Protein AF-0000000083407605 (afdb_homodimer)

Structure (mmCIF, N/CA/C/O backbone):
data_AF-0000000083407605-model_v1
#
loop_
_entity.id
_entity.type
_entity.pdbx_description
1 polymer 'Dihydroorotate oxidase'
#
loop_
_atom_site.group_PDB
_atom_site.id
_atom_site.type_symbol
_atom_site.label_atom_id
_atom_site.label_alt_id
_atom_site.label_comp_id
_atom_site.label_asym_id
_atom_site.label_entity_id
_atom_site.label_seq_id
_atom_site.pdbx_PDB_ins_code
_atom_site.Cartn_x
_atom_site.Cartn_y
_atom_site.Cartn_z
_atom_site.occupancy
_atom_site.B_iso_or_equiv
_atom_site.auth_seq_id
_atom_site.auth_comp_id
_atom_site.auth_asym_id
_atom_site.auth_atom_id
_atom_site.pdbx_PDB_model_num
ATOM 1 N N . MET A 1 1 ? -15.758 25.469 5.871 1 93.38 1 MET A N 1
ATOM 2 C CA . MET A 1 1 ? -15.023 25.719 7.109 1 93.38 1 MET A CA 1
ATOM 3 C C . MET A 1 1 ? -15.141 24.531 8.055 1 93.38 1 MET A C 1
ATOM 5 O O . MET A 1 1 ? -16.203 23.922 8.156 1 93.38 1 MET A O 1
ATOM 9 N N . VAL A 1 2 ? -13.984 24.188 8.68 1 95.5 2 VAL A N 1
ATOM 10 C CA . VAL A 1 2 ? -13.984 23.109 9.664 1 95.5 2 VAL A CA 1
ATOM 11 C C . VAL A 1 2 ? -13.203 23.531 10.898 1 95.5 2 VAL A C 1
ATOM 13 O O . VAL A 1 2 ? -12.156 24.188 10.797 1 95.5 2 VAL A O 1
ATOM 16 N N . THR A 1 3 ? -13.773 23.266 12.031 1 97.62 3 THR A N 1
ATOM 17 C CA . THR A 1 3 ? -13.078 23.453 13.297 1 97.62 3 THR A CA 1
ATOM 18 C C . THR A 1 3 ? -12.336 22.172 13.703 1 97.62 3 THR A C 1
ATOM 20 O O . THR A 1 3 ? -12.914 21.094 13.719 1 97.62 3 THR A O 1
ATOM 23 N N . ILE A 1 4 ? -11.07 22.266 14.023 1 97.69 4 ILE A N 1
ATOM 24 C CA . ILE A 1 4 ? -10.211 21.188 14.492 1 97.69 4 ILE A CA 1
ATOM 25 C C . ILE A 1 4 ? -9.531 21.578 15.797 1 97.69 4 ILE A C 1
ATOM 27 O O . ILE A 1 4 ? -8.602 22.391 15.797 1 97.69 4 ILE A O 1
ATOM 31 N N . GLY A 1 5 ? -9.961 20.938 16.844 1 96.69 5 GLY A N 1
ATOM 32 C CA . GLY A 1 5 ? -9.492 21.469 18.125 1 96.69 5 GLY A CA 1
ATOM 33 C C . GLY A 1 5 ? -9.789 22.938 18.297 1 96.69 5 GLY A C 1
ATOM 34 O O . GLY A 1 5 ? -10.938 23.359 18.203 1 96.69 5 GLY A O 1
ATOM 35 N N . SER A 1 6 ? -8.742 23.688 18.422 1 97.88 6 SER A N 1
ATOM 36 C CA . SER A 1 6 ? -8.922 25.109 18.672 1 97.88 6 SER A CA 1
ATOM 37 C C . SER A 1 6 ? -8.648 25.922 17.406 1 97.88 6 SER A C 1
ATOM 39 O O . SER A 1 6 ? -8.75 27.156 17.422 1 97.88 6 SER A O 1
ATOM 41 N N . ILE A 1 7 ? -8.352 25.25 16.312 1 98.56 7 ILE A N 1
ATOM 42 C CA . ILE A 1 7 ? -8.062 26 15.086 1 98.56 7 ILE A CA 1
ATOM 43 C C . ILE A 1 7 ? -9.25 25.906 14.125 1 98.56 7 ILE A C 1
ATOM 45 O O . ILE A 1 7 ? -10.07 24.984 14.234 1 98.56 7 ILE A O 1
ATOM 49 N N . GLU A 1 8 ? -9.32 26.844 13.266 1 98.62 8 GLU A N 1
ATOM 50 C CA . GLU A 1 8 ? -10.328 26.875 12.211 1 98.62 8 GLU A CA 1
ATOM 51 C C . GLU A 1 8 ? -9.68 26.844 10.828 1 98.62 8 GLU A C 1
ATOM 53 O O . GLU A 1 8 ? -8.82 27.672 10.523 1 98.62 8 GLU A O 1
ATOM 58 N N . VAL A 1 9 ? -10.086 25.891 10.023 1 98.19 9 VAL A N 1
ATOM 59 C CA . VAL A 1 9 ? -9.547 25.719 8.672 1 98.19 9 VAL A CA 1
ATOM 60 C C . VAL A 1 9 ? -10.602 26.125 7.648 1 98.19 9 VAL A C 1
ATOM 62 O O . VAL A 1 9 ? -11.594 25.422 7.449 1 98.19 9 VAL A O 1
ATOM 65 N N . SER A 1 10 ? -10.266 27.328 7.008 1 97.12 10 SER A N 1
ATOM 66 C CA . SER A 1 10 ? -11.18 27.844 6 1 97.12 10 SER A CA 1
ATOM 67 C C . SER A 1 10 ? -10.422 28.531 4.867 1 97.12 10 SER A C 1
ATOM 69 O O . SER A 1 10 ? -9.742 29.531 5.082 1 97.12 10 SER A O 1
ATOM 71 N N . PRO A 1 11 ? -10.773 28.094 3.588 1 96.38 11 PRO A N 1
ATOM 72 C CA . PRO A 1 11 ? -11.516 26.891 3.211 1 96.38 11 PRO A CA 1
ATOM 73 C C . PRO A 1 11 ? -10.891 25.609 3.752 1 96.38 11 PRO A C 1
ATOM 75 O O . PRO A 1 11 ? -9.75 25.625 4.223 1 96.38 11 PRO A O 1
ATOM 78 N N . PRO A 1 12 ? -11.555 24.469 3.785 1 95.88 12 PRO A N 1
ATOM 79 C CA . PRO A 1 12 ? -11.016 23.203 4.312 1 95.88 12 PRO A CA 1
ATOM 80 C C . PRO A 1 12 ? -10.031 22.531 3.352 1 95.88 12 PRO A C 1
ATOM 82 O O . PRO A 1 12 ? -10.211 21.375 2.996 1 95.88 12 PRO A O 1
ATOM 85 N N . LEU A 1 13 ? -9.086 23.266 2.949 1 96.56 13 LEU A N 1
ATOM 86 C CA . LEU A 1 13 ? -8.031 22.891 2.016 1 96.56 13 LEU A CA 1
ATOM 87 C C . LEU A 1 13 ? -6.68 23.422 2.48 1 96.56 13 LEU A C 1
ATOM 89 O O . LEU A 1 13 ? -6.566 24.594 2.869 1 96.56 13 LEU A O 1
ATOM 93 N N . LEU A 1 14 ? -5.699 22.594 2.52 1 98 14 LEU A N 1
ATOM 94 C CA . LEU A 1 14 ? -4.375 23 2.984 1 98 14 LEU A CA 1
ATOM 95 C C . LEU A 1 14 ? -3.287 22.156 2.332 1 98 14 LEU A C 1
ATOM 97 O O . LEU A 1 14 ? -3.586 21.219 1.578 1 98 14 LEU A O 1
ATOM 101 N N . ASN A 1 15 ? -2.018 22.547 2.516 1 98.44 15 ASN A N 1
ATOM 102 C CA . ASN A 1 15 ? -0.919 21.672 2.141 1 98.44 15 ASN A CA 1
ATOM 103 C C . ASN A 1 15 ? -0.628 20.641 3.232 1 98.44 15 ASN A C 1
ATOM 105 O O . ASN A 1 15 ? -0.899 20.891 4.41 1 98.44 15 ASN A O 1
ATOM 109 N N . SER A 1 16 ? -0.155 19.469 2.844 1 98 16 SER A N 1
ATOM 110 C CA . SER A 1 16 ? 0.423 18.516 3.789 1 98 16 SER A CA 1
ATOM 111 C C . SER A 1 16 ? 1.914 18.766 3.984 1 98 16 SER A C 1
ATOM 113 O O . SER A 1 16 ? 2.553 19.422 3.156 1 98 16 SER A O 1
ATOM 115 N N . SER A 1 17 ? 2.447 18.312 5.133 1 97.88 17 SER A N 1
ATOM 116 C CA . SER A 1 17 ? 3.896 18.375 5.301 1 97.88 17 SER A CA 1
ATOM 117 C C . SER A 1 17 ? 4.613 17.75 4.109 1 97.88 17 SER A C 1
ATOM 119 O O . SER A 1 17 ? 4.359 16.594 3.758 1 97.88 17 SER A O 1
ATOM 121 N N . CYS A 1 18 ? 5.496 18.516 3.473 1 96.88 18 CYS A N 1
ATOM 122 C CA . CYS A 1 18 ? 6.145 18.031 2.258 1 96.88 18 CYS A CA 1
ATOM 123 C C . CYS A 1 18 ? 7.395 18.844 1.946 1 96.88 18 CYS A C 1
ATOM 125 O O . CYS A 1 18 ? 7.711 19.797 2.652 1 96.88 18 CYS A O 1
ATOM 127 N N . ALA A 1 19 ? 8.078 18.453 0.866 1 94.19 19 ALA A N 1
ATOM 128 C CA . ALA A 1 19 ? 9.367 19.016 0.486 1 94.19 19 ALA A CA 1
ATOM 129 C C . ALA A 1 19 ? 9.211 20.469 0.041 1 94.19 19 ALA A C 1
ATOM 131 O O . ALA A 1 19 ? 10.172 21.25 0.08 1 94.19 19 ALA A O 1
ATOM 132 N N . TRP A 1 20 ? 8.039 20.891 -0.276 1 96.88 20 TRP A N 1
ATOM 133 C CA . TRP A 1 20 ? 7.832 22.203 -0.883 1 96.88 20 TRP A CA 1
ATOM 134 C C . TRP A 1 20 ? 7.27 23.188 0.131 1 96.88 20 TRP A C 1
ATOM 136 O O . TRP A 1 20 ? 6.797 24.266 -0.239 1 96.88 20 TRP A O 1
ATOM 146 N N . SER A 1 21 ? 7.266 22.891 1.341 1 97.56 21 SER A N 1
ATOM 147 C CA . SER A 1 21 ? 6.941 23.781 2.451 1 97.56 21 SER A CA 1
ATOM 148 C C . SER A 1 21 ? 8.102 23.891 3.434 1 97.56 21 SER A C 1
ATOM 150 O O . SER A 1 21 ? 7.91 23.75 4.645 1 97.56 21 SER A O 1
ATOM 152 N N . SER A 1 22 ? 9.258 24.172 2.932 1 95.94 22 SER A N 1
ATOM 153 C CA . SER A 1 22 ? 10.5 23.922 3.662 1 95.94 22 SER A CA 1
ATOM 154 C C . SER A 1 22 ? 11.195 25.219 4.047 1 95.94 22 SER A C 1
ATOM 156 O O . SER A 1 22 ? 12.25 25.188 4.691 1 95.94 22 SER A O 1
ATOM 158 N N . ASP A 1 23 ? 10.711 26.375 3.613 1 97.31 23 ASP A N 1
ATOM 159 C CA . ASP A 1 23 ? 11.359 27.641 3.947 1 97.31 23 ASP A CA 1
ATOM 160 C C . ASP A 1 23 ? 10.352 28.766 4.035 1 97.31 23 ASP A C 1
ATOM 162 O O . ASP A 1 23 ? 9.148 28.562 3.826 1 97.31 23 ASP A O 1
ATOM 166 N N . LEU A 1 24 ? 10.883 29.938 4.398 1 98.38 24 LEU A N 1
ATOM 167 C CA . LEU A 1 24 ? 10.016 31.078 4.625 1 98.38 24 LEU A CA 1
ATOM 168 C C . LEU A 1 24 ? 9.242 31.438 3.359 1 98.38 24 LEU A C 1
ATOM 170 O O . LEU A 1 24 ? 8.055 31.781 3.42 1 98.38 24 LEU A O 1
ATOM 174 N N . GLY A 1 25 ? 9.938 31.422 2.23 1 98 25 GLY A N 1
ATOM 175 C CA . GLY A 1 25 ? 9.273 31.734 0.973 1 98 25 GLY A CA 1
ATOM 176 C C . GLY A 1 25 ? 8.117 30.812 0.661 1 98 25 GLY A C 1
ATOM 177 O O . GLY A 1 25 ? 7.039 31.266 0.268 1 98 25 GLY A O 1
ATOM 178 N N . HIS A 1 26 ? 8.344 29.5 0.804 1 97.62 26 HIS A N 1
ATOM 179 C CA . HIS A 1 26 ? 7.289 28.516 0.627 1 97.62 26 HIS A CA 1
ATOM 180 C C . HIS A 1 26 ? 6.113 28.797 1.561 1 97.62 26 HIS A C 1
ATOM 182 O O . HIS A 1 26 ? 4.961 28.828 1.122 1 97.62 26 HIS A O 1
ATOM 188 N N . LEU A 1 27 ? 6.426 29 2.799 1 98.62 27 LEU A N 1
ATOM 189 C CA . LEU A 1 27 ? 5.402 29.156 3.826 1 98.62 27 LEU A CA 1
ATOM 190 C C . LEU A 1 27 ? 4.617 30.438 3.625 1 98.62 27 LEU A C 1
ATOM 192 O O . LEU A 1 27 ? 3.393 30.453 3.762 1 98.62 27 LEU A O 1
ATOM 196 N N . GLN A 1 28 ? 5.32 31.484 3.316 1 98.56 28 GLN A N 1
ATOM 197 C CA . GLN A 1 28 ? 4.652 32.75 3.07 1 98.56 28 GLN A CA 1
ATOM 198 C C . GLN A 1 28 ? 3.711 32.656 1.874 1 98.56 28 GLN A C 1
ATOM 200 O O . GLN A 1 28 ? 2.598 33.188 1.909 1 98.56 28 GLN A O 1
ATOM 205 N N . GLY A 1 29 ? 4.215 32.062 0.772 1 98.31 29 GLY A N 1
ATOM 206 C CA . GLY A 1 29 ? 3.371 31.875 -0.395 1 98.31 29 GLY A CA 1
ATOM 207 C C . GLY A 1 29 ? 2.102 31.094 -0.09 1 98.31 29 GLY A C 1
ATOM 208 O O . GLY A 1 29 ? 1.016 31.469 -0.535 1 98.31 29 GLY A O 1
ATOM 209 N N . LEU A 1 30 ? 2.227 30.031 0.653 1 98.75 30 LEU A N 1
ATOM 210 C CA . LEU A 1 30 ? 1.079 29.234 1.08 1 98.75 30 LEU A CA 1
ATOM 211 C C . LEU A 1 30 ? 0.135 30.078 1.942 1 98.75 30 LEU A C 1
ATOM 213 O O . LEU A 1 30 ? -1.081 30.047 1.744 1 98.75 30 LEU A O 1
ATOM 217 N N . TYR A 1 31 ? 0.697 30.797 2.879 1 98.75 31 TYR A N 1
ATOM 218 C CA . TYR A 1 31 ? -0.095 31.578 3.83 1 98.75 31 TYR A CA 1
ATOM 219 C C . TYR A 1 31 ? -0.858 32.688 3.127 1 98.75 31 TYR A C 1
ATOM 221 O O . TYR A 1 31 ? -1.994 33 3.494 1 98.75 31 TYR A O 1
ATOM 229 N N . ASP A 1 32 ? -0.241 33.25 2.111 1 98.38 32 ASP A N 1
ATOM 230 C CA . ASP A 1 32 ? -0.843 34.375 1.398 1 98.38 32 ASP A CA 1
ATOM 231 C C . ASP A 1 32 ? -1.971 33.906 0.484 1 98.38 32 ASP A C 1
ATOM 233 O O . ASP A 1 32 ? -2.814 34.719 0.068 1 98.38 32 ASP A O 1
ATOM 237 N N . SER A 1 33 ? -1.976 32.688 0.126 1 98.25 33 SER A N 1
ATOM 238 C CA . SER A 1 33 ? -2.982 32.156 -0.796 1 98.25 33 SER A CA 1
ATOM 239 C C . SER A 1 33 ? -4.367 32.188 -0.159 1 98.25 33 SER A C 1
ATOM 241 O O . SER A 1 33 ? -4.559 31.641 0.934 1 98.25 33 SER A O 1
ATOM 243 N N . PRO A 1 34 ? -5.367 32.719 -0.855 1 97.81 34 PRO A N 1
ATOM 244 C CA . PRO A 1 34 ? -6.727 32.688 -0.309 1 97.81 34 PRO A CA 1
ATOM 245 C C . PRO A 1 34 ? -7.375 31.312 -0.426 1 97.81 34 PRO A C 1
ATOM 247 O O . PRO A 1 34 ? -8.469 31.109 0.098 1 97.81 34 PRO A O 1
ATOM 250 N N . PHE A 1 35 ? -6.691 30.422 -1.078 1 97.31 35 PHE A N 1
ATOM 251 C CA . PHE A 1 35 ? -7.281 29.109 -1.358 1 97.31 35 PHE A CA 1
ATOM 252 C C . PHE A 1 35 ? -6.824 28.078 -0.333 1 97.31 35 PHE A C 1
ATOM 254 O O . PHE A 1 35 ? -7.312 26.953 -0.323 1 97.31 35 PHE A O 1
ATOM 261 N N . THR A 1 36 ? -5.879 28.406 0.484 1 98.12 36 THR A N 1
ATOM 262 C CA . THR A 1 36 ? -5.5 27.547 1.608 1 98.12 36 THR A CA 1
ATOM 263 C C . THR A 1 36 ? -6.156 28.031 2.898 1 98.12 36 THR A C 1
ATOM 265 O O . THR A 1 36 ? -6.207 29.234 3.164 1 98.12 36 THR A O 1
ATOM 268 N N . GLY A 1 37 ? -6.691 27.062 3.646 1 98.31 37 GLY A N 1
ATOM 269 C CA . GLY A 1 37 ? -7.328 27.422 4.906 1 98.31 37 GLY A CA 1
ATOM 270 C C . GLY A 1 37 ? -6.418 27.219 6.105 1 98.31 37 GLY A C 1
ATOM 271 O O . GLY A 1 37 ? -6.707 27.719 7.195 1 98.31 37 GLY A O 1
ATOM 272 N N . ALA A 1 38 ? -5.387 26.531 5.969 1 98.75 38 ALA A N 1
ATOM 273 C CA . ALA A 1 38 ? -4.277 26.297 6.891 1 98.75 38 ALA A CA 1
ATOM 274 C C . ALA A 1 38 ? -3.002 25.953 6.133 1 98.75 38 ALA A C 1
ATOM 276 O O . ALA A 1 38 ? -3.047 25.656 4.934 1 98.75 38 ALA A O 1
ATOM 277 N N . ILE A 1 39 ? -1.909 26.062 6.754 1 98.69 39 ILE A N 1
ATOM 278 C CA . ILE A 1 39 ? -0.677 25.594 6.125 1 98.69 39 ILE A CA 1
ATOM 279 C C . ILE A 1 39 ? 0.073 24.672 7.086 1 98.69 39 ILE A C 1
ATOM 281 O O . ILE A 1 39 ? -0.02 24.828 8.305 1 98.69 39 ILE A O 1
ATOM 285 N N . THR A 1 40 ? 0.758 23.719 6.562 1 98.88 40 THR A N 1
ATOM 286 C CA . THR A 1 40 ? 1.559 22.781 7.332 1 98.88 40 THR A CA 1
ATOM 287 C C . THR A 1 40 ? 3.033 22.875 6.953 1 98.88 40 THR A C 1
ATOM 289 O O . THR A 1 40 ? 3.375 22.875 5.77 1 98.88 40 THR A O 1
ATOM 292 N N . THR A 1 41 ? 3.904 22.984 7.91 1 98.81 41 THR A N 1
ATOM 293 C CA . THR A 1 41 ? 5.34 23.047 7.648 1 98.81 41 THR A CA 1
ATOM 294 C C . THR A 1 41 ? 5.879 21.672 7.273 1 98.81 41 THR A C 1
ATOM 296 O O . THR A 1 41 ? 5.227 20.656 7.516 1 98.81 41 THR A O 1
ATOM 299 N N . ARG A 1 42 ? 7.059 21.688 6.613 1 97.75 42 ARG A N 1
ATOM 300 C CA . ARG A 1 42 ? 7.781 20.422 6.531 1 97.75 42 ARG A CA 1
ATOM 301 C C . ARG A 1 42 ? 8.141 19.906 7.922 1 97.75 42 ARG A C 1
ATOM 303 O O . ARG A 1 42 ? 8.406 20.688 8.836 1 97.75 42 ARG A O 1
ATOM 310 N N . THR A 1 43 ? 8.18 18.578 8.086 1 97.62 43 THR A N 1
ATOM 311 C CA . THR A 1 43 ? 8.43 17.984 9.391 1 97.62 43 THR A CA 1
ATOM 312 C C . THR A 1 43 ? 9.828 18.344 9.891 1 97.62 43 THR A C 1
ATOM 314 O O . THR A 1 43 ? 10.82 18.109 9.195 1 97.62 43 THR A O 1
ATOM 317 N N . ALA A 1 44 ? 9.852 18.906 11.062 1 97.5 44 ALA A N 1
ATOM 318 C CA . ALA A 1 44 ? 11.117 19.344 11.656 1 97.5 44 ALA A CA 1
ATOM 319 C C . ALA A 1 44 ? 11.516 18.453 12.82 1 97.5 44 ALA A C 1
ATOM 321 O O . ALA A 1 44 ? 10.656 17.938 13.539 1 97.5 44 ALA A O 1
ATOM 322 N N . THR A 1 45 ? 12.773 18.312 12.992 1 96.5 45 THR A N 1
ATOM 323 C CA . THR A 1 45 ? 13.367 17.734 14.188 1 96.5 45 THR A CA 1
ATOM 324 C C . THR A 1 45 ? 14.055 18.797 15.031 1 96.5 45 THR A C 1
ATOM 326 O O . THR A 1 45 ? 14.117 19.969 14.633 1 96.5 45 THR A O 1
ATOM 329 N N . LEU A 1 46 ? 14.43 18.375 16.188 1 97.19 46 LEU A N 1
ATOM 330 C CA . LEU A 1 46 ? 15.055 19.312 17.109 1 97.19 46 LEU A CA 1
ATOM 331 C C . LEU A 1 46 ? 16.297 19.938 16.484 1 97.19 46 LEU A C 1
ATOM 333 O O . LEU A 1 46 ? 16.516 21.141 16.578 1 97.19 46 LEU A O 1
ATOM 337 N N . GLU A 1 47 ? 17.109 19.109 15.75 1 96.44 47 GLU A N 1
ATOM 338 C CA . GLU A 1 47 ? 18.422 19.562 15.273 1 96.44 47 GLU A CA 1
ATOM 339 C C . GLU A 1 47 ? 18.453 19.672 13.758 1 96.44 47 GLU A C 1
ATOM 341 O O . GLU A 1 47 ? 19.469 20.047 13.172 1 96.44 47 GLU A O 1
ATOM 346 N N . GLY A 1 48 ? 17.375 19.406 13.133 1 95.12 48 GLY A N 1
ATOM 347 C CA . GLY A 1 48 ? 17.391 19.312 11.68 1 95.12 48 GLY A CA 1
ATOM 348 C C . GLY A 1 48 ? 17.828 17.953 11.172 1 95.12 48 GLY A C 1
ATOM 349 O O . GLY A 1 48 ? 18.422 17.172 11.922 1 95.12 48 GLY A O 1
ATOM 350 N N . PHE A 1 49 ? 17.469 17.656 9.953 1 92.69 49 PHE A N 1
ATOM 351 C CA . PHE A 1 49 ? 17.859 16.438 9.273 1 92.69 49 PHE A CA 1
ATOM 352 C C . PHE A 1 49 ? 19.062 16.672 8.375 1 92.69 49 PHE A C 1
ATOM 354 O O . PHE A 1 49 ? 19.141 17.672 7.676 1 92.69 49 PHE A O 1
ATOM 361 N N . LYS A 1 50 ? 20.062 15.773 8.414 1 90.75 50 LYS A N 1
ATOM 362 C CA . LYS A 1 50 ? 21.234 15.875 7.535 1 90.75 50 LYS A CA 1
ATOM 363 C C . LYS A 1 50 ? 20.875 15.484 6.105 1 90.75 50 LYS A C 1
ATOM 365 O O . LYS A 1 50 ? 20.906 14.305 5.754 1 90.75 50 LYS A O 1
ATOM 370 N N . GLN A 1 51 ? 20.594 16.453 5.367 1 89.38 51 GLN A N 1
ATOM 371 C CA . GLN A 1 51 ? 20.203 16.234 3.979 1 89.38 51 GLN A CA 1
ATOM 372 C C . GLN A 1 51 ? 21.438 16.141 3.072 1 89.38 51 GLN A C 1
ATOM 374 O O . GLN A 1 51 ? 22.406 16.859 3.271 1 89.38 51 GLN A O 1
ATOM 379 N N . ASP A 1 52 ? 21.406 15.172 2.137 1 89 52 ASP A N 1
ATOM 380 C CA . ASP A 1 52 ? 22.453 15.047 1.128 1 89 52 ASP A CA 1
ATOM 381 C C . ASP A 1 52 ? 21.859 14.742 -0.245 1 89 52 ASP A C 1
ATOM 383 O O . ASP A 1 52 ? 20.672 14.953 -0.474 1 89 52 ASP A O 1
ATOM 387 N N . GLU A 1 53 ? 22.688 14.375 -1.15 1 85.56 53 GLU A N 1
ATOM 388 C CA . GLU A 1 53 ? 22.281 14.211 -2.545 1 85.56 53 GLU A CA 1
ATOM 389 C C . GLU A 1 53 ? 21.312 13.047 -2.709 1 85.56 53 GLU A C 1
ATOM 391 O O . GLU A 1 53 ? 20.609 12.961 -3.719 1 85.56 53 GLU A O 1
ATOM 396 N N . SER A 1 54 ? 21.266 12.164 -1.8 1 85 54 SER A N 1
ATOM 397 C CA . SER A 1 54 ? 20.375 11 -1.902 1 85 54 SER A CA 1
ATOM 398 C C . SER A 1 54 ? 18.938 11.375 -1.579 1 85 54 SER A C 1
ATOM 400 O O . SER A 1 54 ? 18.016 10.602 -1.848 1 85 54 SER A O 1
ATOM 402 N N . HIS A 1 55 ? 18.812 12.523 -1.021 1 88.12 55 HIS A N 1
ATOM 403 C CA . HIS A 1 55 ? 17.484 12.992 -0.647 1 88.12 55 HIS A CA 1
ATOM 404 C C . HIS A 1 55 ? 16.875 13.828 -1.766 1 88.12 55 HIS A C 1
ATOM 406 O O . HIS A 1 55 ? 17.25 14.977 -1.975 1 88.12 55 HIS A O 1
ATOM 412 N N . THR A 1 56 ? 15.93 13.211 -2.48 1 91.56 56 THR A N 1
ATOM 413 C CA . THR A 1 56 ? 15.367 13.859 -3.658 1 91.56 56 THR A CA 1
ATOM 414 C C . THR A 1 56 ? 13.914 13.445 -3.863 1 91.56 56 THR A C 1
ATOM 416 O O . THR A 1 56 ? 13.367 12.672 -3.072 1 91.56 56 THR A O 1
ATOM 419 N N . VAL A 1 57 ? 13.266 14.078 -4.816 1 94.69 57 VAL A N 1
ATOM 420 C CA . VAL A 1 57 ? 11.914 13.766 -5.281 1 94.69 57 VAL A CA 1
ATOM 421 C C . VAL A 1 57 ? 11.891 13.742 -6.809 1 94.69 57 VAL A C 1
ATOM 423 O O . VAL A 1 57 ? 12.5 14.594 -7.461 1 94.69 57 VAL A O 1
ATOM 426 N N . VAL A 1 58 ? 11.25 12.75 -7.367 1 95.44 58 VAL A N 1
ATOM 427 C CA . VAL A 1 58 ? 11.07 12.68 -8.812 1 95.44 58 VAL A CA 1
ATOM 428 C C . VAL A 1 58 ? 9.594 12.539 -9.148 1 95.44 58 VAL A C 1
ATOM 430 O O . VAL A 1 58 ? 8.82 11.984 -8.359 1 95.44 58 VAL A O 1
ATOM 433 N N . PHE A 1 59 ? 9.219 13.094 -10.289 1 96.38 59 PHE A N 1
ATOM 434 C CA . PHE A 1 59 ? 7.848 13 -10.781 1 96.38 59 PHE A CA 1
ATOM 435 C C . PHE A 1 59 ? 7.762 12.031 -11.953 1 96.38 59 PHE A C 1
ATOM 437 O O . PHE A 1 59 ? 8.641 12 -12.812 1 96.38 59 PHE A O 1
ATOM 444 N N . SER A 1 60 ? 6.734 11.195 -11.883 1 94.44 60 SER A N 1
ATOM 445 C CA . SER A 1 60 ? 6.477 10.312 -13.023 1 94.44 60 SER A CA 1
ATOM 446 C C . SER A 1 60 ? 6.18 11.109 -14.281 1 94.44 60 SER A C 1
ATOM 448 O O . SER A 1 60 ? 5.582 12.188 -14.219 1 94.44 60 SER A O 1
ATOM 450 N N . ASN A 1 61 ? 6.531 10.484 -15.484 1 92.44 61 ASN A N 1
ATOM 451 C CA . ASN A 1 61 ? 6.25 11.117 -16.766 1 92.44 61 ASN A CA 1
ATOM 452 C C . ASN A 1 61 ? 4.812 10.867 -17.219 1 92.44 61 ASN A C 1
ATOM 454 O O . ASN A 1 61 ? 4.297 11.578 -18.078 1 92.44 61 ASN A O 1
ATOM 458 N N . ALA A 1 62 ? 4.223 9.898 -16.578 1 87.94 62 ALA A N 1
ATOM 459 C CA . ALA A 1 62 ? 2.961 9.398 -17.109 1 87.94 62 ALA A CA 1
ATOM 460 C C . ALA A 1 62 ? 1.775 9.953 -16.328 1 87.94 62 ALA A C 1
ATOM 462 O O . ALA A 1 62 ? 0.632 9.883 -16.781 1 87.94 62 ALA A O 1
ATOM 463 N N . SER A 1 63 ? 1.991 10.453 -15.188 1 90.56 63 SER A N 1
ATOM 464 C CA . SER A 1 63 ? 0.921 10.922 -14.312 1 90.56 63 SER A CA 1
ATOM 465 C C . SER A 1 63 ? 1.452 11.883 -13.258 1 90.56 63 SER A C 1
ATOM 467 O O . SER A 1 63 ? 2.652 12.156 -13.203 1 90.56 63 SER A O 1
ATOM 469 N N . THR A 1 64 ? 0.516 12.438 -12.445 1 94.12 64 THR A N 1
ATOM 470 C CA . THR A 1 64 ? 0.91 13.25 -11.297 1 94.12 64 THR A CA 1
ATOM 471 C C . THR A 1 64 ? 1.238 12.375 -10.094 1 94.12 64 THR A C 1
ATOM 473 O O . THR A 1 64 ? 0.564 12.445 -9.07 1 94.12 64 THR A O 1
ATOM 476 N N . THR A 1 65 ? 2.111 11.469 -10.297 1 96.31 65 THR A N 1
ATOM 477 C CA . THR A 1 65 ? 2.693 10.578 -9.305 1 96.31 65 THR A CA 1
ATOM 478 C C . THR A 1 65 ? 4.141 10.953 -9.016 1 96.31 65 THR A C 1
ATOM 480 O O . THR A 1 65 ? 4.867 11.391 -9.906 1 96.31 65 THR A O 1
ATOM 483 N N . ALA A 1 66 ? 4.531 10.875 -7.785 1 96.81 66 ALA A N 1
ATOM 484 C CA . ALA A 1 66 ? 5.906 11.188 -7.41 1 96.81 66 ALA A CA 1
ATOM 485 C C . ALA A 1 66 ? 6.496 10.102 -6.512 1 96.81 66 ALA A C 1
ATOM 487 O O . ALA A 1 66 ? 5.758 9.328 -5.898 1 96.81 66 ALA A O 1
ATOM 488 N N . LEU A 1 67 ? 7.75 9.945 -6.582 1 96.19 67 LEU A N 1
ATOM 489 C CA . LEU A 1 67 ? 8.547 9.109 -5.688 1 96.19 67 LEU A CA 1
ATOM 490 C C . LEU A 1 67 ? 9.602 9.938 -4.965 1 96.19 67 LEU A C 1
ATOM 492 O O . LEU A 1 67 ? 10.297 10.742 -5.582 1 96.19 67 LEU A O 1
ATOM 496 N N . ASN A 1 68 ? 9.68 9.695 -3.625 1 94.38 68 ASN A N 1
ATOM 497 C CA . ASN A 1 68 ? 10.648 10.5 -2.895 1 94.38 68 ASN A CA 1
ATOM 498 C C . ASN A 1 68 ? 11.523 9.641 -1.982 1 94.38 68 ASN A C 1
ATOM 500 O O . ASN A 1 68 ? 11.094 8.57 -1.542 1 94.38 68 ASN A O 1
ATOM 504 N N . SER A 1 69 ? 12.703 10.078 -1.788 1 92 69 SER A N 1
ATOM 505 C CA . SER A 1 69 ? 13.609 9.5 -0.801 1 92 69 SER A CA 1
ATOM 506 C C . SER A 1 69 ? 14.086 10.547 0.194 1 92 69 SER A C 1
ATOM 508 O O . SER A 1 69 ? 15.109 10.367 0.859 1 92 69 SER A O 1
ATOM 510 N N . TYR A 1 70 ? 13.375 11.664 0.234 1 87.06 70 TYR A N 1
ATOM 511 C CA . TYR A 1 70 ? 13.867 12.719 1.112 1 87.06 70 TYR A CA 1
ATOM 512 C C . TYR A 1 70 ? 13.508 12.43 2.564 1 87.06 70 TYR A C 1
ATOM 514 O O . TYR A 1 70 ? 12.586 11.664 2.842 1 87.06 70 TYR A O 1
ATOM 522 N N . GLY A 1 71 ? 14.258 12.984 3.486 1 87.06 71 GLY A N 1
ATOM 523 C CA . GLY A 1 71 ? 14.039 12.883 4.922 1 87.06 71 GLY A CA 1
ATOM 524 C C . GLY A 1 71 ? 13.281 14.07 5.488 1 87.06 71 GLY A C 1
ATOM 525 O O . GLY A 1 71 ? 12.445 14.672 4.805 1 87.06 71 GLY A O 1
ATOM 526 N N . TYR A 1 72 ? 13.438 14.258 6.688 1 93.31 72 TYR A N 1
ATOM 527 C CA . TYR A 1 72 ? 12.82 15.391 7.363 1 93.31 72 TYR A CA 1
ATOM 528 C C . TYR A 1 72 ? 13.492 16.703 6.957 1 93.31 72 TYR A C 1
ATOM 530 O O . TYR A 1 72 ? 14.359 16.703 6.082 1 93.31 72 TYR A O 1
ATOM 538 N N . SER A 1 73 ? 13.008 17.781 7.438 1 96 73 SER A N 1
ATOM 539 C CA . SER A 1 73 ? 13.539 19.094 7.066 1 96 73 SER A CA 1
ATOM 540 C C . SER A 1 73 ? 14.984 19.25 7.52 1 96 73 SER A C 1
ATOM 542 O O . SER A 1 73 ? 15.336 18.875 8.641 1 96 73 SER A O 1
ATOM 544 N N . PRO A 1 74 ? 15.852 19.781 6.633 1 95.25 74 PRO A N 1
ATOM 545 C CA . PRO A 1 74 ? 17.203 20.094 7.09 1 95.25 74 PRO A CA 1
ATOM 546 C C . PRO A 1 74 ? 17.234 21.234 8.109 1 95.25 74 PRO A C 1
ATOM 548 O O . PRO A 1 74 ? 18.234 21.406 8.82 1 95.25 74 PRO A O 1
ATOM 551 N N . HIS A 1 75 ? 16.203 22.062 8.172 1 97.81 75 HIS A N 1
ATOM 552 C CA . HIS A 1 75 ? 16.125 23.141 9.133 1 97.81 75 HIS A CA 1
ATOM 553 C C . HIS A 1 75 ? 15.602 22.656 10.484 1 97.81 75 HIS A C 1
ATOM 555 O O . HIS A 1 75 ? 14.609 21.922 10.547 1 97.81 75 HIS A O 1
ATOM 561 N N . PRO A 1 76 ? 16.312 23.047 11.555 1 98.38 76 PRO A N 1
ATOM 562 C CA . PRO A 1 76 ? 15.797 22.703 12.883 1 98.38 76 PRO A CA 1
ATOM 563 C C . PRO A 1 76 ? 14.469 23.406 13.195 1 98.38 76 PRO A C 1
ATOM 565 O O . PRO A 1 76 ? 14.141 24.406 12.57 1 98.38 76 PRO A O 1
ATOM 568 N N . LEU A 1 77 ? 13.719 22.906 14.211 1 98.81 77 LEU A N 1
ATOM 569 C CA . LEU A 1 77 ? 12.438 23.484 14.594 1 98.81 77 LEU A CA 1
ATOM 570 C C . LEU A 1 77 ? 12.586 24.953 14.93 1 98.81 77 LEU A C 1
ATOM 572 O O . LEU A 1 77 ? 11.703 25.766 14.617 1 98.81 77 LEU A O 1
ATOM 576 N N . SER A 1 78 ? 13.68 25.328 15.57 1 98.81 78 SER A N 1
ATOM 577 C CA . SER A 1 78 ? 13.883 26.719 15.984 1 98.81 78 SER A CA 1
ATOM 578 C C . SER A 1 78 ? 13.758 27.672 14.797 1 98.81 78 SER A C 1
ATOM 580 O O . SER A 1 78 ? 13.227 28.781 14.938 1 98.81 78 SER A O 1
ATOM 582 N N . GLN A 1 79 ? 14.25 27.25 13.648 1 98.81 79 GLN A N 1
ATOM 583 C CA . GLN A 1 79 ? 14.172 28.078 12.453 1 98.81 79 GLN A CA 1
ATOM 584 C C . GLN A 1 79 ? 12.727 28.219 11.969 1 98.81 79 GLN A C 1
ATOM 586 O O . GLN A 1 79 ? 12.297 29.297 11.555 1 98.81 79 GLN A O 1
ATOM 591 N N . TYR A 1 80 ? 11.977 27.172 11.992 1 98.88 80 TYR A N 1
ATOM 592 C CA . TYR A 1 80 ? 10.57 27.219 11.609 1 98.88 80 TYR A CA 1
ATOM 593 C C . TYR A 1 80 ? 9.781 28.125 12.531 1 98.88 80 TYR A C 1
ATOM 595 O O . TYR A 1 80 ? 8.875 28.844 12.094 1 98.88 80 TYR A O 1
ATOM 603 N N . LEU A 1 81 ? 10.109 28.078 13.812 1 98.88 81 LEU A N 1
ATOM 604 C CA . LEU A 1 81 ? 9.383 28.906 14.766 1 98.88 81 LEU A CA 1
ATOM 605 C C . LEU A 1 81 ? 9.641 30.391 14.5 1 98.88 81 LEU A C 1
ATOM 607 O O . LEU A 1 81 ? 8.75 31.219 14.688 1 98.88 81 LEU A O 1
ATOM 611 N N . VAL A 1 82 ? 10.867 30.703 14.086 1 98.81 82 VAL A N 1
ATOM 612 C CA . VAL A 1 82 ? 11.172 32.062 13.68 1 98.81 82 VAL A CA 1
ATOM 613 C C . VAL A 1 82 ? 10.297 32.469 12.492 1 98.81 82 VAL A C 1
ATOM 615 O O . VAL A 1 82 ? 9.703 33.562 12.492 1 98.81 82 VAL A O 1
ATOM 618 N N . TRP A 1 83 ? 10.203 31.641 11.492 1 98.88 83 TRP A N 1
ATOM 619 C CA . TRP A 1 83 ? 9.422 31.922 10.289 1 98.88 83 TRP A CA 1
ATOM 620 C C . TRP A 1 83 ? 7.938 32.031 10.609 1 98.88 83 TRP A C 1
ATOM 622 O O . TRP A 1 83 ? 7.246 32.906 10.117 1 98.88 83 TRP A O 1
ATOM 632 N N . VAL A 1 84 ? 7.465 31.125 11.438 1 98.88 84 VAL A N 1
ATOM 633 C CA . VAL A 1 84 ? 6.059 31.109 11.828 1 98.88 84 VAL A CA 1
ATOM 634 C C . VAL A 1 84 ? 5.715 32.406 12.562 1 98.88 84 VAL A C 1
ATOM 636 O O . VAL A 1 84 ? 4.695 33.031 12.273 1 98.88 84 VAL A O 1
ATOM 639 N N . LYS A 1 85 ? 6.586 32.781 13.492 1 98.69 85 LYS A N 1
ATOM 640 C CA . LYS A 1 85 ? 6.391 34 14.219 1 98.69 85 LYS A CA 1
ATOM 641 C C . LYS A 1 85 ? 6.32 35.219 13.266 1 98.69 85 LYS A C 1
ATOM 643 O O . LYS A 1 85 ? 5.426 36.031 13.383 1 98.69 85 LYS A O 1
ATOM 648 N N . GLN A 1 86 ? 7.242 35.25 12.359 1 98.56 86 GLN A N 1
ATOM 649 C CA . GLN A 1 86 ? 7.301 36.344 11.391 1 98.56 86 GLN A CA 1
ATOM 650 C C . GLN A 1 86 ? 6.008 36.438 10.586 1 98.56 86 GLN A C 1
ATOM 652 O O . GLN A 1 86 ? 5.477 37.531 10.375 1 98.56 86 GLN A O 1
ATOM 657 N N . ILE A 1 87 ? 5.492 35.344 10.125 1 98.75 87 ILE A N 1
ATOM 658 C CA . ILE A 1 87 ? 4.285 35.281 9.297 1 98.75 87 ILE A CA 1
ATOM 659 C C . ILE A 1 87 ? 3.078 35.719 10.125 1 98.75 87 ILE A C 1
ATOM 661 O O . ILE A 1 87 ? 2.289 36.562 9.695 1 98.75 87 ILE A O 1
ATOM 665 N N . LEU A 1 88 ? 2.957 35.188 11.336 1 98.31 88 LEU A N 1
ATOM 666 C CA . LEU A 1 88 ? 1.759 35.406 12.141 1 98.31 88 LEU A CA 1
ATOM 667 C C . LEU A 1 88 ? 1.729 36.812 12.703 1 98.31 88 LEU A C 1
ATOM 669 O O . LEU A 1 88 ? 0.656 37.406 12.883 1 98.31 88 LEU A O 1
ATOM 673 N N . GLN A 1 89 ? 2.867 37.375 12.977 1 96.19 89 GLN A N 1
ATOM 674 C CA . GLN A 1 89 ? 2.928 38.719 13.523 1 96.19 89 GLN A CA 1
ATOM 675 C C . GLN A 1 89 ? 2.535 39.781 12.477 1 96.19 89 GLN A C 1
ATOM 677 O O . GLN A 1 89 ? 2.053 40.844 12.82 1 96.19 89 GLN A O 1
ATOM 682 N N . LYS A 1 90 ? 2.693 39.375 11.289 1 95.12 90 LYS A N 1
ATOM 683 C CA . LYS A 1 90 ? 2.412 40.312 10.211 1 95.12 90 LYS A CA 1
ATOM 684 C C . LYS A 1 90 ? 0.981 40.156 9.703 1 95.12 90 LYS A C 1
ATOM 686 O O . LYS A 1 90 ? 0.568 40.844 8.766 1 95.12 90 LYS A O 1
ATOM 691 N N . SER A 1 91 ? 0.289 39.344 10.305 1 94.69 91 SER A N 1
ATOM 692 C CA . SER A 1 91 ? -1.033 39.031 9.766 1 94.69 91 SER A CA 1
ATOM 693 C C . SER A 1 91 ? -2.1 39.094 10.859 1 94.69 91 SER A C 1
ATOM 695 O O . SER A 1 91 ? -1.857 38.656 11.992 1 94.69 91 SER A O 1
ATOM 697 N N . ASN A 1 92 ? -3.264 39.562 10.5 1 93.06 92 ASN A N 1
ATOM 698 C CA . ASN A 1 92 ? -4.422 39.5 11.391 1 93.06 92 ASN A CA 1
ATOM 699 C C . ASN A 1 92 ? -5.34 38.312 11.039 1 93.06 92 ASN A C 1
ATOM 701 O O . ASN A 1 92 ? -6.391 38.156 11.656 1 93.06 92 ASN A O 1
ATOM 705 N N . SER A 1 93 ? -4.922 37.531 10.07 1 96.69 93 SER A N 1
ATOM 706 C CA . SER A 1 93 ? -5.699 36.375 9.633 1 96.69 93 SER A CA 1
ATOM 707 C C . SER A 1 93 ? -5.77 35.312 10.719 1 96.69 93 SER A C 1
ATOM 709 O O . SER A 1 93 ? -4.84 35.188 11.516 1 96.69 93 SER A O 1
ATOM 711 N N . ASP A 1 94 ? -6.879 34.625 10.758 1 97.44 94 ASP A N 1
ATOM 712 C CA . ASP A 1 94 ? -7.047 33.5 11.672 1 97.44 94 ASP A CA 1
ATOM 713 C C . ASP A 1 94 ? -6.488 32.219 11.07 1 97.44 94 ASP A C 1
ATOM 715 O O . ASP A 1 94 ? -6.52 31.156 11.703 1 97.44 94 ASP A O 1
ATOM 719 N N . LYS A 1 95 ? -5.953 32.312 9.859 1 98.62 95 LYS A N 1
ATOM 720 C CA . LYS A 1 95 ? -5.414 31.141 9.203 1 98.62 95 LYS A CA 1
ATOM 721 C C . LYS A 1 95 ? -4.336 30.469 10.055 1 98.62 95 LYS A C 1
ATOM 723 O O . LYS A 1 95 ? -3.322 31.094 10.375 1 98.62 95 LYS A O 1
ATOM 728 N N . PRO A 1 96 ? -4.566 29.219 10.406 1 98.81 96 PRO A N 1
ATOM 729 C CA . PRO A 1 96 ? -3.605 28.578 11.305 1 98.81 96 PRO A CA 1
ATOM 730 C C . PRO A 1 96 ? -2.406 27.984 10.57 1 98.81 96 PRO A C 1
ATOM 732 O O . PRO A 1 96 ? -2.484 27.734 9.367 1 98.81 96 PRO A O 1
ATOM 735 N N . ILE A 1 97 ? -1.298 27.812 11.312 1 98.94 97 ILE A N 1
ATOM 736 C CA . ILE A 1 97 ? -0.107 27.094 10.875 1 98.94 97 ILE A CA 1
ATOM 737 C C . ILE A 1 97 ? 0.07 25.828 11.719 1 98.94 97 ILE A C 1
ATOM 739 O O . ILE A 1 97 ? 0.156 25.906 12.945 1 98.94 97 ILE A O 1
ATOM 743 N N . ILE A 1 98 ? 0.02 24.688 11.062 1 98.94 98 ILE A N 1
ATOM 744 C CA . ILE A 1 98 ? 0.297 23.406 11.695 1 98.94 98 ILE A CA 1
ATOM 745 C C . ILE A 1 98 ? 1.793 23.094 11.617 1 98.94 98 ILE A C 1
ATOM 747 O O . ILE A 1 98 ? 2.346 22.922 10.531 1 98.94 98 ILE A O 1
ATOM 751 N N . VAL A 1 99 ? 2.451 23.078 12.766 1 98.94 99 VAL A N 1
ATOM 752 C CA . VAL A 1 99 ? 3.877 22.781 12.836 1 98.94 99 VAL A CA 1
ATOM 753 C C . VAL A 1 99 ? 4.082 21.266 12.922 1 98.94 99 VAL A C 1
ATOM 755 O O . VAL A 1 99 ? 3.764 20.641 13.938 1 98.94 99 VAL A O 1
ATOM 758 N N . SER A 1 100 ? 4.605 20.703 11.836 1 98.75 100 SER A N 1
ATOM 759 C CA . SER A 1 100 ? 4.875 19.266 11.789 1 98.75 100 SER A CA 1
ATOM 760 C C . SER A 1 100 ? 6.227 18.938 12.414 1 98.75 100 SER A C 1
ATOM 762 O O . SER A 1 100 ? 7.246 19.531 12.047 1 98.75 100 SER A O 1
ATOM 764 N N . ILE A 1 101 ? 6.219 18.016 13.383 1 98.38 101 ILE A N 1
ATOM 765 C CA . ILE A 1 101 ? 7.441 17.656 14.094 1 98.38 101 ILE A CA 1
ATOM 766 C C . ILE A 1 101 ? 7.543 16.141 14.211 1 98.38 101 ILE A C 1
ATOM 768 O O . ILE A 1 101 ? 6.562 15.422 13.984 1 98.38 101 ILE A O 1
ATOM 772 N N . THR A 1 102 ? 8.742 15.633 14.508 1 96.25 102 THR A N 1
ATOM 773 C CA . THR A 1 102 ? 8.953 14.227 14.828 1 96.25 102 THR A CA 1
ATOM 774 C C . THR A 1 102 ? 10.156 14.062 15.766 1 96.25 102 THR A C 1
ATOM 776 O O . THR A 1 102 ? 10.992 14.961 15.859 1 96.25 102 THR A O 1
ATOM 779 N N . SER A 1 103 ? 10.086 13.031 16.547 1 93.81 103 SER A N 1
ATOM 780 C CA . SER A 1 103 ? 11.164 12.641 17.438 1 93.81 103 SER A CA 1
ATOM 781 C C . SER A 1 103 ? 11.188 11.133 17.656 1 93.81 103 SER A C 1
ATOM 783 O O . SER A 1 103 ? 10.141 10.484 17.641 1 93.81 103 SER A O 1
ATOM 785 N N . HIS A 1 104 ? 12.406 10.633 17.891 1 88.5 104 HIS A N 1
ATOM 786 C CA . HIS A 1 104 ? 12.523 9.203 18.188 1 88.5 104 HIS A CA 1
ATOM 787 C C . HIS A 1 104 ? 12.539 8.961 19.688 1 88.5 104 HIS A C 1
ATOM 789 O O . HIS A 1 104 ? 12.461 7.809 20.125 1 88.5 104 HIS A O 1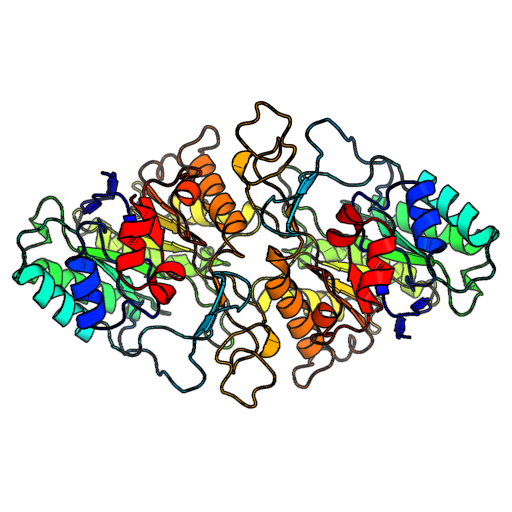
ATOM 795 N N . THR A 1 105 ? 12.594 10.094 20.453 1 92.62 105 THR A N 1
ATOM 796 C CA . THR A 1 105 ? 12.641 9.953 21.906 1 92.62 105 THR A CA 1
ATOM 797 C C . THR A 1 105 ? 11.594 10.844 22.578 1 92.62 105 THR A C 1
ATOM 799 O O . THR A 1 105 ? 11.203 11.867 22.016 1 92.62 105 THR A O 1
ATOM 802 N N . GLU A 1 106 ? 11.234 10.43 23.781 1 96 106 GLU A N 1
ATOM 803 C CA . GLU A 1 106 ? 10.312 11.227 24.578 1 96 106 GLU A CA 1
ATOM 804 C C . GLU A 1 106 ? 10.898 12.594 24.906 1 96 106 GLU A C 1
ATOM 806 O O . GLU A 1 106 ? 10.219 13.617 24.797 1 96 106 GLU A O 1
ATOM 811 N N . GLU A 1 107 ? 12.148 12.539 25.297 1 97.5 107 GLU A N 1
ATOM 812 C CA . GLU A 1 107 ? 12.812 13.781 25.688 1 97.5 107 GLU A CA 1
ATOM 813 C C . GLU A 1 107 ? 12.891 14.75 24.5 1 97.5 107 GLU A C 1
ATOM 815 O O . GLU A 1 107 ? 12.68 15.953 24.672 1 97.5 107 GLU A O 1
ATOM 820 N N . GLY A 1 108 ? 13.227 14.18 23.391 1 97.56 108 GLY A N 1
ATOM 821 C CA . GLY A 1 108 ? 13.258 15.008 22.203 1 97.56 108 GLY A CA 1
ATOM 822 C C . GLY A 1 108 ? 11.914 15.625 21.859 1 97.56 108 GLY A C 1
ATOM 823 O O . GLY A 1 108 ? 11.828 16.797 21.531 1 97.56 108 GLY A O 1
ATOM 824 N N . LEU A 1 109 ? 10.898 14.82 22.031 1 97.88 109 LEU A N 1
ATOM 825 C CA . LEU A 1 109 ? 9.57 15.328 21.719 1 97.88 109 LEU A CA 1
ATOM 826 C C . LEU A 1 109 ? 9.141 16.375 22.734 1 97.88 109 LEU A C 1
ATOM 828 O O . LEU A 1 109 ? 8.516 17.391 22.375 1 97.88 109 LEU A O 1
ATOM 832 N N . LYS A 1 110 ? 9.438 16.188 23.969 1 98.56 110 LYS A N 1
ATOM 833 C CA . LYS A 1 110 ? 9.133 17.172 25 1 98.56 110 LYS A CA 1
ATOM 834 C C . LYS A 1 110 ? 9.758 18.531 24.672 1 98.56 110 LYS A C 1
ATOM 836 O O . LYS A 1 110 ? 9.125 19.578 24.828 1 98.56 110 LYS A O 1
ATOM 841 N N . SER A 1 111 ? 10.977 18.438 24.219 1 98.75 111 SER A N 1
ATOM 842 C CA . SER A 1 111 ? 11.688 19.672 23.859 1 98.75 111 SER A CA 1
ATOM 843 C C . SER A 1 111 ? 11.008 20.375 22.688 1 98.75 111 SER A C 1
ATOM 845 O O . SER A 1 111 ? 10.867 21.609 22.703 1 98.75 111 SER A O 1
ATOM 847 N N . LEU A 1 112 ? 10.609 19.656 21.734 1 98.88 112 LEU A N 1
ATOM 848 C CA . LEU A 1 112 ? 9.945 20.234 20.578 1 98.88 112 LEU A CA 1
ATOM 849 C C . LEU A 1 112 ? 8.617 20.859 20.953 1 98.88 112 LEU A C 1
ATOM 851 O O . LEU A 1 112 ? 8.336 22 20.578 1 98.88 112 LEU A O 1
ATOM 855 N N . VAL A 1 113 ? 7.844 20.141 21.703 1 98.81 113 VAL A N 1
ATOM 856 C CA . VAL A 1 113 ? 6.531 20.609 22.141 1 98.81 113 VAL A CA 1
ATOM 857 C C . VAL A 1 113 ? 6.695 21.859 23 1 98.81 113 VAL A C 1
ATOM 859 O O . VAL A 1 113 ? 5.957 22.844 22.844 1 98.81 113 VAL A O 1
ATOM 862 N N . SER A 1 114 ? 7.676 21.828 23.875 1 98.81 114 SER A N 1
ATOM 863 C CA . SER A 1 114 ? 7.941 22.984 24.75 1 98.81 114 SER A CA 1
ATOM 864 C C . SER A 1 114 ? 8.297 24.219 23.922 1 98.81 114 SER A C 1
ATOM 866 O O . SER A 1 114 ? 7.871 25.328 24.25 1 98.81 114 SER A O 1
ATOM 868 N N . ALA A 1 115 ? 9.086 24.031 22.922 1 98.88 115 ALA A N 1
ATOM 869 C CA . ALA A 1 115 ? 9.477 25.141 22.078 1 98.88 115 ALA A CA 1
ATOM 870 C C . ALA A 1 115 ? 8.273 25.734 21.359 1 98.88 115 ALA A C 1
ATOM 872 O O . ALA A 1 115 ? 8.148 26.969 21.266 1 98.88 115 ALA A O 1
ATOM 873 N N . ILE A 1 116 ? 7.387 24.953 20.859 1 98.94 116 ILE A N 1
ATOM 874 C CA . ILE A 1 116 ? 6.191 25.422 20.172 1 98.94 116 ILE A CA 1
ATOM 875 C C . ILE A 1 116 ? 5.281 26.156 21.156 1 98.94 116 ILE A C 1
ATOM 877 O O . ILE A 1 116 ? 4.73 27.203 20.844 1 98.94 116 ILE A O 1
ATOM 881 N N . GLN A 1 117 ? 5.137 25.594 22.375 1 98.75 117 GLN A N 1
ATOM 882 C CA . GLN A 1 117 ? 4.34 26.234 23.406 1 98.75 117 GLN A CA 1
ATOM 883 C C . GLN A 1 117 ? 4.93 27.594 23.797 1 98.75 117 GLN A C 1
ATOM 885 O O . GLN A 1 117 ? 4.195 28.531 24.094 1 98.75 117 GLN A O 1
ATOM 890 N N . GLY A 1 118 ? 6.281 27.609 23.828 1 98.69 118 GLY A N 1
ATOM 891 C CA . GLY A 1 118 ? 6.938 28.875 24.062 1 98.69 118 GLY A CA 1
ATOM 892 C C . GLY A 1 118 ? 6.566 29.938 23.047 1 98.69 118 GLY A C 1
ATOM 893 O O . GLY A 1 118 ? 6.281 31.078 23.391 1 98.69 118 GLY A O 1
ATOM 894 N N . LEU A 1 119 ? 6.582 29.578 21.781 1 98.81 119 LEU A N 1
ATOM 895 C CA . LEU A 1 119 ? 6.16 30.484 20.734 1 98.81 119 LEU A CA 1
ATOM 896 C C . LEU A 1 119 ? 4.711 30.922 20.938 1 98.81 119 LEU A C 1
ATOM 898 O O . LEU A 1 119 ? 4.391 32.125 20.812 1 98.81 119 LEU A O 1
ATOM 902 N N . ARG A 1 120 ? 3.826 29.984 21.203 1 98.69 120 ARG A N 1
ATOM 903 C CA . ARG A 1 120 ? 2.41 30.281 21.406 1 98.69 120 ARG A CA 1
ATOM 904 C C . ARG A 1 120 ? 2.209 31.297 22.516 1 98.69 120 ARG A C 1
ATOM 906 O O . ARG A 1 120 ? 1.381 32.188 22.406 1 98.69 120 ARG A O 1
ATOM 913 N N . GLN A 1 121 ? 2.93 31.078 23.562 1 98 121 GLN A N 1
ATOM 914 C CA . GLN A 1 121 ? 2.869 32.031 24.672 1 98 121 GLN A CA 1
ATOM 915 C C . GLN A 1 121 ? 3.357 33.406 24.234 1 98 121 GLN A C 1
ATOM 917 O O . GLN A 1 121 ? 2.715 34.406 24.547 1 98 121 GLN A O 1
ATOM 922 N N . GLU A 1 122 ? 4.449 33.406 23.609 1 98 122 GLU A N 1
ATOM 923 C CA . GLU A 1 122 ? 5.094 34.656 23.203 1 98 122 GLU A CA 1
ATOM 924 C C . GLU A 1 122 ? 4.176 35.5 22.312 1 98 122 GLU A C 1
ATOM 926 O O . GLU A 1 122 ? 4.102 36.719 22.469 1 98 122 GLU A O 1
ATOM 931 N N . ILE A 1 123 ? 3.43 34.844 21.438 1 97.56 123 ILE A N 1
ATOM 932 C CA . ILE A 1 123 ? 2.66 35.625 20.469 1 97.56 123 ILE A CA 1
ATOM 933 C C . ILE A 1 123 ? 1.206 35.719 20.922 1 97.56 123 ILE A C 1
ATOM 935 O O . ILE A 1 123 ? 0.342 36.156 20.156 1 97.56 123 ILE A O 1
ATOM 939 N N . GLY A 1 124 ? 0.876 35.188 22.109 1 97.31 124 GLY A N 1
ATOM 940 C CA . GLY A 1 124 ? -0.451 35.312 22.688 1 97.31 124 GLY A CA 1
ATOM 941 C C . GLY A 1 124 ? -1.457 34.344 22.078 1 97.31 124 GLY A C 1
ATOM 942 O O . GLY A 1 124 ? -2.664 34.594 22.141 1 97.31 124 GLY A O 1
ATOM 943 N N . ASP A 1 125 ? -0.94 33.312 21.5 1 97.69 125 ASP A N 1
ATOM 944 C CA . ASP A 1 125 ? -1.805 32.375 20.781 1 97.69 125 ASP A CA 1
ATOM 945 C C . ASP A 1 125 ? -2.643 31.547 21.766 1 97.69 125 ASP A C 1
ATOM 947 O O . ASP A 1 125 ? -3.76 31.141 21.438 1 97.69 125 ASP A O 1
ATOM 951 N N . MET A 1 126 ? -2.16 31.328 22.969 1 96.38 126 MET A N 1
ATOM 952 C CA . MET A 1 126 ? -2.83 30.484 23.969 1 96.38 126 MET A CA 1
ATOM 953 C C . MET A 1 126 ? -4.137 31.125 24.422 1 96.38 126 MET A C 1
ATOM 955 O O . MET A 1 126 ? -5.055 30.438 24.859 1 96.38 126 MET A O 1
ATOM 959 N N . ALA A 1 127 ? -4.254 32.438 24.25 1 95.69 127 ALA A N 1
ATOM 960 C CA . ALA A 1 127 ? -5.434 33.156 24.688 1 95.69 127 ALA A CA 1
ATOM 961 C C . ALA A 1 127 ? -6.324 33.531 23.516 1 95.69 127 ALA A C 1
ATOM 963 O O . ALA A 1 127 ? -7.359 34.188 23.688 1 95.69 127 ALA A O 1
ATOM 964 N N . ARG A 1 128 ? -5.891 33.156 22.406 1 94.94 128 ARG A N 1
ATOM 965 C CA . ARG A 1 128 ? -6.609 33.5 21.172 1 94.94 128 ARG A CA 1
ATOM 966 C C . ARG A 1 128 ? -7.605 32.406 20.797 1 94.94 128 ARG A C 1
ATOM 968 O O . ARG A 1 128 ? -7.305 31.219 20.906 1 94.94 128 ARG A O 1
ATOM 975 N N . THR A 1 129 ? -8.797 32.875 20.344 1 96.12 129 THR A N 1
ATOM 976 C CA . THR A 1 129 ? -9.789 31.953 19.781 1 96.12 129 THR A CA 1
ATOM 977 C C . THR A 1 129 ? -10.289 32.469 18.422 1 96.12 129 THR A C 1
ATOM 979 O O . THR A 1 129 ? -10.891 33.531 18.344 1 96.12 129 THR A O 1
ATOM 982 N N . PRO A 1 130 ? -10.062 31.688 17.344 1 97.94 130 PRO A N 1
ATOM 983 C CA . PRO A 1 130 ? -9.32 30.422 17.266 1 97.94 130 PRO A CA 1
ATOM 984 C C . PRO A 1 130 ? -7.809 30.609 17.406 1 97.94 130 PRO A C 1
ATOM 986 O O . PRO A 1 130 ? -7.285 31.688 17.078 1 97.94 130 PRO A O 1
ATOM 989 N N . SER A 1 131 ? -7.18 29.547 17.938 1 98.19 131 SER A N 1
ATOM 990 C CA . SER A 1 131 ? -5.723 29.531 17.922 1 98.19 131 SER A CA 1
ATOM 991 C C . SER A 1 131 ? -5.18 29.469 16.5 1 98.19 131 SER A C 1
ATOM 993 O O . SER A 1 131 ? -5.914 29.172 15.562 1 98.19 131 SER A O 1
ATOM 995 N N . ARG A 1 132 ? -3.881 29.828 16.391 1 98.62 132 ARG A N 1
ATOM 996 C CA . ARG A 1 132 ? -3.297 29.906 15.047 1 98.62 132 ARG A CA 1
ATOM 997 C C . ARG A 1 132 ? -2.113 28.953 14.914 1 98.62 132 ARG A C 1
ATOM 999 O O . ARG A 1 132 ? -1.507 28.859 13.844 1 98.62 132 ARG A O 1
ATOM 1006 N N . VAL A 1 133 ? -1.738 28.25 15.969 1 98.88 133 VAL A N 1
ATOM 1007 C CA . VAL A 1 133 ? -0.606 27.328 15.922 1 98.88 133 VAL A CA 1
ATOM 1008 C C . VAL A 1 133 ? -1.037 25.953 16.422 1 98.88 133 VAL A C 1
ATOM 1010 O O . VAL A 1 133 ? -1.63 25.828 17.5 1 98.88 133 VAL A O 1
ATOM 1013 N N . ALA A 1 134 ? -0.856 24.938 15.688 1 98.88 134 ALA A N 1
ATOM 1014 C CA . ALA A 1 134 ? -1.142 23.547 16.031 1 98.88 134 ALA A CA 1
ATOM 1015 C C . ALA A 1 134 ? 0.081 22.672 15.805 1 98.88 134 ALA A C 1
ATOM 1017 O O . ALA A 1 134 ? 1.051 23.094 15.172 1 98.88 134 ALA A O 1
ATOM 1018 N N . ILE A 1 135 ? 0.066 21.469 16.391 1 98.88 135 ILE A N 1
ATOM 1019 C CA . ILE A 1 135 ? 1.151 20.5 16.266 1 98.88 135 ILE A CA 1
ATOM 1020 C C . ILE A 1 135 ? 0.662 19.266 15.492 1 98.88 135 ILE A C 1
ATOM 1022 O O . ILE A 1 135 ? -0.444 18.781 15.734 1 98.88 135 ILE A O 1
ATOM 1026 N N . GLU A 1 136 ? 1.374 18.844 14.555 1 98.69 136 GLU A N 1
ATOM 1027 C CA . GLU A 1 136 ? 1.22 17.531 13.93 1 98.69 136 GLU A CA 1
ATOM 1028 C C . GLU A 1 136 ? 2.443 16.656 14.18 1 98.69 136 GLU A C 1
ATOM 1030 O O . GLU A 1 136 ? 3.561 17.016 13.805 1 98.69 136 GLU A O 1
ATOM 1035 N N . LEU A 1 137 ? 2.268 15.547 14.867 1 97.75 137 LEU A N 1
ATOM 1036 C CA . LEU A 1 137 ? 3.352 14.578 14.984 1 97.75 137 LEU A CA 1
ATOM 1037 C C . LEU A 1 137 ? 3.383 13.641 13.789 1 97.75 137 LEU A C 1
ATOM 1039 O O . LEU A 1 137 ? 2.428 12.891 13.547 1 97.75 137 LEU A O 1
ATOM 1043 N N . ASN A 1 138 ? 4.402 13.742 12.977 1 96.69 138 ASN A N 1
ATOM 1044 C CA . ASN A 1 138 ? 4.648 12.805 11.891 1 96.69 138 ASN A CA 1
ATOM 1045 C C . ASN A 1 138 ? 5.145 11.461 12.406 1 96.69 138 ASN A C 1
ATOM 1047 O O . ASN A 1 138 ? 6.219 11.383 13.008 1 96.69 138 ASN A O 1
ATOM 1051 N N . THR A 1 139 ? 4.387 10.422 12.164 1 94 139 THR A N 1
ATOM 1052 C CA . THR A 1 139 ? 4.707 9.125 12.742 1 94 139 THR A CA 1
ATOM 1053 C C . THR A 1 139 ? 5.363 8.219 11.711 1 94 139 THR A C 1
ATOM 1055 O O . THR A 1 139 ? 5.445 7 11.906 1 94 139 THR A O 1
ATOM 1058 N N . SER A 1 140 ? 5.77 8.781 10.539 1 78.81 140 SER A N 1
ATOM 1059 C CA . SER A 1 140 ? 6.281 7.988 9.43 1 78.81 140 SER A CA 1
ATOM 1060 C C . SER A 1 140 ? 7.773 7.707 9.594 1 78.81 140 SER A C 1
ATOM 1062 O O . SER A 1 140 ? 8.492 8.484 10.219 1 78.81 140 SER A O 1
ATOM 1064 N N . CYS A 1 141 ? 8.32 6.703 10.211 1 61.44 141 CYS A N 1
ATOM 1065 C CA . CYS A 1 141 ? 9.766 6.531 10.148 1 61.44 141 CYS A CA 1
ATOM 1066 C C . CYS A 1 141 ? 10.18 5.844 8.852 1 61.44 141 CYS A C 1
ATOM 1068 O O . CYS A 1 141 ? 10.969 4.895 8.867 1 61.44 141 CYS A O 1
ATOM 1070 N N . PRO A 1 142 ? 9.578 6.117 7.734 1 48.75 142 PRO A N 1
ATOM 1071 C CA . PRO A 1 142 ? 9.945 5.145 6.699 1 48.75 142 PRO A CA 1
ATOM 1072 C C . PRO A 1 142 ? 11.445 5.133 6.41 1 48.75 142 PRO A C 1
ATOM 1074 O O . PRO A 1 142 ? 12 4.094 6.055 1 48.75 142 PRO A O 1
ATOM 1077 N N . ASN A 1 143 ? 12.164 6.355 6.312 1 50.81 143 ASN A N 1
ATOM 1078 C CA . ASN A 1 143 ? 13.453 6.473 5.641 1 50.81 143 ASN A CA 1
ATOM 1079 C C . ASN A 1 143 ? 14.609 6.418 6.633 1 50.81 143 ASN A C 1
ATOM 1081 O O . ASN A 1 143 ? 15.75 6.734 6.281 1 50.81 143 ASN A O 1
ATOM 1085 N N . ILE A 1 144 ? 14.172 6.145 7.91 1 49.09 144 ILE A N 1
ATOM 1086 C CA . ILE A 1 144 ? 15.336 5.988 8.773 1 49.09 144 ILE A CA 1
ATOM 1087 C C . ILE A 1 144 ? 15.836 4.547 8.719 1 49.09 144 ILE A C 1
ATOM 1089 O O . ILE A 1 144 ? 15.078 3.609 8.977 1 49.09 144 ILE A O 1
ATOM 1093 N N . LYS A 1 145 ? 17 4.559 8.195 1 51.28 145 LYS A N 1
ATOM 1094 C CA . LYS A 1 145 ? 17.688 3.283 8.008 1 51.28 145 LYS A CA 1
ATOM 1095 C C . LYS A 1 145 ? 17.578 2.41 9.25 1 51.28 145 LYS A C 1
ATOM 1097 O O . LYS A 1 145 ? 17.859 2.865 10.359 1 51.28 145 LYS A O 1
ATOM 1102 N N . ASN A 1 146 ? 16.938 1.177 9.117 1 48.78 146 ASN A N 1
ATOM 1103 C CA . ASN A 1 146 ? 16.891 0.112 10.109 1 48.78 146 ASN A CA 1
ATOM 1104 C C . ASN A 1 146 ? 15.812 0.379 11.156 1 48.78 146 ASN A C 1
ATOM 1106 O O . ASN A 1 146 ? 15.906 -0.089 12.289 1 48.78 146 ASN A O 1
ATOM 1110 N N . ALA A 1 147 ? 15.039 1.388 10.867 1 53.72 147 ALA A N 1
ATOM 1111 C CA . ALA A 1 147 ? 13.961 1.53 11.844 1 53.72 147 ALA A CA 1
ATOM 1112 C C . ALA A 1 147 ? 12.594 1.356 11.188 1 53.72 147 ALA A C 1
ATOM 1114 O O . ALA A 1 147 ? 12.367 1.856 10.078 1 53.72 147 ALA A O 1
ATOM 1115 N N . SER A 1 148 ? 11.789 0.417 11.758 1 57.62 148 SER A N 1
ATOM 1116 C CA . SER A 1 148 ? 10.398 0.326 11.328 1 57.62 148 SER A CA 1
ATOM 1117 C C . SER A 1 148 ? 9.672 1.655 11.516 1 57.62 148 SER A C 1
ATOM 1119 O O . SER A 1 148 ? 9.836 2.318 12.539 1 57.62 148 SER A O 1
ATOM 1121 N N . PRO A 1 149 ? 8.93 2 10.375 1 66.38 149 PRO A N 1
ATOM 1122 C CA . PRO A 1 149 ? 8.102 3.168 10.688 1 66.38 149 PRO A CA 1
ATOM 1123 C C . PRO A 1 149 ? 7.141 2.916 11.852 1 66.38 149 PRO A C 1
ATOM 1125 O O . PRO A 1 149 ? 6.387 1.938 11.836 1 66.38 149 PRO A O 1
ATOM 1128 N N . SER A 1 150 ? 7.293 3.688 12.844 1 72.56 150 SER A N 1
ATOM 1129 C CA . SER A 1 150 ? 6.566 3.512 14.094 1 72.56 150 SER A CA 1
ATOM 1130 C C . SER A 1 150 ? 5.059 3.557 13.867 1 72.56 150 SER A C 1
ATOM 1132 O O . SER A 1 150 ? 4.293 2.943 14.617 1 72.56 150 SER A O 1
ATOM 1134 N N . GLY A 1 151 ? 4.711 4.164 12.719 1 84.5 151 GLY A N 1
ATOM 1135 C CA . GLY A 1 151 ? 3.289 4.285 12.445 1 84.5 151 GLY A CA 1
ATOM 1136 C C . GLY A 1 151 ? 2.627 2.957 12.133 1 84.5 151 GLY A C 1
ATOM 1137 O O . GLY A 1 151 ? 1.401 2.84 12.18 1 84.5 151 GLY A O 1
ATOM 1138 N N . TYR A 1 152 ? 3.377 1.939 11.859 1 89.06 152 TYR A N 1
ATOM 1139 C CA . TYR A 1 152 ? 2.824 0.623 11.562 1 89.06 152 TYR A CA 1
ATOM 1140 C C . TYR A 1 152 ? 2.838 -0.265 12.805 1 89.06 152 TYR A C 1
ATOM 1142 O O . TYR A 1 152 ? 2.125 -1.271 12.859 1 89.06 152 TYR A O 1
ATOM 1150 N N . ALA A 1 153 ? 3.656 -0.009 13.688 1 88.94 153 ALA A N 1
ATOM 1151 C CA . ALA A 1 153 ? 3.639 -0.581 15.031 1 88.94 153 ALA A CA 1
ATOM 1152 C C . ALA A 1 153 ? 3.197 0.454 16.062 1 88.94 153 ALA A C 1
ATOM 1154 O O . ALA A 1 153 ? 3.994 0.884 16.906 1 88.94 153 ALA A O 1
ATOM 1155 N N . PHE A 1 154 ? 1.914 0.754 16.078 1 92.88 154 PHE A N 1
ATOM 1156 C CA . PHE A 1 154 ? 1.385 1.953 16.719 1 92.88 154 PHE A CA 1
ATOM 1157 C C . PHE A 1 154 ? 1.584 1.896 18.234 1 92.88 154 PHE A C 1
ATOM 1159 O O . PHE A 1 154 ? 1.764 2.93 18.875 1 92.88 154 PHE A O 1
ATOM 1166 N N . HIS A 1 155 ? 1.634 0.702 18.812 1 92.38 155 HIS A N 1
ATOM 1167 C CA . HIS A 1 155 ? 1.831 0.55 20.25 1 92.38 155 HIS A CA 1
ATOM 1168 C C . HIS A 1 155 ? 3.184 1.104 20.688 1 92.38 155 HIS A C 1
ATOM 1170 O O . HIS A 1 155 ? 3.346 1.541 21.828 1 92.38 155 HIS A O 1
ATOM 1176 N N . LEU A 1 156 ? 4.086 1.131 19.781 1 90.88 156 LEU A N 1
ATOM 1177 C CA . LEU A 1 156 ? 5.426 1.615 20.094 1 90.88 156 LEU A CA 1
ATOM 1178 C C . LEU A 1 156 ? 5.438 3.137 20.219 1 90.88 156 LEU A C 1
ATOM 1180 O O . LEU A 1 156 ? 6.402 3.715 20.719 1 90.88 156 LEU A O 1
ATOM 1184 N N . LEU A 1 157 ? 4.379 3.787 19.797 1 93.25 157 LEU A N 1
ATOM 1185 C CA . LEU A 1 157 ? 4.297 5.242 19.828 1 93.25 157 LEU A CA 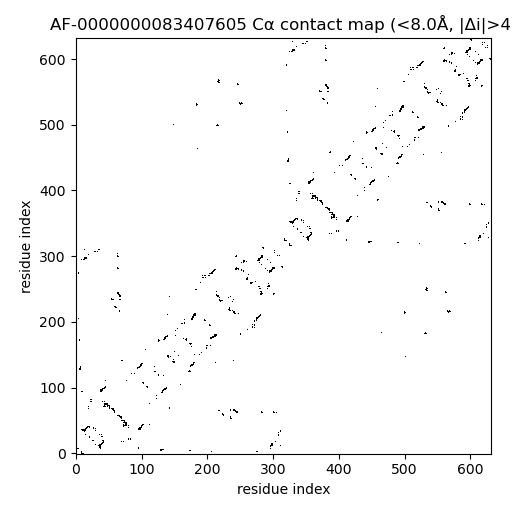1
ATOM 1186 C C . LEU A 1 157 ? 3.812 5.734 21.188 1 93.25 157 LEU A C 1
ATOM 1188 O O . LEU A 1 157 ? 3.799 6.938 21.453 1 93.25 157 LEU A O 1
ATOM 1192 N N . LYS A 1 158 ? 3.391 4.875 22.125 1 93.69 158 LYS A N 1
ATOM 1193 C CA . LYS A 1 158 ? 2.746 5.238 23.375 1 93.69 158 LYS A CA 1
ATOM 1194 C C . LYS A 1 158 ? 3.586 6.246 24.156 1 93.69 158 LYS A C 1
ATOM 1196 O O . LYS A 1 158 ? 3.062 7.25 24.641 1 93.69 158 LYS A O 1
ATOM 1201 N N . PRO A 1 159 ? 4.93 6.035 24.25 1 94 159 PRO A N 1
ATOM 1202 C CA . PRO A 1 159 ? 5.719 7.02 25 1 94 159 PRO A CA 1
ATOM 1203 C C . PRO A 1 159 ? 5.629 8.422 24.391 1 94 159 PRO A C 1
ATOM 1205 O O . PRO A 1 159 ? 5.547 9.406 25.125 1 94 159 PRO A O 1
ATOM 1208 N N . LEU A 1 160 ? 5.676 8.508 23.109 1 95.25 160 LEU A N 1
ATOM 1209 C CA . LEU A 1 160 ? 5.559 9.797 22.438 1 95.25 160 LEU A CA 1
ATOM 1210 C C . LEU A 1 160 ? 4.156 10.375 22.594 1 95.25 160 LEU A C 1
ATOM 1212 O O . LEU A 1 160 ? 3.998 11.578 22.812 1 95.25 160 LEU A O 1
ATOM 1216 N N . LEU A 1 161 ? 3.172 9.508 22.516 1 95.31 161 LEU A N 1
ATOM 1217 C CA . LEU A 1 161 ? 1.786 9.938 22.656 1 95.31 161 LEU A CA 1
ATOM 1218 C C . LEU A 1 161 ? 1.516 10.469 24.062 1 95.31 161 LEU A C 1
ATOM 1220 O O . LEU A 1 161 ? 0.717 11.391 24.234 1 95.31 161 LEU A O 1
ATOM 1224 N N . HIS A 1 162 ? 2.162 9.953 25.016 1 94.81 162 HIS A N 1
ATOM 1225 C CA . HIS A 1 162 ? 2.027 10.445 26.391 1 94.81 162 HIS A CA 1
ATOM 1226 C C . HIS A 1 162 ? 2.516 11.883 26.5 1 94.81 162 HIS A C 1
ATOM 1228 O O . HIS A 1 162 ? 1.922 12.688 27.219 1 94.81 162 HIS A O 1
ATOM 1234 N N . VAL A 1 163 ? 3.58 12.172 25.812 1 96.31 163 VAL A N 1
ATOM 1235 C CA . VAL A 1 163 ? 4.109 13.539 25.812 1 96.31 163 VAL A CA 1
ATOM 1236 C C . VAL A 1 163 ? 3.059 14.5 25.266 1 96.31 163 VAL A C 1
ATOM 1238 O O . VAL A 1 163 ? 2.807 15.555 25.844 1 96.31 163 VAL A O 1
ATOM 1241 N N . LEU A 1 164 ? 2.455 14.125 24.188 1 96.69 164 LEU A N 1
ATOM 1242 C CA . LEU A 1 164 ? 1.437 14.969 23.578 1 96.69 164 LEU A CA 1
ATOM 1243 C C . LEU A 1 164 ? 0.218 15.102 24.484 1 96.69 164 LEU A C 1
ATOM 1245 O O . LEU A 1 164 ? -0.356 16.188 24.594 1 96.69 164 LEU A O 1
ATOM 1249 N N . ALA A 1 165 ? -0.168 14 25.047 1 94.94 165 ALA A N 1
ATOM 1250 C CA . ALA A 1 165 ? -1.319 14.008 25.953 1 94.94 165 ALA A CA 1
ATOM 1251 C C . ALA A 1 165 ? -1.091 14.953 27.125 1 94.94 165 ALA A C 1
ATOM 1253 O O . ALA A 1 165 ? -1.988 15.703 27.516 1 94.94 165 ALA A O 1
ATOM 1254 N N . GLU A 1 166 ? 0.051 14.867 27.688 1 94.56 166 GLU A N 1
ATOM 1255 C CA . GLU A 1 166 ? 0.39 15.734 28.797 1 94.56 166 GLU A CA 1
ATOM 1256 C C . GLU A 1 166 ? 0.342 17.203 28.391 1 94.56 166 GLU A C 1
ATOM 1258 O O . GLU A 1 166 ? -0.196 18.047 29.125 1 94.56 166 GLU A O 1
ATOM 1263 N N . ALA A 1 167 ? 0.897 17.5 27.281 1 95.88 167 ALA A N 1
ATOM 1264 C CA . ALA A 1 167 ? 0.913 18.875 26.797 1 95.88 167 ALA A CA 1
ATOM 1265 C C . ALA A 1 167 ? -0.504 19.391 26.547 1 95.88 167 ALA A C 1
ATOM 1267 O O . ALA A 1 167 ? -0.836 20.516 26.906 1 95.88 167 ALA A O 1
ATOM 1268 N N . ALA A 1 168 ? -1.304 18.562 25.938 1 94.19 168 ALA A N 1
ATOM 1269 C CA . ALA A 1 168 ? -2.678 18.953 25.609 1 94.19 168 ALA A CA 1
ATOM 1270 C C . ALA A 1 168 ? -3.506 19.125 26.891 1 94.19 168 ALA A C 1
ATOM 1272 O O . ALA A 1 168 ? -4.398 19.969 26.938 1 94.19 168 ALA A O 1
ATOM 1273 N N . THR A 1 169 ? -3.223 18.312 27.844 1 92.5 169 THR A N 1
ATOM 1274 C CA . THR A 1 169 ? -3.916 18.422 29.125 1 92.5 169 THR A CA 1
ATOM 1275 C C . THR A 1 169 ? -3.531 19.703 29.844 1 92.5 169 THR A C 1
ATOM 1277 O O . THR A 1 169 ? -4.383 20.375 30.438 1 92.5 169 THR A O 1
ATOM 1280 N N . ALA A 1 170 ? -2.297 20.047 29.75 1 94.38 170 ALA A N 1
ATOM 1281 C CA . ALA A 1 170 ? -1.787 21.234 30.422 1 94.38 170 ALA A CA 1
ATOM 1282 C C . ALA A 1 170 ? -2.287 22.516 29.734 1 94.38 170 ALA A C 1
ATOM 1284 O O . ALA A 1 170 ? -2.422 23.562 30.375 1 94.38 170 ALA A O 1
ATOM 1285 N N . ASP A 1 171 ? -2.521 22.484 28.484 1 96.19 171 ASP A N 1
ATOM 1286 C CA . ASP A 1 171 ? -3.012 23.609 27.688 1 96.19 171 ASP A CA 1
ATOM 1287 C C . ASP A 1 171 ? -4.16 23.188 26.781 1 96.19 171 ASP A C 1
ATOM 1289 O O . ASP A 1 171 ? -3.936 22.703 25.656 1 96.19 171 ASP A O 1
ATOM 1293 N N . SER A 1 172 ? -5.348 23.453 27.125 1 92.94 172 SER A N 1
ATOM 1294 C CA . SER A 1 172 ? -6.535 22.984 26.406 1 92.94 172 SER A CA 1
ATOM 1295 C C . SER A 1 172 ? -6.672 23.688 25.062 1 92.94 172 SER A C 1
ATOM 1297 O O . SER A 1 172 ? -7.449 23.266 24.219 1 92.94 172 SER A O 1
ATOM 1299 N N . SER A 1 173 ? -5.938 24.75 24.938 1 96.5 173 SER A N 1
ATOM 1300 C CA . SER A 1 173 ? -6.008 25.469 23.656 1 96.5 173 SER A CA 1
ATOM 1301 C C . SER A 1 173 ? -5.062 24.859 22.641 1 96.5 173 SER A C 1
ATOM 1303 O O . SER A 1 173 ? -5.125 25.188 21.453 1 96.5 173 SER A O 1
ATOM 1305 N N . LEU A 1 174 ? -4.207 23.953 23.047 1 97.44 174 LEU A N 1
ATOM 1306 C CA . LEU A 1 174 ? -3.248 23.328 22.141 1 97.44 174 LEU A CA 1
ATOM 1307 C C . LEU A 1 174 ? -3.924 22.281 21.266 1 97.44 174 LEU A C 1
ATOM 1309 O O . LEU A 1 174 ? -4.527 21.328 21.781 1 97.44 174 LEU A O 1
ATOM 1313 N N . THR A 1 175 ? -3.891 22.469 19.984 1 98.12 175 THR A N 1
ATOM 1314 C CA . THR A 1 175 ? -4.375 21.5 19.031 1 98.12 175 THR A CA 1
ATOM 1315 C C . THR A 1 175 ? -3.242 20.578 18.578 1 98.12 175 THR A C 1
ATOM 1317 O O . THR A 1 175 ? -2.209 21.047 18.094 1 98.12 175 THR A O 1
ATOM 1320 N N . VAL A 1 176 ? -3.447 19.25 18.734 1 97.94 176 VAL A N 1
ATOM 1321 C CA . VAL A 1 176 ? -2.438 18.281 18.344 1 97.94 176 VAL A CA 1
ATOM 1322 C C . VAL A 1 176 ? -3.057 17.234 17.422 1 97.94 176 VAL A C 1
ATOM 1324 O O . VAL A 1 176 ? -4.215 16.844 17.594 1 97.94 176 VAL A O 1
ATOM 1327 N N . GLY A 1 177 ? -2.363 16.812 16.438 1 97.75 177 GLY A N 1
ATOM 1328 C CA . GLY A 1 177 ? -2.764 15.75 15.539 1 97.75 177 GLY A CA 1
ATOM 1329 C C . GLY A 1 177 ? -1.617 14.836 15.148 1 97.75 177 GLY A C 1
ATOM 1330 O O . GLY A 1 177 ? -0.486 15.023 15.602 1 97.75 177 GLY A O 1
ATOM 1331 N N . LEU A 1 178 ? -1.926 13.797 14.461 1 97.44 178 LEU A N 1
ATOM 1332 C CA . LEU A 1 178 ? -0.961 12.82 13.969 1 97.44 178 LEU A CA 1
ATOM 1333 C C . LEU A 1 178 ? -1.034 12.703 12.453 1 97.44 178 LEU A C 1
ATOM 1335 O O . LEU A 1 178 ? -2.123 12.727 11.875 1 97.44 178 LEU A O 1
ATOM 1339 N N . LYS A 1 179 ? 0.1 12.617 11.836 1 97.88 179 LYS A N 1
ATOM 1340 C CA . LYS A 1 179 ? 0.173 12.164 10.453 1 97.88 179 LYS A CA 1
ATOM 1341 C C . LYS A 1 179 ? 0.548 10.68 10.383 1 97.88 179 LYS A C 1
ATOM 1343 O O . LYS A 1 179 ? 1.599 10.281 10.883 1 97.88 179 LYS A O 1
ATOM 1348 N N . LEU A 1 180 ? -0.31 9.906 9.773 1 97.12 180 LEU A N 1
ATOM 1349 C CA . LEU A 1 180 ? -0.202 8.453 9.828 1 97.12 180 LEU A CA 1
ATOM 1350 C C . LEU A 1 180 ? 0.289 7.898 8.492 1 97.12 180 LEU A C 1
ATOM 1352 O O . LEU A 1 180 ? 0.032 8.484 7.441 1 97.12 180 LEU A O 1
ATOM 1356 N N . PRO A 1 181 ? 1.089 6.781 8.531 1 95.56 181 PRO A N 1
ATOM 1357 C CA . PRO A 1 181 ? 1.36 6.09 7.27 1 95.56 181 PRO A CA 1
ATOM 1358 C C . PRO A 1 181 ? 0.106 5.477 6.652 1 95.56 181 PRO A C 1
ATOM 1360 O O . PRO A 1 181 ? -0.937 5.402 7.309 1 95.56 181 PRO A O 1
ATOM 1363 N N . PRO A 1 182 ? 0.146 5.145 5.379 1 96.38 182 PRO A N 1
ATOM 1364 C CA . PRO A 1 182 ? -1.011 4.453 4.809 1 96.38 182 PRO A CA 1
ATOM 1365 C C . PRO A 1 182 ? -1.194 3.047 5.375 1 96.38 182 PRO A C 1
ATOM 1367 O O . PRO A 1 182 ? -0.252 2.248 5.371 1 96.38 182 PRO A O 1
ATOM 1370 N N . TYR A 1 183 ? -2.373 2.814 5.895 1 95.56 183 TYR A N 1
ATOM 1371 C CA . TYR A 1 183 ? -2.729 1.485 6.375 1 95.56 183 TYR A CA 1
ATOM 1372 C C . TYR A 1 183 ? -3.338 0.646 5.262 1 95.56 183 TYR A C 1
ATOM 1374 O O . TYR A 1 183 ? -4.066 1.165 4.41 1 95.56 183 TYR A O 1
ATOM 1382 N N . VAL A 1 184 ? -3.047 -0.688 5.324 1 95 184 VAL A N 1
ATOM 1383 C CA . VAL A 1 184 ? -3.402 -1.479 4.148 1 95 184 VAL A CA 1
ATOM 1384 C C . VAL A 1 184 ? -4.332 -2.619 4.559 1 95 184 VAL A C 1
ATOM 1386 O O . VAL A 1 184 ? -4.828 -3.357 3.705 1 95 184 VAL A O 1
ATOM 1389 N N . TYR A 1 185 ? -4.594 -2.803 5.816 1 92 185 TYR A N 1
ATOM 1390 C CA . TYR A 1 185 ? -5.582 -3.77 6.281 1 92 185 TYR A CA 1
ATOM 1391 C C . TYR A 1 185 ? -6.242 -3.299 7.574 1 92 185 TYR A C 1
ATOM 1393 O O . TYR A 1 185 ? -5.691 -2.457 8.289 1 92 185 TYR A O 1
ATOM 1401 N N . ARG A 1 186 ? -7.316 -3.809 7.961 1 91.25 186 ARG A N 1
ATOM 1402 C CA . ARG A 1 186 ? -8.258 -3.293 8.953 1 91.25 186 ARG A CA 1
ATOM 1403 C C . ARG A 1 186 ? -7.602 -3.201 10.328 1 91.25 186 ARG A C 1
ATOM 1405 O O . ARG A 1 186 ? -7.801 -2.223 11.055 1 91.25 186 ARG A O 1
ATOM 1412 N N . GLU A 1 187 ? -6.816 -4.203 10.758 1 91.38 187 GLU A N 1
ATOM 1413 C CA . GLU A 1 187 ? -6.273 -4.277 12.109 1 91.38 187 GLU A CA 1
ATOM 1414 C C . GLU A 1 187 ? -5.348 -3.098 12.398 1 91.38 187 GLU A C 1
ATOM 1416 O O . GLU A 1 187 ? -5.234 -2.658 13.547 1 91.38 187 GLU A O 1
ATOM 1421 N N . GLN A 1 188 ? -4.73 -2.607 11.398 1 93.75 188 GLN A N 1
ATOM 1422 C CA . GLN A 1 188 ? -3.859 -1.454 11.602 1 93.75 188 GLN A CA 1
ATOM 1423 C C . GLN A 1 188 ? -4.648 -0.247 12.102 1 93.75 188 GLN A C 1
ATOM 1425 O O . GLN A 1 188 ? -4.18 0.493 12.969 1 93.75 188 GLN A O 1
ATOM 1430 N N . PHE A 1 189 ? -5.883 -0.029 11.531 1 95.31 189 PHE A N 1
ATOM 1431 C CA . PHE A 1 189 ? -6.754 1.061 11.953 1 95.31 189 PHE A CA 1
ATOM 1432 C C . PHE A 1 189 ? -7.23 0.849 13.391 1 95.31 189 PHE A C 1
ATOM 1434 O O . PHE A 1 189 ? -7.176 1.768 14.211 1 95.31 189 PHE A O 1
ATOM 1441 N N . VAL A 1 190 ? -7.656 -0.333 13.648 1 93.56 190 VAL A N 1
ATOM 1442 C CA . VAL A 1 190 ? -8.211 -0.677 14.953 1 93.56 190 VAL A CA 1
ATOM 1443 C C . VAL A 1 190 ? -7.137 -0.539 16.031 1 93.56 190 VAL A C 1
ATOM 1445 O O . VAL A 1 190 ? -7.387 0.03 17.094 1 93.56 190 VAL A O 1
ATOM 1448 N N . ASP A 1 191 ? -5.918 -1.019 15.711 1 92.88 191 ASP A N 1
ATOM 1449 C CA . ASP A 1 191 ? -4.809 -0.942 16.656 1 92.88 191 ASP A CA 1
ATOM 1450 C C . ASP A 1 191 ? -4.492 0.508 17.016 1 92.88 191 ASP A C 1
ATOM 1452 O O . ASP A 1 191 ? -4.281 0.833 18.188 1 92.88 191 ASP A O 1
ATOM 1456 N N . ALA A 1 192 ? -4.434 1.345 16.016 1 94.62 192 ALA A N 1
ATOM 1457 C CA . ALA A 1 192 ? -4.141 2.756 16.25 1 94.62 192 ALA A CA 1
ATOM 1458 C C . ALA A 1 192 ? -5.207 3.398 17.141 1 94.62 192 ALA A C 1
ATOM 1460 O O . ALA A 1 192 ? -4.883 4.09 18.109 1 94.62 192 ALA A O 1
ATOM 1461 N N . LEU A 1 193 ? -6.477 3.137 16.844 1 95.12 193 LEU A N 1
ATOM 1462 C CA . LEU A 1 193 ? -7.578 3.746 17.578 1 95.12 193 LEU A CA 1
ATOM 1463 C C . LEU A 1 193 ? -7.66 3.186 18.984 1 95.12 193 LEU A C 1
ATOM 1465 O O . LEU A 1 193 ? -8.023 3.9 19.922 1 95.12 193 LEU A O 1
ATOM 1469 N N . GLU A 1 194 ? -7.332 1.905 19.141 1 93.38 194 GLU A N 1
ATOM 1470 C CA . GLU A 1 194 ? -7.285 1.314 20.469 1 93.38 194 GLU A CA 1
ATOM 1471 C C . GLU A 1 194 ? -6.238 2 21.344 1 93.38 194 GLU A C 1
ATOM 1473 O O . GLU A 1 194 ? -6.516 2.348 22.5 1 93.38 194 GLU A O 1
ATOM 1478 N N . VAL A 1 195 ? -5.062 2.174 20.797 1 93.94 195 VAL A N 1
ATOM 1479 C CA . VAL A 1 195 ? -3.99 2.828 21.531 1 93.94 195 VAL A CA 1
ATOM 1480 C C . VAL A 1 195 ? -4.41 4.25 21.906 1 93.94 195 VAL A C 1
ATOM 1482 O O . VAL A 1 195 ? -4.227 4.684 23.047 1 93.94 195 VAL A O 1
ATOM 1485 N N . LEU A 1 196 ? -5.004 4.98 20.984 1 94.62 196 LEU A N 1
ATOM 1486 C CA . LEU A 1 196 ? -5.414 6.359 21.219 1 94.62 196 LEU A CA 1
ATOM 1487 C C . LEU A 1 196 ? -6.516 6.426 22.266 1 94.62 196 LEU A C 1
ATOM 1489 O O . LEU A 1 196 ? -6.551 7.355 23.078 1 94.62 196 LEU A O 1
ATOM 1493 N N . SER A 1 197 ? -7.387 5.445 22.266 1 92.06 197 SER A N 1
ATOM 1494 C CA . SER A 1 197 ? -8.508 5.43 23.203 1 92.06 197 SER A CA 1
ATOM 1495 C C . SER A 1 197 ? -8.039 5.141 24.625 1 92.06 197 SER A C 1
ATOM 1497 O O . SER A 1 197 ? -8.719 5.496 25.594 1 92.06 197 SER A O 1
ATOM 1499 N N . GLU A 1 198 ? -6.91 4.535 24.766 1 89.19 198 GLU A N 1
ATOM 1500 C CA . GLU A 1 198 ? -6.391 4.145 26.078 1 89.19 198 GLU A CA 1
ATOM 1501 C C . GLU A 1 198 ? -5.703 5.32 26.766 1 89.19 198 GLU A C 1
ATOM 1503 O O . GLU A 1 198 ? -5.488 5.289 27.984 1 89.19 198 GLU A O 1
ATOM 1508 N N . LEU A 1 199 ? -5.105 6.266 26.094 1 82.38 199 LEU A N 1
ATOM 1509 C CA . LEU A 1 199 ? -4.254 7.316 26.656 1 82.38 199 LEU A CA 1
ATOM 1510 C C . LEU A 1 199 ? -5.09 8.422 27.281 1 82.38 199 LEU A C 1
ATOM 1512 O O . LEU A 1 199 ? -4.543 9.383 27.828 1 82.38 199 LEU A O 1
ATOM 1516 N N . GLY A 1 200 ? -6.32 8.289 27.734 1 60.84 200 GLY A N 1
ATOM 1517 C CA . GLY A 1 200 ? -7.043 9.227 28.594 1 60.84 200 GLY A CA 1
ATOM 1518 C C . GLY A 1 200 ? -8.492 9.406 28.172 1 60.84 200 GLY A C 1
ATOM 1519 O O . GLY A 1 200 ? -8.93 8.852 27.172 1 60.84 200 GLY A O 1
ATOM 1520 N N . PRO A 1 201 ? -9.25 9.969 29.172 1 56.31 201 PRO A N 1
ATOM 1521 C CA . PRO A 1 201 ? -10.695 10.109 29.031 1 56.31 201 PRO A CA 1
ATOM 1522 C C . PRO A 1 201 ? -11.102 10.914 27.812 1 56.31 201 PRO A C 1
ATOM 1524 O O . PRO A 1 201 ? -12.172 10.695 27.234 1 56.31 201 PRO A O 1
ATOM 1527 N N . ALA A 1 202 ? -10.266 11.984 27.547 1 60.5 202 ALA A N 1
ATOM 1528 C CA . ALA A 1 202 ? -10.562 12.875 26.438 1 60.5 202 ALA A CA 1
ATOM 1529 C C . ALA A 1 202 ? -9.531 12.727 25.328 1 60.5 202 ALA A C 1
ATOM 1531 O O . ALA A 1 202 ? -8.352 12.477 25.594 1 60.5 202 ALA A O 1
ATOM 1532 N N . SER A 1 203 ? -9.984 12.531 24.109 1 75.25 203 SER A N 1
ATOM 1533 C CA . SER A 1 203 ? -9.055 12.406 23 1 75.25 203 SER A CA 1
ATOM 1534 C C . SER A 1 203 ? -8.172 13.648 22.875 1 75.25 203 SER A C 1
ATOM 1536 O O . SER A 1 203 ? -8.672 14.742 22.625 1 75.25 203 SER A O 1
ATOM 1538 N N . PHE A 1 204 ? -6.961 13.57 23.312 1 90.75 204 PHE A N 1
ATOM 1539 C CA . PHE A 1 204 ? -5.996 14.664 23.203 1 90.75 204 PHE A CA 1
ATOM 1540 C C . PHE A 1 204 ? -5.594 14.883 21.75 1 90.75 204 PHE A C 1
ATOM 1542 O O . PHE A 1 204 ? -5.023 15.922 21.406 1 90.75 204 PHE A O 1
ATOM 1549 N N . ILE A 1 205 ? -6.008 13.953 20.922 1 95.62 205 ILE A N 1
ATOM 1550 C CA . ILE A 1 205 ? -5.738 14.086 19.5 1 95.62 205 ILE A CA 1
ATOM 1551 C C . ILE A 1 205 ? -6.922 14.758 18.812 1 95.62 205 ILE A C 1
ATOM 1553 O O . ILE A 1 205 ? -8.055 14.289 18.906 1 95.62 205 ILE A O 1
ATOM 1557 N N . ALA A 1 206 ? -6.602 15.82 18.125 1 96.94 206 ALA A N 1
ATOM 1558 C CA . ALA A 1 206 ? -7.664 16.594 17.484 1 96.94 206 ALA A CA 1
ATOM 1559 C C . ALA A 1 206 ? -7.883 16.125 16.047 1 96.94 206 ALA A C 1
ATOM 1561 O O . ALA A 1 206 ? -8.984 16.25 15.508 1 96.94 206 ALA A O 1
ATOM 1562 N N . PHE A 1 207 ? -6.816 15.633 15.422 1 97.62 207 PHE A N 1
ATOM 1563 C CA . PHE A 1 207 ? -6.992 15.25 14.023 1 97.62 207 PHE A CA 1
ATOM 1564 C C . PHE A 1 207 ? -6 14.164 13.633 1 97.62 207 PHE A C 1
ATOM 1566 O O . PHE A 1 207 ? -4.949 14.016 14.258 1 97.62 207 PHE A O 1
ATOM 1573 N N . LEU A 1 208 ? -6.398 13.383 12.703 1 97.19 208 LEU A N 1
ATOM 1574 C CA . LEU A 1 208 ? -5.543 12.445 11.984 1 97.19 208 LEU A CA 1
ATOM 1575 C C . LEU A 1 208 ? -5.375 12.867 10.523 1 97.19 208 LEU A C 1
ATOM 1577 O O . LEU A 1 208 ? -6.363 13.094 9.82 1 97.19 208 LEU A O 1
ATOM 1581 N N . THR A 1 209 ? -4.121 13.109 10.141 1 97.94 209 THR A N 1
ATOM 1582 C CA . THR A 1 209 ? -3.791 13.305 8.734 1 97.94 209 THR A CA 1
ATOM 1583 C C . THR A 1 209 ? -3.443 11.977 8.07 1 97.94 209 THR A C 1
ATOM 1585 O O . THR A 1 209 ? -2.449 11.336 8.422 1 97.94 209 THR A O 1
ATOM 1588 N N . CYS A 1 210 ? -4.234 11.602 7.145 1 95.56 210 CYS A N 1
ATOM 1589 C CA . CYS A 1 210 ? -4.016 10.336 6.445 1 95.56 210 CYS A CA 1
ATOM 1590 C C . CYS A 1 210 ? -4.074 10.531 4.938 1 95.56 210 CYS A C 1
ATOM 1592 O O . CYS A 1 210 ? -5.098 10.945 4.398 1 95.56 210 CYS A O 1
ATOM 1594 N N . CYS A 1 211 ? -2.871 10.305 4.336 1 94.31 211 CYS A N 1
ATOM 1595 C CA . CYS A 1 211 ? -1.754 9.539 4.879 1 94.31 211 CYS A CA 1
ATOM 1596 C C . CYS A 1 211 ? -0.424 10.07 4.355 1 94.31 211 CYS A C 1
ATOM 1598 O O . CYS A 1 211 ? -0.397 10.922 3.471 1 94.31 211 CYS A O 1
ATOM 1600 N N . ASN A 1 212 ? 0.66 9.68 5.043 1 94.5 212 ASN A N 1
ATOM 1601 C CA . ASN A 1 212 ? 2.006 9.867 4.508 1 94.5 212 ASN A CA 1
ATOM 1602 C C . ASN A 1 212 ? 2.221 9.055 3.232 1 94.5 212 ASN A C 1
ATOM 1604 O O . ASN A 1 212 ? 1.301 8.391 2.75 1 94.5 212 ASN A O 1
ATOM 1608 N N . THR A 1 213 ? 3.387 9.195 2.65 1 95.94 213 THR A N 1
ATOM 1609 C CA . THR A 1 213 ? 3.709 8.5 1.409 1 95.94 213 THR A CA 1
ATOM 1610 C C . THR A 1 213 ? 3.76 6.992 1.633 1 95.94 213 THR A C 1
ATOM 1612 O O . THR A 1 213 ? 3.922 6.531 2.766 1 95.94 213 THR A O 1
ATOM 1615 N N . LEU A 1 214 ? 3.479 6.277 0.576 1 96.31 214 LEU A N 1
ATOM 1616 C CA . LEU A 1 214 ? 3.531 4.82 0.612 1 96.31 214 LEU A CA 1
ATOM 1617 C C . LEU A 1 214 ? 4.953 4.324 0.376 1 96.31 214 LEU A C 1
ATOM 1619 O O . LEU A 1 214 ? 5.496 4.477 -0.721 1 96.31 214 LEU A O 1
ATOM 1623 N N . GLY A 1 215 ? 5.516 3.695 1.369 1 94.19 215 GLY A N 1
ATOM 1624 C CA . GLY A 1 215 ? 6.898 3.242 1.302 1 94.19 215 GLY A CA 1
ATOM 1625 C C . GLY A 1 215 ? 7.078 2.008 0.439 1 94.19 215 GLY A C 1
ATOM 1626 O O . GLY A 1 215 ? 6.117 1.501 -0.14 1 94.19 215 GLY A O 1
ATOM 1627 N N . ASN A 1 216 ? 8.406 1.689 0.329 1 94.88 216 ASN A N 1
ATOM 1628 C CA . ASN A 1 216 ? 8.867 0.48 -0.343 1 94.88 216 ASN A CA 1
ATOM 1629 C C . ASN A 1 216 ? 8.438 0.452 -1.807 1 94.88 216 ASN A C 1
ATOM 1631 O O . ASN A 1 216 ? 8.016 -0.589 -2.314 1 94.88 216 ASN A O 1
ATOM 1635 N N . SER A 1 217 ? 8.484 1.558 -2.455 1 96.75 217 SER A N 1
ATOM 1636 C CA . SER A 1 217 ? 8.109 1.653 -3.863 1 96.75 217 SER A CA 1
ATOM 1637 C C . SER A 1 217 ? 9.32 1.977 -4.734 1 96.75 217 SER A C 1
ATOM 1639 O O . SER A 1 217 ? 10.328 2.49 -4.238 1 96.75 217 SER A O 1
ATOM 1641 N N . LEU A 1 218 ? 9.258 1.632 -5.992 1 95.56 218 LEU A N 1
ATOM 1642 C CA . LEU A 1 218 ? 10.391 1.761 -6.895 1 95.56 218 LEU A CA 1
ATOM 1643 C C . LEU A 1 218 ? 9.945 2.26 -8.266 1 95.56 218 LEU A C 1
ATOM 1645 O O . LEU A 1 218 ? 8.914 1.824 -8.781 1 95.56 218 LEU A O 1
ATOM 1649 N N . LEU A 1 219 ? 10.609 3.207 -8.766 1 94.38 219 LEU A N 1
ATOM 1650 C CA . LEU A 1 219 ? 10.5 3.633 -10.156 1 94.38 219 LEU A CA 1
ATOM 1651 C C . LEU A 1 219 ? 11.852 3.576 -10.859 1 94.38 219 LEU A C 1
ATOM 1653 O O . LEU A 1 219 ? 12.891 3.74 -10.219 1 94.38 219 LEU A O 1
ATOM 1657 N N . PHE A 1 220 ? 11.805 3.371 -12.133 1 92.75 220 PHE A N 1
ATOM 1658 C CA . PHE A 1 220 ? 13.016 3.402 -12.945 1 92.75 220 PHE A CA 1
ATOM 1659 C C . PHE A 1 220 ? 13.18 4.754 -13.625 1 92.75 220 PHE A C 1
ATOM 1661 O O . PHE A 1 220 ? 12.203 5.488 -13.797 1 92.75 220 PHE A O 1
ATOM 1668 N N . PRO A 1 221 ? 14.422 5.062 -14 1 91.69 221 PRO A N 1
ATOM 1669 C CA . PRO A 1 221 ? 14.688 6.375 -14.594 1 91.69 221 PRO A CA 1
ATOM 1670 C C . PRO A 1 221 ? 13.828 6.645 -15.828 1 91.69 221 PRO A C 1
ATOM 1672 O O . PRO A 1 221 ? 13.422 7.785 -16.062 1 91.69 221 PRO A O 1
ATOM 1675 N N . GLU A 1 222 ? 13.492 5.684 -16.594 1 88.19 222 GLU A N 1
ATOM 1676 C CA . GLU A 1 222 ? 12.711 5.852 -17.812 1 88.19 222 GLU A CA 1
ATOM 1677 C C . GLU A 1 222 ? 11.273 6.258 -17.484 1 88.19 222 GLU A C 1
ATOM 1679 O O . GLU A 1 222 ? 10.555 6.754 -18.359 1 88.19 222 GLU A O 1
ATOM 1684 N N . GLN A 1 223 ? 10.891 6.035 -16.281 1 90.56 223 GLN A N 1
ATOM 1685 C CA . GLN A 1 223 ? 9.516 6.312 -15.883 1 90.56 223 GLN A CA 1
ATOM 1686 C C . GLN A 1 223 ? 9.375 7.727 -15.328 1 90.56 223 GLN A C 1
ATOM 1688 O O . GLN A 1 223 ? 8.281 8.156 -14.977 1 90.56 223 GLN A O 1
ATOM 1693 N N . VAL A 1 224 ? 10.547 8.328 -15.266 1 91.5 224 VAL A N 1
ATOM 1694 C CA . VAL A 1 224 ? 10.5 9.648 -14.641 1 91.5 224 VAL A CA 1
ATOM 1695 C C . VAL A 1 224 ? 11.125 10.68 -15.57 1 91.5 224 VAL A C 1
ATOM 1697 O O . VAL A 1 224 ? 11.891 10.328 -16.469 1 91.5 224 VAL A O 1
ATOM 1700 N N . GLY A 1 225 ? 10.539 11.867 -15.586 1 75.25 225 GLY A N 1
ATOM 1701 C CA . GLY A 1 225 ? 11.039 12.945 -16.438 1 75.25 225 GLY A CA 1
ATOM 1702 C C . GLY A 1 225 ? 12.523 13.195 -16.266 1 75.25 225 GLY A C 1
ATOM 1703 O O . GLY A 1 225 ? 13.32 12.25 -16.266 1 75.25 225 GLY A O 1
ATOM 1704 N N . ALA A 1 226 ? 12.953 14.359 -15.781 1 60.72 226 ALA A N 1
ATOM 1705 C CA . ALA A 1 226 ? 14.305 14.914 -15.766 1 60.72 226 ALA A CA 1
ATOM 1706 C C . ALA A 1 226 ? 15.273 13.992 -15.039 1 60.72 226 ALA A C 1
ATOM 1708 O O . ALA A 1 226 ? 15.781 14.328 -13.969 1 60.72 226 ALA A O 1
ATOM 1709 N N . ALA A 1 227 ? 15.078 12.656 -15.273 1 54.38 227 ALA A N 1
ATOM 1710 C CA . ALA A 1 227 ? 16.031 11.938 -14.438 1 54.38 227 ALA A CA 1
ATOM 1711 C C . ALA A 1 227 ? 17.469 12.273 -14.836 1 54.38 227 ALA A C 1
ATOM 1713 O O . ALA A 1 227 ? 17.844 12.156 -16 1 54.38 227 ALA A O 1
ATOM 1714 N N . SER A 1 228 ? 18 13.25 -14.297 1 49.94 228 SER A N 1
ATOM 1715 C CA . SER A 1 228 ? 19.406 13.578 -14.523 1 49.94 228 SER A CA 1
ATOM 1716 C C . SER A 1 228 ? 20.25 12.32 -14.625 1 49.94 22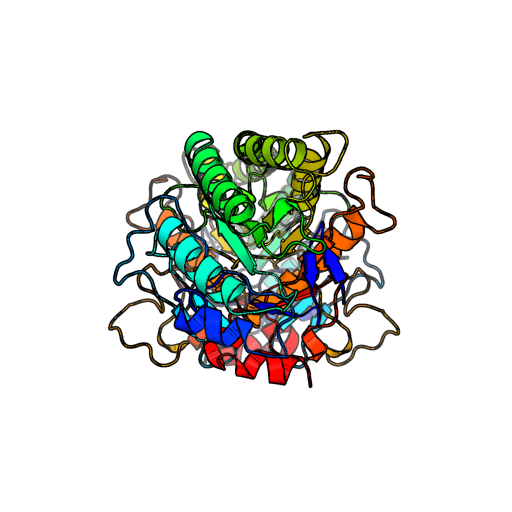8 SER A C 1
ATOM 1718 O O . SER A 1 228 ? 21.344 12.344 -15.195 1 49.94 228 SER A O 1
ATOM 1720 N N . THR A 1 229 ? 20.234 11.461 -13.492 1 54.09 229 THR A N 1
ATOM 1721 C CA . THR A 1 229 ? 21.469 10.82 -13.039 1 54.09 229 THR A CA 1
ATOM 1722 C C . THR A 1 229 ? 21.609 9.43 -13.656 1 54.09 229 THR A C 1
ATOM 1724 O O . THR A 1 229 ? 20.625 8.812 -14.047 1 54.09 229 THR A O 1
ATOM 1727 N N . ASP A 1 230 ? 22.719 9.133 -14.117 1 62.16 230 ASP A N 1
ATOM 1728 C CA . ASP A 1 230 ? 23.344 7.848 -14.414 1 62.16 230 ASP A CA 1
ATOM 1729 C C . ASP A 1 230 ? 22.969 6.797 -13.367 1 62.16 230 ASP A C 1
ATOM 1731 O O . ASP A 1 230 ? 23.656 5.785 -13.227 1 62.16 230 ASP A O 1
ATOM 1735 N N . SER A 1 231 ? 21.75 7.062 -12.742 1 76.62 231 SER A N 1
ATOM 1736 C CA . SER A 1 231 ? 21.438 6.133 -11.656 1 76.62 231 SER A CA 1
ATOM 1737 C C . SER A 1 231 ? 20.609 4.961 -12.156 1 76.62 231 SER A C 1
ATOM 1739 O O . SER A 1 231 ? 19.875 5.082 -13.148 1 76.62 231 SER A O 1
ATOM 1741 N N . GLN A 1 232 ? 20.812 3.807 -11.656 1 86.94 232 GLN A N 1
ATOM 1742 C CA . GLN A 1 232 ? 20.094 2.566 -11.953 1 86.94 232 GLN A CA 1
ATOM 1743 C C . GLN A 1 232 ? 18.625 2.682 -11.594 1 86.94 232 GLN A C 1
ATOM 1745 O O . GLN A 1 232 ? 17.781 2.016 -12.203 1 86.94 232 GLN A O 1
ATOM 1750 N N . PHE A 1 233 ? 18.312 3.549 -10.68 1 92.38 233 PHE A N 1
ATOM 1751 C CA . PHE A 1 233 ? 16.938 3.732 -10.211 1 92.38 233 PHE A CA 1
ATOM 1752 C C . PHE A 1 233 ? 16.547 5.207 -10.25 1 92.38 233 PHE A C 1
ATOM 1754 O O . PHE A 1 233 ? 17.406 6.074 -10.438 1 92.38 233 PHE A O 1
ATOM 1761 N N . ALA A 1 234 ? 15.258 5.484 -10.18 1 93.56 234 ALA A N 1
ATOM 1762 C CA . ALA A 1 234 ? 14.742 6.844 -10.32 1 93.56 234 ALA A CA 1
ATOM 1763 C C . ALA A 1 234 ? 15.203 7.727 -9.164 1 93.56 234 ALA A C 1
ATOM 1765 O O . ALA A 1 234 ? 15.344 8.945 -9.32 1 93.56 234 ALA A O 1
ATOM 1766 N N . VAL A 1 235 ? 15.32 7.172 -7.969 1 93.38 235 VAL A N 1
ATOM 1767 C CA . VAL A 1 235 ? 15.906 7.859 -6.824 1 93.38 235 VAL A CA 1
ATOM 1768 C C . VAL A 1 235 ? 17.156 7.121 -6.359 1 93.38 235 VAL A C 1
ATOM 1770 O O . VAL A 1 235 ? 17.281 5.906 -6.535 1 93.38 235 VAL A O 1
ATOM 1773 N N . PRO A 1 236 ? 18.109 7.824 -5.754 1 91.12 236 PRO A N 1
ATOM 1774 C CA . PRO A 1 236 ? 19.406 7.223 -5.414 1 91.12 236 PRO A CA 1
ATOM 1775 C C . PRO A 1 236 ? 19.266 6.051 -4.441 1 91.12 236 PRO A C 1
ATOM 1777 O O . PRO A 1 236 ? 20.094 5.133 -4.457 1 91.12 236 PRO A O 1
ATOM 1780 N N . THR A 1 237 ? 18.25 5.988 -3.607 1 91.19 237 THR A N 1
ATOM 1781 C CA . THR A 1 237 ? 18.078 4.953 -2.596 1 91.19 237 THR A CA 1
ATOM 1782 C C . THR A 1 237 ? 17.359 3.74 -3.182 1 91.19 237 THR A C 1
ATOM 1784 O O . THR A 1 237 ? 17.078 2.773 -2.469 1 91.19 237 THR A O 1
ATOM 1787 N N . ALA A 1 238 ? 17.062 3.762 -4.477 1 92.06 238 ALA A N 1
ATOM 1788 C CA . ALA A 1 238 ? 16.266 2.754 -5.18 1 92.06 238 ALA A CA 1
ATOM 1789 C C . ALA A 1 238 ? 14.82 2.771 -4.715 1 92.06 238 ALA A C 1
ATOM 1791 O O . ALA A 1 238 ? 13.914 3.057 -5.504 1 92.06 238 ALA A O 1
ATOM 1792 N N . LEU A 1 239 ? 14.688 2.531 -3.402 1 94 239 LEU A N 1
ATOM 1793 C CA . LEU A 1 239 ? 13.352 2.543 -2.814 1 94 239 LEU A CA 1
ATOM 1794 C C . LEU A 1 239 ? 13.008 3.926 -2.268 1 94 239 LEU A C 1
ATOM 1796 O O . LEU A 1 239 ? 13.898 4.66 -1.825 1 94 239 LEU A O 1
ATOM 1800 N N . GLY A 1 240 ? 11.727 4.242 -2.338 1 94.75 240 GLY A N 1
ATOM 1801 C CA . GLY A 1 240 ? 11.25 5.52 -1.824 1 94.75 240 GLY A CA 1
ATOM 1802 C C . GLY A 1 240 ? 9.781 5.5 -1.443 1 94.75 240 GLY A C 1
ATOM 1803 O O . GLY A 1 240 ? 9.156 4.438 -1.402 1 94.75 240 GLY A O 1
ATOM 1804 N N . GLY A 1 241 ? 9.312 6.707 -1.074 1 95.81 241 GLY A N 1
ATOM 1805 C CA . GLY A 1 241 ? 7.902 6.902 -0.775 1 95.81 241 GLY A CA 1
ATOM 1806 C C . GLY A 1 241 ? 7.094 7.348 -1.979 1 95.81 241 GLY A C 1
ATOM 1807 O O . GLY A 1 241 ? 7.41 8.359 -2.605 1 95.81 241 GLY A O 1
ATOM 1808 N N . LEU A 1 242 ? 6.074 6.562 -2.277 1 97.38 242 LEU A N 1
ATOM 1809 C CA . LEU A 1 242 ? 5.184 6.832 -3.4 1 97.38 242 LEU A CA 1
ATOM 1810 C C . LEU A 1 242 ? 4.07 7.793 -2.996 1 97.38 242 LEU A C 1
ATOM 1812 O O . LEU A 1 242 ? 3.496 7.664 -1.912 1 97.38 242 LEU A O 1
ATOM 1816 N N . SER A 1 243 ? 3.768 8.797 -3.809 1 97.19 243 SER A N 1
ATOM 1817 C CA . SER A 1 243 ? 2.699 9.758 -3.57 1 97.19 243 SER A CA 1
ATOM 1818 C C . SER A 1 243 ? 2.027 10.172 -4.875 1 97.19 243 SER A C 1
ATOM 1820 O O . SER A 1 243 ? 2.406 9.703 -5.953 1 97.19 243 SER A O 1
ATOM 1822 N N . GLY A 1 244 ? 0.987 10.977 -4.793 1 96.38 244 GLY A N 1
ATOM 1823 C CA . GLY A 1 244 ? 0.281 11.445 -5.973 1 96.38 244 GLY A CA 1
ATOM 1824 C C . GLY A 1 244 ? -0.812 10.492 -6.43 1 96.38 244 GLY A C 1
ATOM 1825 O O . GLY A 1 244 ? -1.414 9.797 -5.613 1 96.38 244 GLY A O 1
ATOM 1826 N N . GLU A 1 245 ? -1.092 10.547 -7.668 1 94.5 245 GLU A N 1
ATOM 1827 C CA . GLU A 1 245 ? -2.258 9.891 -8.25 1 94.5 245 GLU A CA 1
ATOM 1828 C C . GLU A 1 245 ? -2.254 8.391 -7.941 1 94.5 245 GLU A C 1
ATOM 1830 O O . GLU A 1 245 ? -3.309 7.797 -7.715 1 94.5 245 GLU A O 1
ATOM 1835 N N . SER A 1 246 ? -1.139 7.793 -7.906 1 95.69 246 SER A N 1
ATOM 1836 C CA . SER A 1 246 ? -1.024 6.344 -7.773 1 95.69 246 SER A CA 1
ATOM 1837 C C . SER A 1 246 ? -1.513 5.879 -6.406 1 95.69 246 SER A C 1
ATOM 1839 O O . SER A 1 246 ? -1.913 4.723 -6.242 1 95.69 246 SER A O 1
ATOM 1841 N N . VAL A 1 247 ? -1.467 6.75 -5.383 1 96.88 247 VAL A N 1
ATOM 1842 C CA . VAL A 1 247 ? -1.825 6.297 -4.043 1 96.88 247 VAL A CA 1
ATOM 1843 C C . VAL A 1 247 ? -3.207 6.828 -3.668 1 96.88 247 VAL A C 1
ATOM 1845 O O . VAL A 1 247 ? -3.656 6.668 -2.531 1 96.88 247 VAL A O 1
ATOM 1848 N N . HIS A 1 248 ? -3.926 7.465 -4.594 1 96.12 248 HIS A N 1
ATOM 1849 C CA . HIS A 1 248 ? -5.176 8.141 -4.273 1 96.12 248 HIS A CA 1
ATOM 1850 C C . HIS A 1 248 ? -6.227 7.156 -3.768 1 96.12 248 HIS A C 1
ATOM 1852 O O . HIS A 1 248 ? -6.895 7.418 -2.766 1 96.12 248 HIS A O 1
ATOM 1858 N N . ALA A 1 249 ? -6.398 6.031 -4.438 1 96.38 249 ALA A N 1
ATOM 1859 C CA . ALA A 1 249 ? -7.398 5.051 -4.027 1 96.38 249 ALA A CA 1
ATOM 1860 C C . ALA A 1 249 ? -7.117 4.531 -2.621 1 96.38 249 ALA A C 1
ATOM 1862 O O . ALA A 1 249 ? -8.047 4.324 -1.833 1 96.38 249 ALA A O 1
ATOM 1863 N N . LEU A 1 250 ? -5.844 4.281 -2.357 1 97.44 250 LEU A N 1
ATOM 1864 C CA . LEU A 1 250 ? -5.449 3.842 -1.022 1 97.44 250 LEU A CA 1
ATOM 1865 C C . LEU A 1 250 ? -5.746 4.918 0.015 1 97.44 250 LEU A C 1
ATOM 1867 O O . LEU A 1 250 ? -6.254 4.617 1.1 1 97.44 250 LEU A O 1
ATOM 1871 N N . ALA A 1 251 ? -5.418 6.164 -0.326 1 97.12 251 ALA A N 1
ATOM 1872 C CA . ALA A 1 251 ? -5.676 7.285 0.573 1 97.12 251 ALA A CA 1
ATOM 1873 C C . ALA A 1 251 ? -7.168 7.414 0.874 1 97.12 251 ALA A C 1
ATOM 1875 O O . ALA A 1 251 ? -7.559 7.605 2.027 1 97.12 251 ALA A O 1
ATOM 1876 N N . LEU A 1 252 ? -7.973 7.305 -0.155 1 96.5 252 LEU A N 1
ATOM 1877 C CA . LEU A 1 252 ? -9.422 7.344 0.03 1 96.5 252 LEU A CA 1
ATOM 1878 C C . LEU A 1 252 ? -9.883 6.227 0.958 1 96.5 252 LEU A C 1
ATOM 1880 O O . LEU A 1 252 ? -10.734 6.441 1.817 1 96.5 252 LEU A O 1
ATOM 1884 N N . GLY A 1 253 ? -9.32 5.039 0.758 1 96.75 253 GLY A N 1
ATOM 1885 C CA . GLY A 1 253 ? -9.648 3.932 1.644 1 96.75 253 GLY A CA 1
ATOM 1886 C C . GLY A 1 253 ? -9.297 4.203 3.094 1 96.75 253 GLY A C 1
ATOM 1887 O O . GLY A 1 253 ? -10.031 3.814 4 1 96.75 253 GLY A O 1
ATOM 1888 N N . ASN A 1 254 ? -8.18 4.816 3.338 1 97.25 254 ASN A N 1
ATOM 1889 C CA . ASN A 1 254 ? -7.77 5.164 4.695 1 97.25 254 ASN A CA 1
ATOM 1890 C C . ASN A 1 254 ? -8.727 6.172 5.328 1 97.25 254 ASN A C 1
ATOM 1892 O O . ASN A 1 254 ? -9.172 5.984 6.465 1 97.25 254 ASN A O 1
ATOM 1896 N N . VAL A 1 255 ? -9.031 7.246 4.594 1 96.81 255 VAL A N 1
ATOM 1897 C CA . VAL A 1 255 ? -9.961 8.258 5.078 1 96.81 255 VAL A CA 1
ATOM 1898 C C . VAL A 1 255 ? -11.305 7.605 5.414 1 96.81 255 VAL A C 1
ATOM 1900 O O . VAL A 1 255 ? -11.836 7.801 6.508 1 96.81 255 VAL A O 1
ATOM 1903 N N . PHE A 1 256 ? -11.789 6.805 4.531 1 95.94 256 PHE A N 1
ATOM 1904 C CA . PHE A 1 256 ? -13.07 6.133 4.695 1 95.94 256 PHE A CA 1
ATOM 1905 C C . PHE A 1 256 ? -13.07 5.242 5.93 1 95.94 256 PHE A C 1
ATOM 1907 O O . PHE A 1 256 ? -14.008 5.266 6.723 1 95.94 256 PHE A O 1
ATOM 1914 N N . SER A 1 257 ? -12.047 4.43 6.074 1 95.69 257 SER A N 1
ATOM 1915 C CA . SER A 1 257 ? -11.953 3.488 7.188 1 95.69 257 SER A CA 1
ATOM 1916 C C . SER A 1 257 ? -11.922 4.215 8.523 1 95.69 257 SER A C 1
ATOM 1918 O O . SER A 1 257 ? -12.656 3.857 9.445 1 95.69 257 SER A O 1
ATOM 1920 N N . PHE A 1 258 ? -11.094 5.254 8.656 1 95.81 258 PHE A N 1
ATOM 1921 C CA . PHE A 1 258 ? -11.055 6.016 9.898 1 95.81 258 PHE A CA 1
ATOM 1922 C C . PHE A 1 258 ? -12.391 6.699 10.164 1 95.81 258 PHE A C 1
ATOM 1924 O O . PHE A 1 258 ? -12.883 6.703 11.289 1 95.81 258 PHE A O 1
ATOM 1931 N N . ALA A 1 259 ? -12.938 7.316 9.094 1 94.75 259 ALA A N 1
ATOM 1932 C CA . ALA A 1 259 ? -14.227 7.992 9.25 1 94.75 259 ALA A CA 1
ATOM 1933 C C . ALA A 1 259 ? -15.289 7.031 9.773 1 94.75 259 ALA A C 1
ATOM 1935 O O . ALA A 1 259 ? -16.062 7.375 10.672 1 94.75 259 ALA A O 1
ATOM 1936 N N . LYS A 1 260 ? -15.336 5.863 9.219 1 93.56 260 LYS A N 1
ATOM 1937 C CA . LYS A 1 260 ? -16.328 4.867 9.625 1 93.56 260 LYS A CA 1
ATOM 1938 C C . LYS A 1 260 ? -16.094 4.418 11.062 1 93.56 260 LYS A C 1
ATOM 1940 O O . LYS A 1 260 ? -17.031 4.289 11.844 1 93.56 260 LYS A O 1
ATOM 1945 N N . LEU A 1 261 ? -14.859 4.172 11.422 1 94.44 261 LEU A N 1
ATOM 1946 C CA . LEU A 1 261 ? -14.523 3.615 12.727 1 94.44 261 LEU A CA 1
ATOM 1947 C C . LEU A 1 261 ? -14.672 4.668 13.82 1 94.44 261 LEU A C 1
ATOM 1949 O O . LEU A 1 261 ? -14.969 4.336 14.977 1 94.44 261 LEU A O 1
ATOM 1953 N N . ILE A 1 262 ? -14.484 5.949 13.438 1 93.62 262 ILE A N 1
ATOM 1954 C CA . ILE A 1 262 ? -14.508 7.016 14.43 1 93.62 262 ILE A CA 1
ATOM 1955 C C . ILE A 1 262 ? -15.906 7.621 14.508 1 93.62 262 ILE A C 1
ATOM 1957 O O . ILE A 1 262 ? -16.406 7.91 15.594 1 93.62 262 ILE A O 1
ATOM 1961 N N . HIS A 1 263 ? -16.609 7.809 13.352 1 91.62 263 HIS A N 1
ATOM 1962 C CA . HIS A 1 263 ? -17.828 8.594 13.289 1 91.62 263 HIS A CA 1
ATOM 1963 C C . HIS A 1 263 ? -19.016 7.75 12.836 1 91.62 263 HIS A C 1
ATOM 1965 O O . HIS A 1 263 ? -20.172 8.148 12.992 1 91.62 263 HIS A O 1
ATOM 1971 N N . GLY A 1 264 ? -18.781 6.625 12.227 1 88 264 GLY A N 1
ATOM 1972 C CA . GLY A 1 264 ? -19.828 5.844 11.602 1 88 264 GLY A CA 1
ATOM 1973 C C . GLY A 1 264 ? -20.484 4.848 12.539 1 88 264 GLY A C 1
ATOM 1974 O O . GLY A 1 264 ? -20.266 4.906 13.758 1 88 264 GLY A O 1
ATOM 1975 N N . PRO A 1 265 ? -21.312 4.043 12.008 1 83.06 265 PRO A N 1
ATOM 1976 C CA . PRO A 1 265 ? -22.062 3.062 12.812 1 83.06 265 PRO A CA 1
ATOM 1977 C C . PRO A 1 265 ? -21.141 2.045 13.492 1 83.06 265 PRO A C 1
ATOM 1979 O O . PRO A 1 265 ? -21.516 1.438 14.492 1 83.06 265 PRO A O 1
ATOM 1982 N N . GLU A 1 266 ? -19.953 1.934 12.938 1 80.88 266 GLU A N 1
ATOM 1983 C CA . GLU A 1 266 ? -18.984 0.989 13.5 1 80.88 266 GLU A CA 1
ATOM 1984 C C . GLU A 1 266 ? -18.125 1.646 14.578 1 80.88 266 GLU A C 1
ATOM 1986 O O . GLU A 1 266 ? -17.156 1.057 15.047 1 80.88 266 GLU A O 1
ATOM 1991 N N . ALA A 1 267 ? -18.516 2.869 14.805 1 82.69 267 ALA A N 1
ATOM 1992 C CA . ALA A 1 267 ? -17.734 3.604 15.797 1 82.69 267 ALA A CA 1
ATOM 1993 C C . ALA A 1 267 ? -17.859 2.959 17.172 1 82.69 267 ALA A C 1
ATOM 1995 O O . ALA A 1 267 ? -18.969 2.816 17.703 1 82.69 267 ALA A O 1
ATOM 1996 N N . CYS A 1 268 ? -16.688 2.391 17.641 1 79.62 268 CYS A N 1
ATOM 1997 C CA . CYS A 1 268 ? -16.688 1.756 18.953 1 79.62 268 CYS A CA 1
ATOM 1998 C C . CYS A 1 268 ? -15.781 2.504 19.922 1 79.62 268 CYS A C 1
ATOM 2000 O O . CYS A 1 268 ? -15.609 2.084 21.062 1 79.62 268 CYS A O 1
ATOM 2002 N N . PHE A 1 269 ? -15.234 3.586 19.422 1 86.88 269 PHE A N 1
ATOM 2003 C CA . PHE A 1 269 ? -14.359 4.398 20.266 1 86.88 269 PHE A CA 1
ATOM 2004 C C . PHE A 1 269 ? -14.992 5.754 20.547 1 86.88 269 PHE A C 1
ATOM 2006 O O . PHE A 1 269 ? -14.578 6.77 19.984 1 86.88 269 PHE A O 1
ATOM 2013 N N . THR A 1 270 ? -15.836 5.848 21.484 1 83.81 270 THR A N 1
ATOM 2014 C CA . THR A 1 270 ? -16.625 7.047 21.734 1 83.81 270 THR A CA 1
ATOM 2015 C C . THR A 1 270 ? -15.742 8.203 22.188 1 83.81 270 THR A C 1
ATOM 2017 O O . THR A 1 270 ? -16.031 9.359 21.891 1 83.81 270 THR A O 1
ATOM 2020 N N . THR A 1 271 ? -14.727 7.863 22.844 1 88.31 271 THR A N 1
ATOM 2021 C CA . THR A 1 271 ? -13.836 8.883 23.375 1 88.31 271 THR A CA 1
ATOM 2022 C C . THR A 1 271 ? -13.078 9.586 22.25 1 88.31 271 THR A C 1
ATOM 2024 O O . THR A 1 271 ? -12.469 10.633 22.469 1 88.31 271 THR A O 1
ATOM 2027 N N . LEU A 1 272 ? -13.141 8.984 21.047 1 93.19 272 LEU A N 1
ATOM 2028 C CA . LEU A 1 272 ? -12.375 9.523 19.938 1 93.19 272 LEU A CA 1
ATOM 2029 C C . LEU A 1 272 ? -13.281 10.25 18.953 1 93.19 272 LEU A C 1
ATOM 2031 O O . LEU A 1 272 ? -12.844 10.648 17.859 1 93.19 272 LEU A O 1
ATOM 2035 N N . SER A 1 273 ? -14.492 10.523 19.297 1 91.94 273 SER A N 1
ATOM 2036 C CA . SER A 1 273 ? -15.523 10.992 18.375 1 91.94 273 SER A CA 1
ATOM 2037 C C . SER A 1 273 ? -15.219 12.398 17.875 1 91.94 273 SER A C 1
ATOM 2039 O O . SER A 1 273 ? -15.75 12.836 16.859 1 91.94 273 SER A O 1
ATOM 2041 N N . LYS A 1 274 ? -14.398 13.102 18.562 1 93.12 274 LYS A N 1
ATOM 2042 C CA . LYS A 1 274 ? -14.133 14.492 18.188 1 93.12 274 LYS A CA 1
ATOM 2043 C C . LYS A 1 274 ? -12.969 14.586 17.203 1 93.12 274 LYS A C 1
ATOM 2045 O O . LYS A 1 274 ? -12.703 15.656 16.656 1 93.12 274 LYS A O 1
ATOM 2050 N N . ILE A 1 275 ? -12.336 13.516 16.984 1 96.25 275 ILE A N 1
ATOM 2051 C CA . ILE A 1 275 ? -11.188 13.523 16.078 1 96.25 275 ILE A CA 1
ATOM 2052 C C . ILE A 1 275 ? -11.656 13.859 14.656 1 96.25 275 ILE A C 1
ATOM 2054 O O . ILE A 1 275 ? -12.625 13.281 14.164 1 96.25 275 ILE A O 1
ATOM 2058 N N . ARG A 1 276 ? -11.023 14.852 14.094 1 96.44 276 ARG A N 1
ATOM 2059 C CA . ARG A 1 276 ? -11.266 15.195 12.695 1 96.44 276 ARG A CA 1
ATOM 2060 C C . ARG A 1 276 ? -10.242 14.523 11.781 1 96.44 276 ARG A C 1
ATOM 2062 O O . ARG A 1 276 ? -9.148 14.164 12.219 1 96.44 276 ARG A O 1
ATOM 2069 N N . ILE A 1 277 ? -10.656 14.336 10.531 1 97 277 ILE A N 1
ATOM 2070 C CA . ILE A 1 277 ? -9.797 13.664 9.562 1 97 277 ILE A CA 1
ATOM 2071 C C . ILE A 1 277 ? -9.391 14.641 8.469 1 97 277 ILE A C 1
ATOM 2073 O O . ILE A 1 277 ? -10.25 15.297 7.859 1 97 277 ILE A O 1
ATOM 2077 N N . ILE A 1 278 ? -8.078 14.789 8.281 1 97.69 278 ILE A N 1
ATOM 2078 C CA . ILE A 1 278 ? -7.531 15.492 7.125 1 97.69 278 ILE A CA 1
ATOM 2079 C C . ILE A 1 278 ? -7.074 14.484 6.074 1 97.69 278 ILE A C 1
ATOM 2081 O O . ILE A 1 278 ? -6.105 13.75 6.285 1 97.69 278 ILE A O 1
ATOM 2085 N N . GLY A 1 279 ? -7.781 14.414 4.969 1 97 279 GLY A N 1
ATOM 2086 C CA . GLY A 1 279 ? -7.434 13.492 3.896 1 97 279 GLY A CA 1
ATOM 2087 C C . GLY A 1 279 ? -6.301 14 3.023 1 97 279 GLY A C 1
ATOM 2088 O O . GLY A 1 279 ? -6.352 15.125 2.523 1 97 279 GLY A O 1
ATOM 2089 N N . VAL A 1 280 ? -5.285 13.172 2.875 1 96.25 280 VAL A N 1
ATOM 2090 C CA . VAL A 1 280 ? -4.133 13.516 2.045 1 96.25 280 VAL A CA 1
ATOM 2091 C C . VAL A 1 280 ? -3.738 12.305 1.193 1 96.25 280 VAL A C 1
ATOM 2093 O O . VAL A 1 280 ? -3.732 11.172 1.678 1 96.25 280 VAL A O 1
ATOM 2096 N N . GLY A 1 281 ? -3.352 12.555 -0.106 1 95.19 281 GLY A N 1
ATOM 2097 C CA . GLY A 1 281 ? -2.891 11.523 -1.021 1 95.19 281 GLY A CA 1
ATOM 2098 C C . GLY A 1 281 ? -3.572 11.578 -2.375 1 95.19 281 GLY A C 1
ATOM 2099 O O . GLY A 1 281 ? -4.734 11.188 -2.508 1 95.19 281 GLY A O 1
ATOM 2100 N N . GLY A 1 282 ? -2.863 12.023 -3.342 1 94.12 282 GLY A N 1
ATOM 2101 C CA . GLY A 1 282 ? -3.348 12 -4.715 1 94.12 282 GLY A CA 1
ATOM 2102 C C . GLY A 1 282 ? -4.43 13.031 -4.977 1 94.12 282 GLY A C 1
ATOM 2103 O O . GLY A 1 282 ? -5.324 12.805 -5.797 1 94.12 282 GLY A O 1
ATOM 2104 N N . VAL A 1 283 ? -4.445 14.055 -4.234 1 94.31 283 VAL A N 1
ATOM 2105 C CA . VAL A 1 283 ? -5.41 15.133 -4.445 1 94.31 283 VAL A CA 1
ATOM 2106 C C . VAL A 1 283 ? -4.957 16.016 -5.609 1 94.31 283 VAL A C 1
ATOM 2108 O O . VAL A 1 283 ? -4.297 17.031 -5.402 1 94.31 283 VAL A O 1
ATOM 2111 N N . THR A 1 284 ? -5.395 15.57 -6.785 1 90.56 284 THR A N 1
ATOM 2112 C CA . THR A 1 284 ? -4.832 16.203 -7.973 1 90.56 284 THR A CA 1
ATOM 2113 C C . THR A 1 284 ? -5.922 16.875 -8.797 1 90.56 284 THR A C 1
ATOM 2115 O O . THR A 1 284 ? -5.676 17.328 -9.914 1 90.56 284 THR A O 1
ATOM 2118 N N . SER A 1 285 ? -7.121 16.828 -8.258 1 82.12 285 SER A N 1
ATOM 2119 C CA . SER A 1 285 ? -8.242 17.484 -8.906 1 82.12 285 SER A CA 1
ATOM 2120 C C . SER A 1 285 ? -9.328 17.859 -7.902 1 82.12 285 SER A C 1
ATOM 2122 O O . SER A 1 285 ? -9.312 17.391 -6.766 1 82.12 285 SER A O 1
ATOM 2124 N N . LYS A 1 286 ? -10.266 18.688 -8.359 1 76.12 286 LYS A N 1
ATOM 2125 C CA . LYS A 1 286 ? -11.383 19.109 -7.52 1 76.12 286 LYS A CA 1
ATOM 2126 C C . LYS A 1 286 ? -12.234 17.922 -7.094 1 76.12 286 LYS A C 1
ATOM 2128 O O . LYS A 1 286 ? -12.656 17.828 -5.938 1 76.12 286 LYS A O 1
ATOM 2133 N N . ASP A 1 287 ? -12.453 17.031 -8 1 65.25 287 ASP A N 1
ATOM 2134 C CA . ASP A 1 287 ? -13.289 15.867 -7.742 1 65.25 287 ASP A CA 1
ATOM 2135 C C . ASP A 1 287 ? -12.656 14.953 -6.695 1 65.25 287 ASP A C 1
ATOM 2137 O O . ASP A 1 287 ? -13.359 14.234 -5.988 1 65.25 287 ASP A O 1
ATOM 2141 N N . ALA A 1 288 ? -11.461 15 -6.668 1 56.66 288 ALA A N 1
ATOM 2142 C CA . ALA A 1 288 ? -10.711 14.141 -5.75 1 56.66 288 ALA A CA 1
ATOM 2143 C C . ALA A 1 288 ? -10.836 14.641 -4.312 1 56.66 288 ALA A C 1
ATOM 2145 O O . ALA A 1 288 ? -10.398 13.969 -3.377 1 56.66 288 ALA A O 1
ATOM 2146 N N . ALA A 1 289 ? -11.5 15.75 -4.25 1 53.72 289 ALA A N 1
ATOM 2147 C CA . ALA A 1 289 ? -11.75 16.328 -2.934 1 53.72 289 ALA A CA 1
ATOM 2148 C C . ALA A 1 289 ? -12.992 15.711 -2.295 1 53.72 289 ALA A C 1
ATOM 2150 O O . ALA A 1 289 ? -13.391 16.094 -1.195 1 53.72 289 ALA A O 1
ATOM 2151 N N . GLU A 1 290 ? -13.57 14.664 -2.994 1 59.97 290 GLU A N 1
ATOM 2152 C CA . GLU A 1 290 ? -14.68 13.883 -2.455 1 59.97 290 GLU A CA 1
ATOM 2153 C C . GLU A 1 290 ? -14.258 13.117 -1.206 1 59.97 290 GLU A C 1
ATOM 2155 O O . GLU A 1 290 ? -13.297 12.344 -1.239 1 59.97 290 GLU A O 1
ATOM 2160 N N . ARG A 1 291 ? -14.711 13.578 -0.021 1 65.31 291 ARG A N 1
ATOM 2161 C CA . ARG A 1 291 ? -14.195 13.602 1.343 1 65.31 291 ARG A CA 1
ATOM 2162 C C . ARG A 1 291 ? -14.258 12.219 1.979 1 65.31 291 ARG A C 1
ATOM 2164 O O . ARG A 1 291 ? -13.773 12.023 3.096 1 65.31 291 ARG A O 1
ATOM 2171 N N . ALA A 1 292 ? -14.508 11.125 1 1 85.75 292 ALA A N 1
ATOM 2172 C CA . ALA A 1 292 ? -14.562 9.789 1.594 1 85.75 292 ALA A CA 1
ATOM 2173 C C . ALA A 1 292 ? -14.766 9.867 3.104 1 85.75 292 ALA A C 1
ATOM 2175 O O . ALA A 1 292 ? -14.461 8.914 3.828 1 85.75 292 ALA A O 1
ATOM 2176 N N . GLY A 1 293 ? -15.133 10.977 3.658 1 90.75 293 GLY A N 1
ATOM 2177 C CA . GLY A 1 293 ? -15.375 11.18 5.078 1 90.75 293 GLY A CA 1
ATOM 2178 C C . GLY A 1 293 ? -14.398 12.141 5.719 1 90.75 293 GLY A C 1
ATOM 2179 O O . GLY A 1 293 ? -14.484 12.406 6.922 1 90.75 293 GLY A O 1
ATOM 2180 N N . ALA A 1 294 ? -13.492 12.734 4.953 1 95.25 294 ALA A N 1
ATOM 2181 C CA . ALA A 1 294 ? -12.531 13.688 5.492 1 95.25 294 ALA A CA 1
ATOM 2182 C C . ALA A 1 294 ? -13.195 15.016 5.828 1 95.25 294 ALA A C 1
ATOM 2184 O O . ALA A 1 294 ? -14.164 15.414 5.176 1 95.25 294 ALA A O 1
ATOM 2185 N N . ASP A 1 295 ? -12.703 15.719 6.836 1 95.62 295 ASP A N 1
ATOM 2186 C CA . ASP A 1 295 ? -13.188 17.047 7.234 1 95.62 295 ASP A CA 1
ATOM 2187 C C . ASP A 1 295 ? -12.461 18.141 6.469 1 95.62 295 ASP A C 1
ATOM 2189 O O . ASP A 1 295 ? -13.016 19.219 6.254 1 95.62 295 ASP A O 1
ATOM 2193 N N . ALA A 1 296 ? -11.297 17.953 6.145 1 96.38 296 ALA A N 1
ATOM 2194 C CA . ALA A 1 296 ? -10.445 18.812 5.309 1 96.38 296 ALA A CA 1
ATOM 2195 C C . ALA A 1 296 ? -9.57 17.969 4.383 1 96.38 296 ALA A C 1
ATOM 2197 O O . ALA A 1 296 ? -9.43 16.766 4.578 1 96.38 296 ALA A O 1
ATOM 2198 N N . VAL A 1 297 ? -9.102 18.594 3.375 1 96.56 297 VAL A N 1
ATOM 2199 C CA . VAL A 1 297 ? -8.273 17.906 2.393 1 96.56 297 VAL A CA 1
ATOM 2200 C C . VAL A 1 297 ? -6.941 18.625 2.238 1 96.56 297 VAL A C 1
ATOM 2202 O O . VAL A 1 297 ? -6.895 19.859 2.225 1 96.56 297 VAL A O 1
ATOM 2205 N N . ALA A 1 298 ? -5.887 17.844 2.148 1 97.06 298 ALA A N 1
ATOM 2206 C CA . ALA A 1 298 ? -4.555 18.406 1.972 1 97.06 298 ALA A CA 1
ATOM 2207 C C . ALA A 1 298 ? -3.889 17.875 0.708 1 97.06 298 ALA A C 1
ATOM 2209 O O . ALA A 1 298 ? -4.266 16.812 0.205 1 97.06 298 ALA A O 1
ATOM 2210 N N . CYS A 1 299 ? -2.975 18.625 0.252 1 95.81 299 CYS A N 1
ATOM 2211 C CA . CYS A 1 299 ? -2.293 18.344 -1.006 1 95.81 299 CYS A CA 1
ATOM 2212 C C . CYS A 1 299 ? -0.785 18.516 -0.859 1 95.81 299 CYS A C 1
ATOM 2214 O O . CYS A 1 299 ? -0.321 19.422 -0.167 1 95.81 299 CYS A O 1
ATOM 2216 N N . ALA A 1 300 ? 0.013 17.609 -1.521 1 97.31 300 ALA A N 1
ATOM 2217 C CA . ALA A 1 300 ? 1.468 17.734 -1.51 1 97.31 300 ALA A CA 1
ATOM 2218 C C . ALA A 1 300 ? 2.041 17.609 -2.918 1 97.31 300 ALA A C 1
ATOM 2220 O O . ALA A 1 300 ? 2.564 18.578 -3.471 1 97.31 300 ALA A O 1
ATOM 2221 N N . THR A 1 301 ? 1.815 16.469 -3.594 1 97.19 301 THR A N 1
ATOM 2222 C CA . THR A 1 301 ? 2.439 16.188 -4.887 1 97.19 301 THR A CA 1
ATOM 2223 C C . THR A 1 301 ? 1.978 17.203 -5.93 1 97.19 301 THR A C 1
ATOM 2225 O O . THR A 1 301 ? 2.793 17.75 -6.676 1 97.19 301 THR A O 1
ATOM 2228 N N . PHE A 1 302 ? 0.71 17.438 -6 1 96.81 302 PHE A N 1
ATOM 2229 C CA . PHE A 1 302 ? 0.189 18.391 -6.969 1 96.81 302 PHE A CA 1
ATOM 2230 C C . PHE A 1 302 ? 0.702 19.797 -6.668 1 96.81 302 PHE A C 1
ATOM 2232 O O . PHE A 1 302 ? 0.995 20.562 -7.586 1 96.81 302 PHE A O 1
ATOM 2239 N N . PHE A 1 303 ? 0.786 20.172 -5.41 1 97.81 303 PHE A N 1
ATOM 2240 C CA . PHE A 1 303 ? 1.395 21.422 -4.973 1 97.81 303 PHE A CA 1
ATOM 2241 C C . PHE A 1 303 ? 2.848 21.5 -5.422 1 97.81 303 PHE A C 1
ATOM 2243 O O . PHE A 1 303 ? 3.291 22.531 -5.926 1 97.81 303 PHE A O 1
ATOM 2250 N N . GLY A 1 304 ? 3.572 20.422 -5.273 1 97.25 304 GLY A N 1
ATOM 2251 C CA . GLY A 1 304 ? 4.941 20.375 -5.754 1 97.25 304 GLY A CA 1
ATOM 2252 C C . GLY A 1 304 ? 5.059 20.609 -7.246 1 97.25 304 GLY A C 1
ATOM 2253 O O . GLY A 1 304 ? 5.996 21.266 -7.707 1 97.25 304 GLY A O 1
ATOM 2254 N N . LYS A 1 305 ? 4.156 20.094 -7.934 1 96 305 LYS A N 1
ATOM 2255 C CA . LYS A 1 305 ? 4.188 20.172 -9.391 1 96 305 LYS A CA 1
ATOM 2256 C C . LYS A 1 305 ? 3.734 21.547 -9.883 1 96 305 LYS A C 1
ATOM 2258 O O . LYS A 1 305 ? 4.34 22.109 -10.789 1 96 305 LYS A O 1
ATOM 2263 N N . GLU A 1 306 ? 2.699 22.156 -9.281 1 96.88 306 GLU A N 1
ATOM 2264 C CA . GLU A 1 306 ? 2.031 23.344 -9.82 1 96.88 306 GLU A CA 1
ATOM 2265 C C . GLU A 1 306 ? 2.381 24.578 -9.016 1 96.88 306 GLU A C 1
ATOM 2267 O O . GLU A 1 306 ? 2.082 25.703 -9.438 1 96.88 306 GLU A O 1
ATOM 2272 N N . GLY A 1 307 ? 3.02 24.391 -7.934 1 97.69 307 GLY A N 1
ATOM 2273 C CA . GLY A 1 307 ? 3.16 25.516 -7.016 1 97.69 307 GLY A CA 1
ATOM 2274 C C . GLY A 1 307 ? 1.866 25.875 -6.309 1 97.69 307 GLY A C 1
ATOM 2275 O O . GLY A 1 307 ? 0.925 25.078 -6.289 1 97.69 307 GLY A O 1
ATOM 2276 N N . VAL A 1 308 ? 1.831 27 -5.723 1 97.75 308 VAL A N 1
ATOM 2277 C CA . VAL A 1 308 ? 0.711 27.438 -4.898 1 97.75 308 VAL A CA 1
ATOM 2278 C C . VAL A 1 308 ? -0.563 27.484 -5.738 1 97.75 308 VAL A C 1
ATOM 2280 O O . VAL A 1 308 ? -1.668 27.344 -5.211 1 97.75 308 VAL A O 1
ATOM 2283 N N . ARG A 1 309 ? -0.459 27.641 -7.043 1 96.81 309 ARG A N 1
ATOM 2284 C CA . ARG A 1 309 ? -1.617 27.688 -7.93 1 96.81 309 ARG A CA 1
ATOM 2285 C C . ARG A 1 309 ? -2.43 26.406 -7.848 1 96.81 309 ARG A C 1
ATOM 2287 O O . ARG A 1 309 ? -3.604 26.375 -8.227 1 96.81 309 ARG A O 1
ATOM 2294 N N . ALA A 1 310 ? -1.783 25.281 -7.391 1 96.81 310 ALA A N 1
ATOM 2295 C CA . ALA A 1 310 ? -2.48 24.016 -7.195 1 96.81 310 ALA A CA 1
ATOM 2296 C C . ALA A 1 310 ? -3.758 24.203 -6.383 1 96.81 310 ALA A C 1
ATOM 2298 O O . ALA A 1 310 ? -4.801 23.625 -6.703 1 96.81 310 ALA A O 1
ATOM 2299 N N . PHE A 1 311 ? -3.691 25.031 -5.391 1 97.12 311 PHE A N 1
ATOM 2300 C CA . PHE A 1 311 ? -4.816 25.188 -4.477 1 97.12 311 PHE A CA 1
ATOM 2301 C C . PHE A 1 311 ? -5.938 25.984 -5.133 1 97.12 311 PHE A C 1
ATOM 2303 O O . PHE A 1 311 ? -7.113 25.766 -4.844 1 97.12 311 PHE A O 1
ATOM 2310 N N . GLU A 1 312 ? -5.586 26.906 -5.996 1 96.62 312 GLU A N 1
ATOM 2311 C CA . GLU A 1 312 ? -6.598 27.562 -6.812 1 96.62 312 GLU A CA 1
ATOM 2312 C C . GLU A 1 312 ? -7.309 26.578 -7.727 1 96.62 312 GLU A C 1
ATOM 2314 O O . GLU A 1 312 ? -8.539 26.578 -7.828 1 96.62 312 GLU A O 1
ATOM 2319 N N . ILE A 1 313 ? -6.555 25.734 -8.336 1 95.12 313 ILE A N 1
ATOM 2320 C CA . ILE A 1 313 ? -7.098 24.734 -9.242 1 95.12 313 ILE A CA 1
ATOM 2321 C C . ILE A 1 313 ? -8.023 23.781 -8.484 1 95.12 313 ILE A C 1
ATOM 2323 O O . ILE A 1 313 ? -9.109 23.438 -8.961 1 95.12 313 ILE A O 1
ATOM 2327 N N . LEU A 1 314 ? -7.641 23.359 -7.297 1 94.25 314 LEU A N 1
ATOM 2328 C CA . LEU A 1 314 ? -8.398 22.406 -6.492 1 94.25 314 LEU A CA 1
ATOM 2329 C C . LEU A 1 314 ? -9.68 23.031 -5.969 1 94.25 314 LEU A C 1
ATOM 2331 O O . LEU A 1 314 ? -10.633 22.328 -5.617 1 94.25 314 LEU A O 1
ATOM 2335 N N . SER A 1 315 ? -9.727 24.359 -5.844 1 91.31 315 SER A N 1
ATOM 2336 C CA . SER A 1 315 ? -10.867 25.078 -5.289 1 91.31 315 SER A CA 1
ATOM 2337 C C . SER A 1 315 ? -11.891 25.406 -6.375 1 91.31 315 SER A C 1
ATOM 2339 O O . SER A 1 315 ? -13.047 25.719 -6.07 1 91.31 315 SER A O 1
ATOM 2341 N N . SER A 1 316 ? -11.523 25.5 -7.652 1 80.94 316 SER A N 1
ATOM 2342 C CA . SER A 1 316 ? -12.391 25.922 -8.75 1 80.94 316 SER A CA 1
ATOM 2343 C C . SER A 1 316 ? -13.281 24.766 -9.219 1 80.94 316 SER A C 1
ATOM 2345 O O . SER A 1 316 ? -14.422 24.984 -9.625 1 80.94 316 SER A O 1
ATOM 2347 N N . MET B 1 1 ? 13.75 -18.375 -20.297 1 93.31 1 MET B N 1
ATOM 2348 C CA . MET B 1 1 ? 13.367 -19.578 -19.562 1 93.31 1 MET B CA 1
ATOM 2349 C C . MET B 1 1 ? 13.891 -19.531 -18.141 1 93.31 1 MET B C 1
ATOM 2351 O O . MET B 1 1 ? 15.008 -19.062 -17.891 1 93.31 1 MET B O 1
ATOM 2355 N N . VAL B 1 2 ? 13.008 -19.953 -17.188 1 95.56 2 VAL B N 1
ATOM 2356 C CA . VAL B 1 2 ? 13.43 -20.016 -15.797 1 95.56 2 VAL B CA 1
ATOM 2357 C C . VAL B 1 2 ? 12.969 -21.328 -15.18 1 95.56 2 VAL B C 1
ATOM 2359 O O . VAL B 1 2 ? 11.859 -21.797 -15.445 1 95.56 2 VAL B O 1
ATOM 2362 N N . THR B 1 3 ? 13.859 -21.938 -14.469 1 97.62 3 THR B N 1
ATOM 2363 C CA . THR B 1 3 ? 13.523 -23.125 -13.68 1 97.62 3 THR B CA 1
ATOM 2364 C C . THR B 1 3 ? 13.094 -22.719 -12.266 1 97.62 3 THR B C 1
ATOM 2366 O O . THR B 1 3 ? 13.797 -21.969 -11.586 1 97.62 3 THR B O 1
ATOM 2369 N N . ILE B 1 4 ? 11.969 -23.188 -11.797 1 97.62 4 ILE B N 1
ATOM 2370 C CA . ILE B 1 4 ? 11.422 -22.969 -10.461 1 97.62 4 ILE B CA 1
ATOM 2371 C C . ILE B 1 4 ? 11.086 -24.312 -9.812 1 97.62 4 ILE B C 1
ATOM 2373 O O . ILE B 1 4 ? 10.086 -24.953 -10.172 1 97.62 4 ILE B O 1
ATOM 2377 N N . GLY B 1 5 ? 11.875 -24.641 -8.828 1 96.69 5 GLY B N 1
ATOM 2378 C CA . GLY B 1 5 ? 11.711 -26 -8.352 1 96.69 5 GLY B CA 1
ATOM 2379 C C . GLY B 1 5 ? 11.844 -27.047 -9.453 1 96.69 5 GLY B C 1
ATOM 2380 O O . GLY B 1 5 ? 12.859 -27.094 -10.148 1 96.69 5 GLY B O 1
ATOM 2381 N N . SER B 1 6 ? 10.781 -27.734 -9.664 1 97.88 6 SER B N 1
ATOM 2382 C CA . SER B 1 6 ? 10.828 -28.797 -10.656 1 97.88 6 SER B CA 1
ATOM 2383 C C . SER B 1 6 ? 10.102 -28.406 -11.938 1 97.88 6 SER B C 1
ATOM 2385 O O . SER B 1 6 ? 10.023 -29.188 -12.891 1 97.88 6 SER B O 1
ATOM 2387 N N . ILE B 1 7 ? 9.617 -27.172 -11.992 1 98.56 7 ILE B N 1
ATOM 2388 C CA . ILE B 1 7 ? 8.906 -26.766 -13.195 1 98.56 7 ILE B CA 1
ATOM 2389 C C . ILE B 1 7 ? 9.781 -25.812 -14.016 1 98.56 7 ILE B C 1
ATOM 2391 O O . ILE B 1 7 ? 10.711 -25.203 -13.484 1 98.56 7 ILE B O 1
ATOM 2395 N N . GLU B 1 8 ? 9.492 -25.75 -15.25 1 98.56 8 GLU B N 1
ATOM 2396 C CA . GLU B 1 8 ? 10.156 -24.828 -16.172 1 98.56 8 GLU B CA 1
ATOM 2397 C C . GLU B 1 8 ? 9.156 -23.844 -16.781 1 98.56 8 GLU B C 1
ATOM 2399 O O . GLU B 1 8 ? 8.148 -24.25 -17.359 1 98.56 8 GLU B O 1
ATOM 2404 N N . VAL B 1 9 ? 9.438 -22.562 -16.641 1 98.19 9 VAL B N 1
ATOM 2405 C CA . VAL B 1 9 ? 8.578 -21.5 -17.156 1 98.19 9 VAL B CA 1
ATOM 2406 C C . VAL B 1 9 ? 9.242 -20.844 -18.359 1 98.19 9 VAL B C 1
ATOM 2408 O O . VAL B 1 9 ? 10.227 -20.109 -18.203 1 98.19 9 VAL B O 1
ATOM 2411 N N . SER B 1 10 ? 8.594 -21.141 -19.547 1 97.12 10 SER B N 1
ATOM 2412 C CA . SER B 1 10 ? 9.117 -20.578 -20.781 1 97.12 10 SER B CA 1
ATOM 2413 C C . SER B 1 10 ? 7.992 -20.25 -21.75 1 97.12 10 SER B C 1
ATOM 2415 O O . SER B 1 10 ? 7.273 -21.141 -22.203 1 97.12 10 SER B O 1
ATOM 2417 N N . PRO B 1 11 ? 8.023 -18.953 -22.281 1 96.38 11 PRO B N 1
ATOM 2418 C CA . PRO B 1 11 ? 8.789 -17.812 -21.781 1 96.38 11 PRO B CA 1
ATOM 2419 C C . PRO B 1 11 ? 8.508 -17.5 -20.312 1 96.38 11 PRO B C 1
ATOM 2421 O O . PRO B 1 11 ? 7.551 -18.016 -19.75 1 96.38 11 PRO B O 1
ATOM 2424 N N . PRO B 1 12 ? 9.297 -16.703 -19.594 1 95.94 12 PRO B N 1
ATOM 2425 C CA . PRO B 1 12 ? 9.094 -16.391 -18.188 1 95.94 12 PRO B CA 1
ATOM 2426 C C . PRO B 1 12 ? 7.984 -15.359 -17.969 1 95.94 12 PRO B C 1
ATOM 2428 O O . PRO B 1 12 ? 8.211 -14.32 -17.344 1 95.94 12 PRO B O 1
ATOM 2431 N N . LEU B 1 13 ? 6.871 -15.641 -18.5 1 96.62 13 LEU B N 1
ATOM 2432 C CA . LEU B 1 13 ? 5.656 -14.836 -18.469 1 96.62 13 LEU B CA 1
ATOM 2433 C C . LEU B 1 13 ? 4.43 -15.703 -18.234 1 96.62 13 LEU B C 1
ATOM 2435 O O . LEU B 1 13 ? 4.273 -16.75 -18.859 1 96.62 13 LEU B O 1
ATOM 2439 N N . LEU B 1 14 ? 3.619 -15.344 -17.297 1 98.06 14 LEU B N 1
ATOM 2440 C CA . LEU B 1 14 ? 2.438 -16.125 -16.969 1 98.06 14 LEU B CA 1
ATOM 2441 C C . LEU B 1 14 ? 1.331 -15.25 -16.406 1 98.06 14 LEU B C 1
ATOM 2443 O O . LEU B 1 14 ? 1.53 -14.047 -16.219 1 98.06 14 LEU B O 1
ATOM 2447 N N . ASN B 1 15 ? 0.12 -15.812 -16.266 1 98.44 15 ASN B N 1
ATOM 2448 C CA . ASN B 1 15 ? -0.915 -15.117 -15.508 1 98.44 15 ASN B CA 1
ATOM 2449 C C . ASN B 1 15 ? -0.757 -15.336 -14.008 1 98.44 15 ASN B C 1
ATOM 2451 O O . ASN B 1 15 ? -0.211 -16.359 -13.578 1 98.44 15 ASN B O 1
ATOM 2455 N N . SER B 1 16 ? -1.155 -14.359 -13.203 1 97.94 16 SER B N 1
ATOM 2456 C CA . SER B 1 16 ? -1.319 -14.555 -11.773 1 97.94 16 SER B CA 1
ATOM 2457 C C . SER B 1 16 ? -2.719 -15.062 -11.438 1 97.94 16 SER B C 1
ATOM 2459 O O . SER B 1 16 ? -3.643 -14.922 -12.242 1 97.94 16 SER B O 1
ATOM 2461 N N . SER B 1 17 ? -2.854 -15.719 -10.273 1 97.75 17 SER B N 1
ATOM 2462 C CA . SER B 1 17 ? -4.195 -16.078 -9.82 1 97.75 17 SER B CA 1
ATOM 2463 C C . SER B 1 17 ? -5.129 -14.875 -9.852 1 97.75 17 SER B C 1
ATOM 2465 O O . SER B 1 17 ? -4.832 -13.844 -9.242 1 97.75 17 SER B O 1
ATOM 2467 N N . CYS B 1 18 ? -6.234 -14.984 -10.57 1 96.69 18 CYS B N 1
ATOM 2468 C CA . CYS B 1 18 ? -7.125 -13.844 -10.734 1 96.69 18 CYS B CA 1
ATOM 2469 C C . CYS B 1 18 ? -8.508 -14.289 -11.188 1 96.69 18 CYS B C 1
ATOM 2471 O O . CYS B 1 18 ? -8.734 -15.484 -11.422 1 96.69 18 CYS B O 1
ATOM 2473 N N . ALA B 1 19 ? -9.406 -13.32 -11.328 1 93.94 19 ALA B N 1
ATOM 2474 C CA . ALA B 1 19 ? -10.812 -13.57 -11.633 1 93.94 19 ALA B CA 1
ATOM 2475 C C . ALA B 1 19 ? -10.984 -14.125 -13.047 1 93.94 19 ALA B C 1
ATOM 2477 O O . ALA B 1 19 ? -11.984 -14.781 -13.344 1 93.94 19 ALA B O 1
ATOM 2478 N N . TRP B 1 20 ? -10 -13.984 -13.875 1 96.69 20 TRP B N 1
ATOM 2479 C CA . TRP B 1 20 ? -10.148 -14.328 -15.281 1 96.69 20 TRP B CA 1
ATOM 2480 C C . TRP B 1 20 ? -9.453 -15.648 -15.602 1 96.69 20 TRP B C 1
ATOM 2482 O O . TRP B 1 20 ? -9.242 -15.977 -16.766 1 96.69 20 TRP B O 1
ATOM 2492 N N . SER B 1 21 ? -9.078 -16.391 -14.664 1 97.5 21 SER B N 1
ATOM 2493 C CA . SER B 1 21 ? -8.578 -17.75 -14.781 1 97.5 21 SER B CA 1
ATOM 2494 C C . SER B 1 21 ? -9.422 -18.719 -13.961 1 97.5 21 SER B C 1
ATOM 2496 O O . SER B 1 21 ? -8.891 -19.531 -13.211 1 97.5 21 SER B O 1
ATOM 2498 N N . SER B 1 22 ? -10.703 -18.688 -14.156 1 95.81 22 SER B N 1
ATOM 2499 C CA . SER B 1 22 ? -11.641 -19.234 -13.188 1 95.81 22 SER B CA 1
ATOM 2500 C C . SER B 1 22 ? -12.375 -20.453 -13.758 1 95.81 22 SER B C 1
ATOM 2502 O O . SER B 1 22 ? -13.195 -21.062 -13.07 1 95.81 22 SER B O 1
ATOM 2504 N N . ASP B 1 23 ? -12.188 -20.781 -15.016 1 97.25 23 ASP B N 1
ATOM 2505 C CA . ASP B 1 23 ? -12.891 -21.922 -15.602 1 97.25 23 ASP B CA 1
ATOM 2506 C C . ASP B 1 23 ? -12.055 -22.562 -16.703 1 97.25 23 ASP B C 1
ATOM 2508 O O . ASP B 1 23 ? -10.945 -22.109 -17 1 97.25 23 ASP B O 1
ATOM 2512 N N . LEU B 1 24 ? -12.609 -23.656 -17.219 1 98.38 24 LEU B N 1
ATOM 2513 C CA . LEU B 1 24 ? -11.875 -24.453 -18.203 1 98.38 24 LEU B CA 1
ATOM 2514 C C . LEU B 1 24 ? -11.539 -23.609 -19.438 1 98.38 24 LEU B C 1
ATOM 2516 O O . LEU B 1 24 ? -10.438 -23.703 -19.984 1 98.38 24 LEU B O 1
ATOM 2520 N N . GLY B 1 25 ? -12.508 -22.828 -19.906 1 98 25 GLY B N 1
ATOM 2521 C CA . GLY B 1 25 ? -12.266 -21.984 -21.062 1 98 25 GLY B CA 1
ATOM 2522 C C . GLY B 1 25 ? -11.125 -21 -20.859 1 98 25 GLY B C 1
ATOM 2523 O O . GLY B 1 25 ? -10.273 -20.844 -21.734 1 98 25 GLY B O 1
ATOM 2524 N N . HIS B 1 26 ? -11.133 -20.297 -19.719 1 97.56 26 HIS B N 1
ATOM 2525 C CA . HIS B 1 26 ? -10.047 -19.406 -19.359 1 97.56 26 HIS B CA 1
ATOM 2526 C C . HIS B 1 26 ? -8.703 -20.125 -19.344 1 97.56 26 HIS B C 1
ATOM 2528 O O . HIS B 1 26 ? -7.734 -19.656 -19.953 1 97.56 26 HIS B O 1
ATOM 2534 N N . LEU B 1 27 ? -8.688 -21.234 -18.688 1 98.62 27 LEU B N 1
ATOM 2535 C CA . LEU B 1 27 ? -7.445 -21.984 -18.484 1 98.62 27 LEU B CA 1
ATOM 2536 C C . LEU B 1 27 ? -6.922 -22.547 -19.797 1 98.62 27 LEU B C 1
ATOM 2538 O O . LEU B 1 27 ? -5.719 -22.5 -20.078 1 98.62 27 LEU B O 1
ATOM 2542 N N . GLN B 1 28 ? -7.812 -23.062 -20.594 1 98.56 28 GLN B N 1
ATOM 2543 C CA . GLN B 1 28 ? -7.41 -23.594 -21.891 1 98.56 28 GLN B CA 1
ATOM 2544 C C . GLN B 1 28 ? -6.832 -22.484 -22.781 1 98.56 28 GLN B C 1
ATOM 2546 O O . GLN B 1 28 ? -5.832 -22.703 -23.469 1 98.56 28 GLN B O 1
ATOM 2551 N N . GLY B 1 29 ? -7.547 -21.344 -22.828 1 98.25 29 GLY B N 1
ATOM 2552 C CA . GLY B 1 29 ? -7.043 -20.219 -23.594 1 98.25 29 GLY B CA 1
ATOM 2553 C C . GLY B 1 29 ? -5.648 -19.797 -23.188 1 98.25 29 GLY B C 1
ATOM 2554 O O . GLY B 1 29 ? -4.789 -19.547 -24.031 1 98.25 29 GLY B O 1
ATOM 2555 N N . LEU B 1 30 ? -5.414 -19.703 -21.891 1 98.75 30 LEU B N 1
ATOM 2556 C CA . LEU B 1 30 ? -4.102 -19.375 -21.344 1 98.75 30 LEU B CA 1
ATOM 2557 C C . LEU B 1 30 ? -3.072 -20.422 -21.734 1 98.75 30 LEU B C 1
ATOM 2559 O O . LEU B 1 30 ? -1.963 -20.094 -22.156 1 98.75 30 LEU B O 1
ATOM 2563 N N . TYR B 1 31 ? -3.445 -21.672 -21.594 1 98.75 31 TYR B N 1
ATOM 2564 C CA . TYR B 1 31 ? -2.531 -22.781 -21.844 1 98.75 31 TYR B CA 1
ATOM 2565 C C . TYR B 1 31 ? -2.145 -22.844 -23.312 1 98.75 31 TYR B C 1
ATOM 2567 O O . TYR B 1 31 ? -1.004 -23.172 -23.656 1 98.75 31 TYR B O 1
ATOM 2575 N N . ASP B 1 32 ? -3.086 -22.516 -24.172 1 98.38 32 ASP B N 1
ATOM 2576 C CA . ASP B 1 32 ? -2.859 -22.594 -25.609 1 98.38 32 ASP B CA 1
ATOM 2577 C C . ASP B 1 32 ? -1.974 -21.453 -26.109 1 98.38 32 ASP B C 1
ATOM 2579 O O . ASP B 1 32 ? -1.39 -21.531 -27.188 1 98.38 32 ASP B O 1
ATOM 2583 N N . SER B 1 33 ? -1.913 -20.406 -25.391 1 98.25 33 SER B N 1
ATOM 2584 C CA . SER B 1 33 ? -1.14 -19.234 -25.812 1 98.25 33 SER B CA 1
ATOM 2585 C C . SER B 1 33 ? 0.354 -19.547 -25.828 1 98.25 33 SER B C 1
ATOM 2587 O O . SER B 1 33 ? 0.906 -20.016 -24.828 1 98.25 33 SER B O 1
ATOM 2589 N N . PRO B 1 34 ? 1.041 -19.234 -26.922 1 97.75 34 PRO B N 1
ATOM 2590 C CA . PRO B 1 34 ? 2.488 -19.453 -26.953 1 97.75 34 PRO B CA 1
ATOM 2591 C C . PRO B 1 34 ? 3.258 -18.406 -26.141 1 97.75 34 PRO B C 1
ATOM 2593 O O . PRO B 1 34 ? 4.473 -18.531 -25.969 1 97.75 34 PRO B O 1
ATOM 2596 N N . PHE B 1 35 ? 2.541 -17.422 -25.656 1 97.31 35 PHE B N 1
ATOM 2597 C CA . PHE B 1 35 ? 3.197 -16.312 -24.984 1 97.31 35 PHE B CA 1
ATOM 2598 C C . PHE B 1 35 ? 3.182 -16.5 -23.469 1 97.31 35 PHE B C 1
ATOM 2600 O O . PHE B 1 35 ? 3.799 -15.719 -22.75 1 97.31 35 PHE B O 1
ATOM 2607 N N . THR B 1 36 ? 2.467 -17.438 -22.969 1 98.12 36 THR B N 1
ATOM 2608 C CA . THR B 1 36 ? 2.527 -17.812 -21.562 1 98.12 36 THR B CA 1
ATOM 2609 C C . THR B 1 36 ? 3.447 -19.016 -21.359 1 98.12 36 THR B C 1
ATOM 2611 O O . THR B 1 36 ? 3.404 -19.969 -22.125 1 98.12 36 THR B O 1
ATOM 2614 N N . GLY B 1 37 ? 4.297 -18.891 -20.328 1 98.31 37 GLY B N 1
ATOM 2615 C CA . GLY B 1 37 ? 5.203 -20 -20.031 1 98.31 37 GLY B CA 1
ATOM 2616 C C . GLY B 1 37 ? 4.695 -20.906 -18.938 1 98.31 37 GLY B C 1
ATOM 2617 O O . GLY B 1 37 ? 5.207 -22.016 -18.75 1 98.31 37 GLY B O 1
ATOM 2618 N N . ALA B 1 38 ? 3.756 -20.5 -18.203 1 98.75 38 ALA B N 1
ATOM 2619 C CA . ALA B 1 38 ? 2.986 -21.203 -17.188 1 98.75 38 ALA B CA 1
ATOM 2620 C C . ALA B 1 38 ? 1.607 -20.578 -17 1 98.75 38 ALA B C 1
ATOM 2622 O O . ALA B 1 38 ? 1.354 -19.469 -17.484 1 98.75 38 ALA B O 1
ATOM 2623 N N . ILE B 1 39 ? 0.728 -21.281 -16.422 1 98.69 39 ILE B N 1
ATOM 2624 C CA . ILE B 1 39 ? -0.561 -20.672 -16.094 1 98.69 39 ILE B CA 1
ATOM 2625 C C . ILE B 1 39 ? -0.889 -20.922 -14.625 1 98.69 39 ILE B C 1
ATOM 2627 O O . ILE B 1 39 ? -0.485 -21.938 -14.055 1 98.69 39 ILE B O 1
ATOM 2631 N N . THR B 1 40 ? -1.56 -20.016 -14.016 1 98.88 40 THR B N 1
ATOM 2632 C CA . THR B 1 40 ? -1.982 -20.109 -12.625 1 98.88 40 THR B CA 1
ATOM 2633 C C . THR B 1 40 ? -3.504 -20.078 -12.523 1 98.88 40 THR B C 1
ATOM 2635 O O . THR B 1 40 ? -4.16 -19.234 -13.125 1 98.88 40 THR B O 1
ATOM 2638 N N . THR B 1 41 ? -4.086 -20.984 -11.797 1 98.81 41 THR B N 1
ATOM 2639 C CA . THR B 1 41 ? -5.531 -21.016 -11.602 1 98.81 41 THR B CA 1
ATOM 2640 C C . THR B 1 41 ? -5.969 -19.938 -10.625 1 98.81 41 THR B C 1
ATOM 2642 O O . THR B 1 41 ? -5.145 -19.391 -9.891 1 98.81 41 THR B O 1
ATOM 2645 N N . ARG B 1 42 ? -7.277 -19.609 -10.688 1 97.69 42 ARG B N 1
ATOM 2646 C CA . ARG B 1 42 ? -7.816 -18.828 -9.578 1 97.69 42 ARG B CA 1
ATOM 2647 C C . ARG B 1 42 ? -7.707 -19.609 -8.266 1 97.69 42 ARG B C 1
ATOM 2649 O O . ARG B 1 42 ? -7.809 -20.844 -8.258 1 97.69 42 ARG B O 1
ATOM 2656 N N . THR B 1 43 ? -7.523 -18.906 -7.156 1 97.56 43 THR B N 1
ATOM 2657 C CA . THR B 1 43 ? -7.316 -19.562 -5.867 1 97.56 43 THR B CA 1
ATOM 2658 C C . THR B 1 43 ? -8.555 -20.359 -5.461 1 97.56 43 THR B C 1
ATOM 2660 O O . THR B 1 43 ? -9.656 -19.812 -5.41 1 97.56 43 THR B O 1
ATOM 2663 N N . ALA B 1 44 ? -8.328 -21.609 -5.215 1 97.56 44 ALA B N 1
ATOM 2664 C CA . ALA B 1 44 ? -9.422 -22.5 -4.852 1 97.56 44 ALA B CA 1
ATOM 2665 C C . ALA B 1 44 ? -9.367 -22.875 -3.371 1 97.56 44 ALA B C 1
ATOM 2667 O O . ALA B 1 44 ? -8.281 -22.969 -2.789 1 97.56 44 ALA B O 1
ATOM 2668 N N . THR B 1 45 ? -10.5 -23.078 -2.826 1 96.44 45 THR B N 1
ATOM 2669 C CA . THR B 1 45 ? -10.656 -23.688 -1.512 1 96.44 45 THR B CA 1
ATOM 2670 C C . THR B 1 45 ? -11.219 -25.109 -1.64 1 96.44 45 THR B C 1
ATOM 2672 O O . THR B 1 45 ? -11.547 -25.547 -2.74 1 96.44 45 THR B O 1
ATOM 2675 N N . LEU B 1 46 ? -11.195 -25.766 -0.525 1 97.12 46 LEU B N 1
ATOM 2676 C CA . LEU B 1 46 ? -11.672 -27.141 -0.537 1 97.12 46 LEU B CA 1
ATOM 2677 C C . LEU B 1 46 ? -13.109 -27.219 -1.029 1 97.12 46 LEU B C 1
ATOM 2679 O O . LEU B 1 46 ? -13.453 -28.094 -1.833 1 97.12 46 LEU B O 1
ATOM 2683 N N . GLU B 1 47 ? -13.977 -26.266 -0.608 1 96.38 47 GLU B N 1
ATOM 2684 C CA . GLU B 1 47 ? -15.406 -26.359 -0.868 1 96.38 47 GLU B CA 1
ATOM 2685 C C . GLU B 1 47 ? -15.867 -25.266 -1.833 1 96.38 47 GLU B C 1
ATOM 2687 O O . GLU B 1 47 ? -17.047 -25.188 -2.182 1 96.38 47 GLU B O 1
ATOM 2692 N N . GLY B 1 48 ? -14.984 -24.484 -2.289 1 95 48 GLY B N 1
ATOM 2693 C CA . GLY B 1 48 ? -15.375 -23.312 -3.064 1 95 48 GLY B CA 1
ATOM 2694 C C . GLY B 1 48 ? -15.766 -22.125 -2.201 1 95 48 GLY B C 1
ATOM 2695 O O . GLY B 1 48 ? -15.992 -22.281 -0.999 1 95 48 GLY B O 1
ATOM 2696 N N . PHE B 1 49 ? -15.727 -20.969 -2.789 1 92.5 49 PHE B N 1
ATOM 2697 C CA . PHE B 1 49 ? -16.109 -19.734 -2.145 1 92.5 49 PHE B CA 1
ATOM 2698 C C . PHE B 1 49 ? -17.547 -19.344 -2.521 1 92.5 49 PHE B C 1
ATOM 2700 O O . PHE B 1 49 ? -17.938 -19.469 -3.684 1 92.5 49 PHE B O 1
ATOM 2707 N N . LYS B 1 50 ? -18.359 -18.953 -1.55 1 90.44 50 LYS B N 1
ATOM 2708 C CA . LYS B 1 50 ? -19.719 -18.5 -1.828 1 90.44 50 LYS B CA 1
ATOM 2709 C C . LYS B 1 50 ? -19.719 -17.109 -2.457 1 90.44 50 LYS B C 1
ATOM 2711 O O . LYS B 1 50 ? -19.719 -16.094 -1.747 1 90.44 50 LYS B O 1
ATOM 2716 N N . GLN B 1 51 ? -19.781 -17.125 -3.711 1 88.81 51 GLN B N 1
ATOM 2717 C CA . GLN B 1 51 ? -19.766 -15.867 -4.457 1 88.81 51 GLN B CA 1
ATOM 2718 C C . GLN B 1 51 ? -21.172 -15.289 -4.594 1 88.81 51 GLN B C 1
ATOM 2720 O O . GLN B 1 51 ? -22.125 -16.031 -4.77 1 88.81 51 GLN B O 1
ATOM 2725 N N . ASP B 1 52 ? -21.281 -13.961 -4.406 1 88.31 52 ASP B N 1
ATOM 2726 C CA . ASP B 1 52 ? -22.531 -13.258 -4.625 1 88.31 52 ASP B CA 1
ATOM 2727 C C . ASP B 1 52 ? -22.312 -11.938 -5.359 1 88.31 52 ASP B C 1
ATOM 2729 O O . ASP B 1 52 ? -21.25 -11.734 -5.973 1 88.31 52 ASP B O 1
ATOM 2733 N N . GLU B 1 53 ? -23.297 -11.133 -5.398 1 84.56 53 GLU B N 1
ATOM 2734 C CA . GLU B 1 53 ? -23.266 -9.914 -6.207 1 84.56 53 GLU B CA 1
ATOM 2735 C C . GLU B 1 53 ? -22.234 -8.922 -5.684 1 84.56 53 GLU B C 1
ATOM 2737 O O . GLU B 1 53 ? -21.828 -8.008 -6.398 1 84.56 53 GLU B O 1
ATOM 2742 N N . SER B 1 54 ? -21.828 -9.047 -4.484 1 84 54 SER B N 1
ATOM 2743 C CA . SER B 1 54 ? -20.875 -8.117 -3.9 1 84 54 SER B CA 1
ATOM 2744 C C . SER B 1 54 ? -19.453 -8.406 -4.383 1 84 54 SER B C 1
ATOM 2746 O O . SER B 1 54 ? -18.547 -7.59 -4.207 1 84 54 SER B O 1
ATOM 2748 N N . HIS B 1 55 ? -19.344 -9.547 -4.953 1 87.44 55 HIS B N 1
ATOM 2749 C CA . HIS B 1 55 ? -18.031 -9.953 -5.461 1 87.44 55 HIS B CA 1
ATOM 2750 C C . HIS B 1 55 ? -17.859 -9.555 -6.922 1 87.44 55 HIS B C 1
ATOM 2752 O O . HIS B 1 55 ? -18.438 -10.195 -7.812 1 87.44 55 HIS B O 1
ATOM 2758 N N . THR B 1 56 ? -17.094 -8.477 -7.125 1 91.12 56 THR B N 1
ATOM 2759 C CA . THR B 1 56 ? -16.969 -7.93 -8.469 1 91.12 56 THR B CA 1
ATOM 2760 C C . THR B 1 56 ? -15.594 -7.297 -8.672 1 91.12 56 THR B C 1
ATOM 2762 O O . THR B 1 56 ? -14.766 -7.312 -7.762 1 91.12 56 THR B O 1
ATOM 2765 N N . VAL B 1 57 ? -15.328 -6.895 -9.898 1 94.5 57 VAL B N 1
ATOM 2766 C CA . VAL B 1 57 ? -14.133 -6.16 -10.297 1 94.5 57 VAL B CA 1
ATOM 2767 C C . VAL B 1 57 ? -14.523 -4.984 -11.188 1 94.5 57 VAL B C 1
ATOM 2769 O O . VAL B 1 57 ? -15.398 -5.113 -12.055 1 94.5 57 VAL B O 1
ATOM 2772 N N . VAL B 1 58 ? -13.938 -3.84 -10.945 1 95.31 58 VAL B N 1
ATOM 2773 C CA . VAL B 1 58 ? -14.164 -2.672 -11.789 1 95.31 58 VAL B CA 1
ATOM 2774 C C . VAL B 1 58 ? -12.828 -2.129 -12.289 1 95.31 58 VAL B C 1
ATOM 2776 O O . VAL B 1 58 ? -11.805 -2.277 -11.617 1 95.31 58 VAL B O 1
ATOM 2779 N N . PHE B 1 59 ? -12.852 -1.562 -13.484 1 96.31 59 PHE B N 1
ATOM 2780 C CA . PHE B 1 59 ? -11.672 -0.944 -14.078 1 96.31 59 PHE B CA 1
ATOM 2781 C C . PHE B 1 59 ? -11.781 0.576 -14.055 1 96.31 59 PHE B C 1
ATOM 2783 O O . PHE B 1 59 ? -12.859 1.129 -14.297 1 96.31 59 PHE B O 1
ATOM 2790 N N . SER B 1 60 ? -10.68 1.195 -13.664 1 94.19 60 SER B N 1
ATOM 2791 C CA . SER B 1 60 ? -10.633 2.652 -13.727 1 94.19 60 SER B CA 1
ATOM 2792 C C . SER B 1 60 ? -10.812 3.148 -15.156 1 94.19 60 SER B C 1
ATOM 2794 O O . SER B 1 60 ? -10.367 2.496 -16.109 1 94.19 60 SER B O 1
ATOM 2796 N N . ASN B 1 61 ? -11.398 4.418 -15.273 1 92.44 61 ASN B N 1
ATOM 2797 C CA . ASN B 1 61 ? -11.578 5.027 -16.578 1 92.44 61 ASN B CA 1
ATOM 2798 C C . ASN B 1 61 ? -10.297 5.723 -17.062 1 92.44 61 ASN B C 1
ATOM 2800 O O . ASN B 1 61 ? -10.141 6 -18.25 1 92.44 61 ASN B O 1
ATOM 2804 N N . ALA B 1 62 ? -9.438 5.941 -16.109 1 87.75 62 ALA B N 1
ATOM 2805 C CA . ALA B 1 62 ? -8.32 6.832 -16.391 1 87.75 62 ALA B CA 1
ATOM 2806 C C . ALA B 1 62 ? -7.043 6.039 -16.672 1 87.75 62 ALA B C 1
ATOM 2808 O O . ALA B 1 62 ? -6.066 6.59 -17.188 1 87.75 62 ALA B O 1
ATOM 2809 N N . SER B 1 63 ? -7.004 4.812 -16.344 1 90.31 63 SER B N 1
ATOM 2810 C CA . SER B 1 63 ? -5.801 3.996 -16.469 1 90.31 63 SER B CA 1
ATOM 2811 C C . SER B 1 63 ? -6.137 2.51 -16.438 1 90.31 63 SER B C 1
ATOM 2813 O O . SER B 1 63 ? -7.309 2.135 -16.328 1 90.31 63 SER B O 1
ATOM 2815 N N . THR B 1 64 ? -5.09 1.667 -16.625 1 94.12 64 THR B N 1
ATOM 2816 C CA . THR B 1 64 ? -5.254 0.226 -16.469 1 94.12 64 THR B CA 1
ATOM 2817 C C . THR B 1 64 ? -5.121 -0.178 -15 1 94.12 64 THR B C 1
ATOM 2819 O O . THR B 1 64 ? -4.211 -0.927 -14.641 1 94.12 64 THR B O 1
ATOM 2822 N N . THR B 1 65 ? -5.875 0.435 -14.188 1 96.25 65 THR B N 1
ATOM 2823 C CA . THR B 1 65 ? -6.039 0.162 -12.766 1 96.25 65 THR B CA 1
ATOM 2824 C C . THR B 1 65 ? -7.387 -0.499 -12.492 1 96.25 65 THR B C 1
ATOM 2826 O O . THR B 1 65 ? -8.383 -0.191 -13.156 1 96.25 65 THR B O 1
ATOM 2829 N N . ALA B 1 66 ? -7.406 -1.44 -11.602 1 96.75 66 ALA B N 1
ATOM 2830 C CA . ALA B 1 66 ? -8.656 -2.113 -11.242 1 96.75 66 ALA B CA 1
ATOM 2831 C C . ALA B 1 66 ? -8.828 -2.188 -9.727 1 96.75 66 ALA B C 1
ATOM 2833 O O . ALA B 1 66 ? -7.852 -2.072 -8.984 1 96.75 66 ALA B O 1
ATOM 2834 N N . LEU B 1 67 ? -10.031 -2.209 -9.305 1 96.12 67 LEU B N 1
ATOM 2835 C CA . LEU B 1 67 ? -10.43 -2.467 -7.926 1 96.12 67 LEU B CA 1
ATOM 2836 C C . LEU B 1 67 ? -11.344 -3.686 -7.844 1 96.12 67 LEU B C 1
ATOM 2838 O O . LEU B 1 67 ? -12.281 -3.816 -8.633 1 96.12 67 LEU B O 1
ATOM 2842 N N . ASN B 1 68 ? -11.008 -4.559 -6.848 1 94.38 68 ASN B N 1
ATOM 2843 C CA . ASN B 1 68 ? -11.836 -5.754 -6.762 1 94.38 68 ASN B CA 1
ATOM 2844 C C . ASN B 1 68 ? -12.305 -6.016 -5.332 1 94.38 68 ASN B C 1
ATOM 2846 O O . ASN B 1 68 ? -11.633 -5.617 -4.379 1 94.38 68 ASN B O 1
ATOM 2850 N N . SER B 1 69 ? -13.438 -6.602 -5.242 1 91.81 69 SER B N 1
ATOM 2851 C CA . SER B 1 69 ? -13.953 -7.109 -3.973 1 91.81 69 SER B CA 1
ATOM 2852 C C . SER B 1 69 ? -14.25 -8.602 -4.059 1 91.81 69 SER B C 1
ATOM 2854 O O . SER B 1 69 ? -15 -9.141 -3.236 1 91.81 69 SER B O 1
ATOM 2856 N N . TYR B 1 70 ? -13.695 -9.203 -5.09 1 86.88 70 TYR B N 1
ATOM 2857 C CA . TYR B 1 70 ? -14.055 -10.609 -5.242 1 86.88 70 TYR B CA 1
ATOM 2858 C C . TYR B 1 70 ? -13.266 -11.484 -4.27 1 86.88 70 TYR B C 1
ATOM 2860 O O . TYR B 1 70 ? -12.203 -11.078 -3.779 1 86.88 70 TYR B O 1
ATOM 2868 N N . GLY B 1 71 ? -13.773 -12.625 -3.91 1 86.44 71 GLY B N 1
ATOM 2869 C CA . GLY B 1 71 ? -13.148 -13.617 -3.055 1 86.44 71 GLY B CA 1
ATOM 2870 C C . GLY B 1 71 ? -12.438 -14.711 -3.832 1 86.44 71 GLY B C 1
ATOM 2871 O O . GLY B 1 71 ? -11.906 -14.469 -4.914 1 86.44 71 GLY B O 1
ATOM 2872 N N . TYR B 1 72 ? -12.312 -15.773 -3.244 1 93.06 72 TYR B N 1
ATOM 2873 C CA . TYR B 1 72 ? -11.695 -16.938 -3.875 1 93.06 72 TYR B CA 1
ATOM 2874 C C . TYR B 1 72 ? -12.625 -17.547 -4.922 1 93.06 72 TYR B C 1
ATOM 2876 O O . TYR B 1 72 ? -13.688 -17 -5.211 1 93.06 72 TYR B O 1
ATOM 2884 N N . SER B 1 73 ? -12.18 -18.531 -5.602 1 95.88 73 SER B N 1
ATOM 2885 C CA . SER B 1 73 ? -12.961 -19.156 -6.668 1 95.88 73 SER B CA 1
ATOM 2886 C C . SER B 1 73 ? -14.234 -19.797 -6.121 1 95.88 73 SER B C 1
ATOM 2888 O O . SER B 1 73 ? -14.203 -20.438 -5.074 1 95.88 73 SER B O 1
ATOM 2890 N N . PRO B 1 74 ? -15.367 -19.562 -6.801 1 95.12 74 PRO B N 1
ATOM 2891 C CA . PRO B 1 74 ? -16.578 -20.297 -6.402 1 95.12 74 PRO B CA 1
ATOM 2892 C C . PRO B 1 74 ? -16.469 -21.797 -6.66 1 95.12 74 PRO B C 1
ATOM 2894 O O . PRO B 1 74 ? -17.234 -22.578 -6.102 1 95.12 74 PRO B O 1
ATOM 2897 N N . HIS B 1 75 ? -15.578 -22.234 -7.539 1 97.69 75 HIS B N 1
ATOM 2898 C CA . HIS B 1 75 ? -15.383 -23.641 -7.832 1 97.69 75 HIS B CA 1
ATOM 2899 C C . HIS B 1 75 ? -14.453 -24.297 -6.812 1 97.69 75 HIS B C 1
ATOM 2901 O O . HIS B 1 75 ? -13.398 -23.734 -6.484 1 97.69 75 HIS B O 1
ATOM 2907 N N . PRO B 1 76 ? -14.891 -25.453 -6.293 1 98.38 76 PRO B N 1
ATOM 2908 C CA . PRO B 1 76 ? -13.984 -26.172 -5.398 1 98.38 76 PRO B CA 1
ATOM 2909 C C . PRO B 1 76 ? -12.727 -26.672 -6.105 1 98.38 76 PRO B C 1
ATOM 2911 O O . PRO B 1 76 ? -12.711 -26.797 -7.332 1 98.38 76 PRO B O 1
ATOM 2914 N N . LEU B 1 77 ? -11.672 -27.047 -5.332 1 98.81 77 LEU B N 1
ATOM 2915 C CA . LEU B 1 77 ? -10.414 -27.531 -5.902 1 98.81 77 LEU B CA 1
ATOM 2916 C C . LEU B 1 77 ? -10.664 -28.734 -6.797 1 98.81 77 LEU B C 1
ATOM 2918 O O . LEU B 1 77 ? -10.016 -28.891 -7.832 1 98.81 77 LEU B O 1
ATOM 2922 N N . SER B 1 78 ? -11.578 -29.609 -6.414 1 98.81 78 SER B N 1
ATOM 2923 C CA . SER B 1 78 ? -11.836 -30.828 -7.172 1 98.81 78 SER B CA 1
ATOM 2924 C C . SER B 1 78 ? -12.172 -30.516 -8.625 1 98.81 78 SER B C 1
ATOM 2926 O O . SER B 1 78 ? -11.773 -31.25 -9.531 1 98.81 78 SER B O 1
ATOM 2928 N N . GLN B 1 79 ? -12.906 -29.438 -8.836 1 98.81 79 GLN B N 1
ATOM 2929 C CA . GLN B 1 79 ? -13.266 -29.047 -10.195 1 98.81 79 GLN B CA 1
ATOM 2930 C C . GLN B 1 79 ? -12.039 -28.562 -10.969 1 98.81 79 GLN B C 1
ATOM 2932 O O . GLN B 1 79 ? -11.891 -28.875 -12.156 1 98.81 79 GLN B O 1
ATOM 2937 N N . TYR B 1 80 ? -11.188 -27.828 -10.375 1 98.88 80 TYR B N 1
ATOM 2938 C CA . TYR B 1 80 ? -9.961 -27.375 -11.023 1 98.88 80 TYR B CA 1
ATOM 2939 C C . TYR B 1 80 ? -9.07 -28.562 -11.391 1 98.88 80 TYR B C 1
ATOM 2941 O O . TYR B 1 80 ? -8.422 -28.547 -12.438 1 98.88 80 TYR B O 1
ATOM 2949 N N . LEU B 1 81 ? -9.016 -29.547 -10.508 1 98.88 81 LEU B N 1
ATOM 2950 C CA . LEU B 1 81 ? -8.172 -30.703 -10.781 1 98.88 81 LEU B CA 1
ATOM 2951 C C . LEU B 1 81 ? -8.68 -31.469 -11.992 1 98.88 81 LEU B C 1
ATOM 2953 O O . LEU B 1 81 ? -7.891 -32 -12.766 1 98.88 81 LEU B O 1
ATOM 2957 N N . VAL B 1 82 ? -10.016 -31.516 -12.141 1 98.81 82 VAL B N 1
ATOM 2958 C CA . VAL B 1 82 ? -10.594 -32.125 -13.336 1 98.81 82 VAL B CA 1
ATOM 2959 C C . VAL B 1 82 ? -10.141 -31.344 -14.578 1 98.81 82 VAL B C 1
ATOM 2961 O O . VAL B 1 82 ? -9.719 -31.953 -15.562 1 98.81 82 VAL B O 1
ATOM 2964 N N . TRP B 1 83 ? -10.219 -30.047 -14.562 1 98.88 83 TRP B N 1
ATOM 2965 C CA . TRP B 1 83 ? -9.852 -29.203 -15.695 1 98.88 83 TRP B CA 1
ATOM 2966 C C . TRP B 1 83 ? -8.359 -29.312 -15.992 1 98.88 83 TRP B C 1
ATOM 2968 O O . TRP B 1 83 ? -7.961 -29.422 -17.156 1 98.88 83 TRP B O 1
ATOM 2978 N N . VAL B 1 84 ? -7.562 -29.312 -14.953 1 98.88 84 VAL B N 1
ATOM 2979 C CA . VAL B 1 84 ? -6.113 -29.406 -15.102 1 98.88 84 VAL B CA 1
ATOM 2980 C C . VAL B 1 84 ? -5.758 -30.75 -15.758 1 98.88 84 VAL B C 1
ATOM 2982 O O . VAL B 1 84 ? -4.949 -30.797 -16.688 1 98.88 84 VAL B O 1
ATOM 2985 N N . LYS B 1 85 ? -6.371 -31.797 -15.242 1 98.69 85 LYS B N 1
ATOM 2986 C CA . LYS B 1 85 ? -6.148 -33.125 -15.82 1 98.69 85 LYS B CA 1
ATOM 2987 C C . LYS B 1 85 ? -6.5 -33.125 -17.312 1 98.69 85 LYS B C 1
ATOM 2989 O O . LYS B 1 85 ? -5.727 -33.656 -18.125 1 98.69 85 LYS B O 1
ATOM 2994 N N . GLN B 1 86 ? -7.637 -32.594 -17.625 1 98.56 86 GLN B N 1
ATOM 2995 C CA . GLN B 1 86 ? -8.102 -32.562 -19 1 98.56 86 GLN B CA 1
ATOM 2996 C C . GLN B 1 86 ? -7.105 -31.828 -19.891 1 98.56 86 GLN B C 1
ATOM 2998 O O . GLN B 1 86 ? -6.805 -32.281 -21 1 98.56 86 GLN B O 1
ATOM 3003 N N . ILE B 1 87 ? -6.602 -30.719 -19.484 1 98.75 87 ILE B N 1
ATOM 3004 C CA . ILE B 1 87 ? -5.676 -29.891 -20.25 1 98.75 87 ILE B CA 1
ATOM 3005 C C . ILE B 1 87 ? -4.355 -30.641 -20.438 1 98.75 87 ILE B C 1
ATOM 3007 O O . ILE B 1 87 ? -3.834 -30.734 -21.547 1 98.75 87 ILE B O 1
ATOM 3011 N N . LEU B 1 88 ? -3.832 -31.219 -19.359 1 98.31 88 LEU B N 1
ATOM 3012 C CA . LEU B 1 88 ? -2.498 -31.797 -19.375 1 98.31 88 LEU B CA 1
ATOM 3013 C C . LEU B 1 88 ? -2.5 -33.125 -20.125 1 98.31 88 LEU B C 1
ATOM 3015 O O . LEU B 1 88 ? -1.508 -33.469 -20.766 1 98.31 88 LEU B O 1
ATOM 3019 N N . GLN B 1 89 ? -3.586 -33.844 -20.078 1 96.25 89 GLN B N 1
ATOM 3020 C CA . GLN B 1 89 ? -3.668 -35.125 -20.781 1 96.25 89 GLN B CA 1
ATOM 3021 C C . GLN B 1 89 ? -3.727 -34.906 -22.297 1 96.25 89 GLN B C 1
ATOM 3023 O O . GLN B 1 89 ? -3.324 -35.812 -23.047 1 96.25 89 GLN B O 1
ATOM 3028 N N . LYS B 1 90 ? -4.152 -33.781 -22.625 1 95.25 90 LYS B N 1
ATOM 3029 C CA . LYS B 1 90 ? -4.312 -33.531 -24.062 1 95.25 90 LYS B CA 1
ATOM 3030 C C . LYS B 1 90 ? -3.072 -32.844 -24.641 1 95.25 90 LYS B C 1
ATOM 3032 O O . LYS B 1 90 ? -3.031 -32.5 -25.828 1 95.25 90 LYS B O 1
ATOM 3037 N N . SER B 1 91 ? -2.141 -32.688 -23.859 1 94.69 91 SER B N 1
ATOM 3038 C CA . SER B 1 91 ? -0.993 -31.906 -24.312 1 94.69 91 SER B CA 1
ATOM 3039 C C . SER B 1 91 ? 0.317 -32.625 -24 1 94.69 91 SER B C 1
ATOM 3041 O O . SER B 1 91 ? 0.455 -33.25 -22.953 1 94.69 91 SER B O 1
ATOM 3043 N N . ASN B 1 92 ? 1.274 -32.5 -24.891 1 93.12 92 ASN B N 1
ATOM 3044 C CA . ASN B 1 92 ? 2.629 -32.969 -24.641 1 93.12 92 ASN B CA 1
ATOM 3045 C C . ASN B 1 92 ? 3.557 -31.844 -24.203 1 93.12 92 ASN B C 1
ATOM 3047 O O . ASN B 1 92 ? 4.754 -32.062 -24 1 93.12 92 ASN B O 1
ATOM 3051 N N . SER B 1 93 ? 2.994 -30.672 -24.062 1 96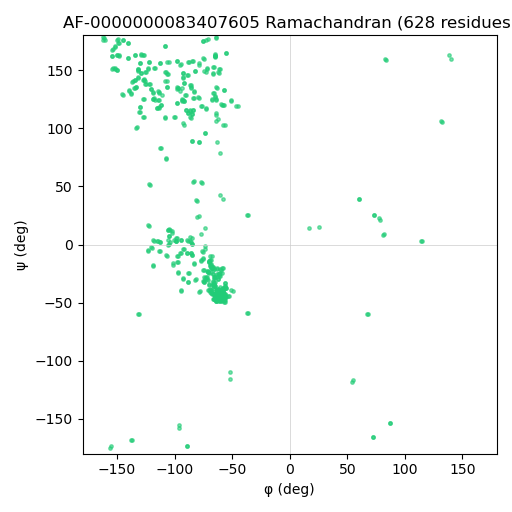.75 93 SER B N 1
ATOM 3052 C CA . SER B 1 93 ? 3.766 -29.5 -23.656 1 96.75 93 SER B CA 1
ATOM 3053 C C . SER B 1 93 ? 4.273 -29.641 -22.219 1 96.75 93 SER B C 1
ATOM 3055 O O . SER B 1 93 ? 3.631 -30.281 -21.391 1 96.75 93 SER B O 1
ATOM 3057 N N . ASP B 1 94 ? 5.434 -29.078 -21.969 1 97.5 94 ASP B N 1
ATOM 3058 C CA . ASP B 1 94 ? 5.996 -29.031 -20.625 1 97.5 94 ASP B CA 1
ATOM 3059 C C . ASP B 1 94 ? 5.465 -27.828 -19.844 1 97.5 94 ASP B C 1
ATOM 3061 O O . ASP B 1 94 ? 5.812 -27.641 -18.672 1 97.5 94 ASP B O 1
ATOM 3065 N N . LYS B 1 95 ? 4.605 -27.062 -20.484 1 98.62 95 LYS B N 1
ATOM 3066 C CA . LYS B 1 95 ? 4.066 -25.875 -19.828 1 98.62 95 LYS B CA 1
ATOM 3067 C C . LYS B 1 95 ? 3.363 -26.25 -18.516 1 98.62 95 LYS B C 1
ATOM 3069 O O . LYS B 1 95 ? 2.404 -27.031 -18.531 1 98.62 95 LYS B O 1
ATOM 3074 N N . PRO B 1 96 ? 3.848 -25.703 -17.422 1 98.81 96 PRO B N 1
ATOM 3075 C CA . PRO B 1 96 ? 3.27 -26.109 -16.141 1 98.81 96 PRO B CA 1
ATOM 3076 C C . PRO B 1 96 ? 2 -25.328 -15.797 1 98.81 96 PRO B C 1
ATOM 3078 O O . PRO B 1 96 ? 1.777 -24.234 -16.312 1 98.81 96 PRO B O 1
ATOM 3081 N N . ILE B 1 97 ? 1.176 -25.938 -14.922 1 98.94 97 ILE B N 1
ATOM 3082 C CA . ILE B 1 97 ? 0.015 -25.312 -14.297 1 98.94 97 ILE B CA 1
ATOM 3083 C C . ILE B 1 97 ? 0.245 -25.172 -12.797 1 98.94 97 ILE B C 1
ATOM 3085 O O . ILE B 1 97 ? 0.49 -26.172 -12.102 1 98.94 97 ILE B O 1
ATOM 3089 N N . ILE B 1 98 ? 0.266 -23.938 -12.32 1 98.94 98 ILE B N 1
ATOM 3090 C CA . ILE B 1 98 ? 0.347 -23.641 -10.891 1 98.94 98 ILE B CA 1
ATOM 3091 C C . ILE B 1 98 ? -1.057 -23.594 -10.297 1 98.94 98 ILE B C 1
ATOM 3093 O O . ILE B 1 98 ? -1.861 -22.734 -10.648 1 98.94 98 ILE B O 1
ATOM 3097 N N . VAL B 1 99 ? -1.366 -24.547 -9.43 1 98.94 99 VAL B N 1
ATOM 3098 C CA . VAL B 1 99 ? -2.664 -24.594 -8.758 1 98.94 99 VAL B CA 1
ATOM 3099 C C . VAL B 1 99 ? -2.639 -23.734 -7.504 1 98.94 99 VAL B C 1
ATOM 3101 O O . VAL B 1 99 ? -1.975 -24.062 -6.523 1 98.94 99 VAL B O 1
ATOM 3104 N N . SER B 1 100 ? -3.354 -22.609 -7.566 1 98.75 100 SER B N 1
ATOM 3105 C CA . SER B 1 100 ? -3.436 -21.703 -6.43 1 98.75 100 SER B CA 1
ATOM 3106 C C . SER B 1 100 ? -4.508 -22.156 -5.441 1 98.75 100 SER B C 1
ATOM 3108 O O . SER B 1 100 ? -5.656 -22.391 -5.824 1 98.75 100 SER B O 1
ATOM 3110 N N . ILE B 1 101 ? -4.109 -22.312 -4.164 1 98.38 101 ILE B N 1
ATOM 3111 C CA . ILE B 1 101 ? -5.027 -22.781 -3.135 1 98.38 101 ILE B CA 1
ATOM 3112 C C . ILE B 1 101 ? -4.898 -21.922 -1.884 1 98.38 101 ILE B C 1
ATOM 3114 O O . ILE B 1 101 ? -3.934 -21.156 -1.743 1 98.38 101 ILE B O 1
ATOM 3118 N N . THR B 1 102 ? -5.891 -22 -1.004 1 96.19 102 THR B N 1
ATOM 3119 C CA . THR B 1 102 ? -5.824 -21.375 0.315 1 96.19 102 THR B CA 1
ATOM 3120 C C . THR B 1 102 ? -6.684 -22.141 1.315 1 96.19 102 THR B C 1
ATOM 3122 O O . THR B 1 102 ? -7.578 -22.891 0.925 1 96.19 102 THR B O 1
ATOM 3125 N N . SER B 1 103 ? -6.27 -22.062 2.543 1 93.88 103 SER B N 1
ATOM 3126 C CA . SER B 1 103 ? -7 -22.641 3.668 1 93.88 103 SER B CA 1
ATOM 3127 C C . SER B 1 103 ? -6.762 -21.844 4.945 1 93.88 103 SER B C 1
ATOM 3129 O O . SER B 1 103 ? -5.68 -21.297 5.148 1 93.88 103 SER B O 1
ATOM 3131 N N . HIS B 1 104 ? -7.789 -21.875 5.793 1 88.44 104 HIS B N 1
ATOM 3132 C CA . HIS B 1 104 ? -7.637 -21.219 7.086 1 88.44 104 HIS B CA 1
ATOM 3133 C C . HIS B 1 104 ? -7.199 -22.203 8.164 1 88.44 104 HIS B C 1
ATOM 3135 O O . HIS B 1 104 ? -6.844 -21.797 9.273 1 88.44 104 HIS B O 1
ATOM 3141 N N . THR B 1 105 ? -7.188 -23.516 7.773 1 92.75 105 THR B N 1
ATOM 3142 C CA . THR B 1 105 ? -6.809 -24.531 8.75 1 92.75 105 THR B CA 1
ATOM 3143 C C . THR B 1 105 ? -5.75 -25.469 8.172 1 92.75 105 THR B C 1
ATOM 3145 O O . THR B 1 105 ? -5.664 -25.641 6.953 1 92.75 105 THR B O 1
ATOM 3148 N N . GLU B 1 106 ? -5.012 -26.062 9.094 1 96.06 106 GLU B N 1
ATOM 3149 C CA . GLU B 1 106 ? -4.016 -27.062 8.703 1 96.06 106 GLU B CA 1
ATOM 3150 C C . GLU B 1 106 ? -4.668 -28.25 8.016 1 96.06 106 GLU B C 1
ATOM 3152 O O . GLU B 1 106 ? -4.18 -28.734 6.988 1 96.06 106 GLU B O 1
ATOM 3157 N N . GLU B 1 107 ? -5.738 -28.688 8.625 1 97.56 107 GLU B N 1
ATOM 3158 C CA . GLU B 1 107 ? -6.43 -29.859 8.086 1 97.56 107 GLU B CA 1
ATOM 3159 C C . GLU B 1 107 ? -6.961 -29.578 6.684 1 97.56 107 GLU B C 1
ATOM 3161 O O . GLU B 1 107 ? -6.867 -30.438 5.805 1 97.56 107 GLU B O 1
ATOM 3166 N N . GLY B 1 108 ? -7.512 -28.422 6.559 1 97.56 108 GLY B N 1
ATOM 3167 C CA . GLY B 1 108 ? -7.98 -28.031 5.238 1 97.56 108 GLY B CA 1
ATOM 3168 C C . GLY B 1 108 ? -6.871 -27.984 4.199 1 97.56 108 GLY B C 1
ATOM 3169 O O . GLY B 1 108 ? -7.043 -28.469 3.08 1 97.56 108 GLY B O 1
ATOM 3170 N N . LEU B 1 109 ? -5.754 -27.484 4.629 1 97.94 109 LEU B N 1
ATOM 3171 C CA . LEU B 1 109 ? -4.641 -27.391 3.689 1 97.94 109 LEU B CA 1
ATOM 3172 C C . LEU B 1 109 ? -4.09 -28.781 3.367 1 97.94 109 LEU B C 1
ATOM 3174 O O . LEU B 1 109 ? -3.732 -29.062 2.221 1 97.94 109 LEU B O 1
ATOM 3178 N N . LYS B 1 110 ? -4.008 -29.641 4.316 1 98.56 110 LYS B N 1
ATOM 3179 C CA . LYS B 1 110 ? -3.568 -31 4.082 1 98.56 110 LYS B CA 1
ATOM 3180 C C . LYS B 1 110 ? -4.438 -31.688 3.035 1 98.56 110 LYS B C 1
ATOM 3182 O O . LYS B 1 110 ? -3.926 -32.406 2.16 1 98.56 110 LYS B O 1
ATOM 3187 N N . SER B 1 111 ? -5.715 -31.453 3.174 1 98.75 111 SER B N 1
ATOM 3188 C CA . SER B 1 111 ? -6.648 -32.062 2.225 1 98.75 111 SER B CA 1
ATOM 3189 C C . SER B 1 111 ? -6.418 -31.531 0.813 1 98.75 111 SER B C 1
ATOM 3191 O O . SER B 1 111 ? -6.449 -32.281 -0.153 1 98.75 111 SER B O 1
ATOM 3193 N N . LEU B 1 112 ? -6.203 -30.297 0.691 1 98.88 112 LEU B N 1
ATOM 3194 C CA . LEU B 1 112 ? -5.965 -29.672 -0.609 1 98.88 112 LEU B CA 1
ATOM 3195 C C . LEU B 1 112 ? -4.676 -30.203 -1.233 1 98.88 112 LEU B C 1
ATOM 3197 O O . LEU B 1 112 ? -4.664 -30.594 -2.4 1 98.88 112 LEU B O 1
ATOM 3201 N N . VAL B 1 113 ? -3.635 -30.219 -0.451 1 98.81 113 VAL B N 1
ATOM 3202 C CA . VAL B 1 113 ? -2.332 -30.672 -0.923 1 98.81 113 VAL B CA 1
ATOM 3203 C C . VAL B 1 113 ? -2.418 -32.156 -1.326 1 98.81 113 VAL B C 1
ATOM 3205 O O . VAL B 1 113 ? -1.89 -32.531 -2.369 1 98.81 113 VAL B O 1
ATOM 3208 N N . SER B 1 114 ? -3.111 -32.906 -0.52 1 98.81 114 SER B N 1
ATOM 3209 C CA . SER B 1 114 ? -3.277 -34.344 -0.816 1 98.81 114 SER B CA 1
ATOM 3210 C C . SER B 1 114 ? -4.008 -34.531 -2.139 1 98.81 114 SER B C 1
ATOM 3212 O O . SER B 1 114 ? -3.66 -35.438 -2.912 1 98.81 114 SER B O 1
ATOM 3214 N N . ALA B 1 115 ? -5 -33.75 -2.355 1 98.88 115 ALA B N 1
ATOM 3215 C CA . ALA B 1 115 ? -5.758 -33.875 -3.6 1 98.88 115 ALA B CA 1
ATOM 3216 C C . ALA B 1 115 ? -4.879 -33.562 -4.805 1 98.88 115 ALA B C 1
ATOM 3218 O O . ALA B 1 115 ? -4.949 -34.25 -5.832 1 98.88 115 ALA B O 1
ATOM 3219 N N . ILE B 1 116 ? -4.066 -32.562 -4.746 1 98.94 116 ILE B N 1
ATOM 3220 C CA . ILE B 1 116 ? -3.182 -32.188 -5.84 1 98.94 116 ILE B CA 1
ATOM 3221 C C . ILE B 1 116 ? -2.139 -33.281 -6.066 1 98.94 116 ILE B C 1
ATOM 3223 O O . ILE B 1 116 ? -1.843 -33.625 -7.211 1 98.94 116 ILE B O 1
ATOM 3227 N N . GLN B 1 117 ? -1.598 -33.812 -4.961 1 98.75 117 GLN B N 1
ATOM 3228 C CA . GLN B 1 117 ? -0.638 -34.906 -5.066 1 98.75 117 GLN B CA 1
ATOM 3229 C C . GLN B 1 117 ? -1.273 -36.125 -5.707 1 98.75 117 GLN B C 1
ATOM 3231 O O . GLN B 1 117 ? -0.618 -36.875 -6.457 1 98.75 117 GLN B O 1
ATOM 3236 N N . GLY B 1 118 ? -2.551 -36.344 -5.332 1 98.69 118 GLY B N 1
ATOM 3237 C CA . GLY B 1 118 ? -3.283 -37.438 -5.988 1 98.69 118 GLY B CA 1
ATOM 3238 C C . GLY B 1 118 ? 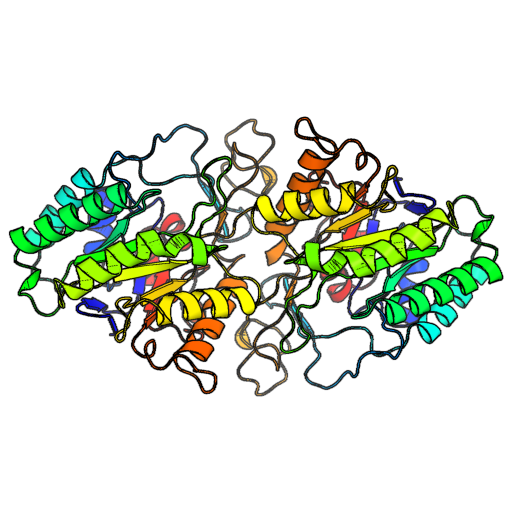-3.35 -37.281 -7.492 1 98.69 118 GLY B C 1
ATOM 3239 O O . GLY B 1 118 ? -3.131 -38.219 -8.234 1 98.69 118 GLY B O 1
ATOM 3240 N N . LEU B 1 119 ? -3.664 -36.094 -7.945 1 98.81 119 LEU B N 1
ATOM 3241 C CA . LEU B 1 119 ? -3.672 -35.812 -9.375 1 98.81 119 LEU B CA 1
ATOM 3242 C C . LEU B 1 119 ? -2.295 -36.062 -9.984 1 98.81 119 LEU B C 1
ATOM 3244 O O . LEU B 1 119 ? -2.182 -36.656 -11.047 1 98.81 119 LEU B O 1
ATOM 3248 N N . ARG B 1 120 ? -1.249 -35.531 -9.352 1 98.69 120 ARG B N 1
ATOM 3249 C CA . ARG B 1 120 ? 0.112 -35.688 -9.859 1 98.69 120 ARG B CA 1
ATOM 3250 C C . ARG B 1 120 ? 0.48 -37.156 -10.031 1 98.69 120 ARG B C 1
ATOM 3252 O O . ARG B 1 120 ? 1.119 -37.531 -11.016 1 98.69 120 ARG B O 1
ATOM 3259 N N . GLN B 1 121 ? 0.107 -37.906 -9.062 1 98 121 GLN B N 1
ATOM 3260 C CA . GLN B 1 121 ? 0.346 -39.344 -9.148 1 98 121 GLN B CA 1
ATOM 3261 C C . GLN B 1 121 ? -0.417 -39.969 -10.312 1 98 121 GLN B C 1
ATOM 3263 O O . GLN B 1 121 ? 0.143 -40.75 -11.086 1 98 121 GLN B O 1
ATOM 3268 N N . GLU B 1 122 ? -1.636 -39.625 -10.383 1 98 122 GLU B N 1
ATOM 3269 C CA . GLU B 1 122 ? -2.523 -40.188 -11.391 1 98 122 GLU B CA 1
ATOM 3270 C C . GLU B 1 122 ? -2.002 -39.938 -12.797 1 98 122 GLU B C 1
ATOM 3272 O O . GLU B 1 122 ? -2.049 -40.812 -13.664 1 98 122 GLU B O 1
ATOM 3277 N N . ILE B 1 123 ? -1.457 -38.75 -13.039 1 97.56 123 ILE B N 1
ATOM 3278 C CA . ILE B 1 123 ? -1.094 -38.375 -14.406 1 97.56 123 ILE B CA 1
ATOM 3279 C C . ILE B 1 123 ? 0.402 -38.594 -14.617 1 97.56 123 ILE B C 1
ATOM 3281 O O . ILE B 1 123 ? 0.957 -38.188 -15.641 1 97.56 123 ILE B O 1
ATOM 3285 N N . GLY B 1 124 ? 1.113 -39.125 -13.602 1 97.31 124 GLY B N 1
ATOM 3286 C CA . GLY B 1 124 ? 2.523 -39.469 -13.719 1 97.31 124 GLY B CA 1
ATOM 3287 C C . GLY B 1 124 ? 3.438 -38.25 -13.625 1 97.31 124 GLY B C 1
ATOM 3288 O O . GLY B 1 124 ? 4.57 -38.281 -14.109 1 97.31 124 GLY B O 1
ATOM 3289 N N . ASP B 1 125 ? 2.924 -37.219 -13.023 1 97.69 125 ASP B N 1
ATOM 3290 C CA . ASP B 1 125 ? 3.674 -35.969 -12.977 1 97.69 125 ASP B CA 1
ATOM 3291 C C . ASP B 1 125 ? 4.852 -36.094 -12.008 1 97.69 125 ASP B C 1
ATOM 3293 O O . ASP B 1 125 ? 5.879 -35.438 -12.195 1 97.69 125 ASP B O 1
ATOM 3297 N N . MET B 1 126 ? 4.758 -36.938 -10.992 1 96.44 126 MET B N 1
ATOM 3298 C CA . MET B 1 126 ? 5.781 -37.062 -9.961 1 96.44 126 MET B CA 1
ATOM 3299 C C . MET B 1 126 ? 7.066 -37.656 -10.547 1 96.44 126 MET B C 1
ATOM 3301 O O . MET B 1 126 ? 8.156 -37.406 -10.016 1 96.44 126 MET B O 1
ATOM 3305 N N . ALA B 1 127 ? 6.957 -38.312 -11.664 1 95.81 127 ALA B N 1
ATOM 3306 C CA . ALA B 1 127 ? 8.109 -38.969 -12.289 1 95.81 127 ALA B CA 1
ATOM 3307 C C . ALA B 1 127 ? 8.578 -38.188 -13.516 1 95.81 127 ALA B C 1
ATOM 3309 O O . ALA B 1 127 ? 9.531 -38.594 -14.188 1 95.81 127 ALA B O 1
ATOM 3310 N N . ARG B 1 128 ? 7.898 -37.156 -13.75 1 95 128 ARG B N 1
ATOM 3311 C CA . ARG B 1 128 ? 8.195 -36.344 -14.93 1 95 128 ARG B CA 1
ATOM 3312 C C . ARG B 1 128 ? 9.188 -35.219 -14.602 1 95 128 ARG B C 1
ATOM 3314 O O . ARG B 1 128 ? 9.086 -34.594 -13.547 1 95 128 ARG B O 1
ATOM 3321 N N . THR B 1 129 ? 10.141 -35 -15.547 1 96.19 129 THR B N 1
ATOM 3322 C CA . THR B 1 129 ? 11.055 -33.875 -15.461 1 96.19 129 THR B CA 1
ATOM 3323 C C . THR B 1 129 ? 11.086 -33.125 -16.781 1 96.19 129 THR B C 1
ATOM 3325 O O . THR B 1 129 ? 11.492 -33.656 -17.812 1 96.19 129 THR B O 1
ATOM 3328 N N . PRO B 1 130 ? 10.672 -31.797 -16.75 1 97.94 130 PRO B N 1
ATOM 3329 C CA . PRO B 1 130 ? 10.109 -31.047 -15.633 1 97.94 130 PRO B CA 1
ATOM 3330 C C . PRO B 1 130 ? 8.688 -31.469 -15.281 1 97.94 130 PRO B C 1
ATOM 3332 O O . PRO B 1 130 ? 7.957 -31.969 -16.141 1 97.94 130 PRO B O 1
ATOM 3335 N N . SER B 1 131 ? 8.375 -31.281 -13.984 1 98.19 131 SER B N 1
ATOM 3336 C CA . SER B 1 131 ? 6.988 -31.453 -13.57 1 98.19 131 SER B CA 1
ATOM 3337 C C . SER B 1 131 ? 6.082 -30.406 -14.219 1 98.19 131 SER B C 1
ATOM 3339 O O . SER B 1 131 ? 6.562 -29.406 -14.742 1 98.19 131 SER B O 1
ATOM 3341 N N . ARG B 1 132 ? 4.773 -30.719 -14.211 1 98.62 132 ARG B N 1
ATOM 3342 C CA . ARG B 1 132 ? 3.836 -29.828 -14.883 1 98.62 132 ARG B CA 1
ATOM 3343 C C . ARG B 1 132 ? 2.797 -29.281 -13.914 1 98.62 132 ARG B C 1
ATOM 3345 O O . ARG B 1 132 ? 1.937 -28.5 -14.297 1 98.62 132 ARG B O 1
ATOM 3352 N N . VAL B 1 133 ? 2.83 -29.703 -12.641 1 98.88 133 VAL B N 1
ATOM 3353 C CA . VAL B 1 133 ? 1.864 -29.234 -11.656 1 98.88 133 VAL B CA 1
ATOM 3354 C C . VAL B 1 133 ? 2.598 -28.672 -10.438 1 98.88 133 VAL B C 1
ATOM 3356 O O . VAL B 1 133 ? 3.48 -29.344 -9.883 1 98.88 133 VAL B O 1
ATOM 3359 N N . ALA B 1 134 ? 2.348 -27.5 -10.055 1 98.88 134 ALA B N 1
ATOM 3360 C CA . ALA B 1 134 ? 2.898 -26.844 -8.875 1 98.88 134 ALA B CA 1
ATOM 3361 C C . ALA B 1 134 ? 1.787 -26.266 -7.992 1 98.88 134 ALA B C 1
ATOM 3363 O O . ALA B 1 134 ? 0.634 -26.188 -8.422 1 98.88 134 ALA B O 1
ATOM 3364 N N . ILE B 1 135 ? 2.119 -25.953 -6.742 1 98.88 135 ILE B N 1
ATOM 3365 C CA . ILE B 1 135 ? 1.179 -25.391 -5.781 1 98.88 135 ILE B CA 1
ATOM 3366 C C . ILE B 1 135 ? 1.594 -23.969 -5.426 1 98.88 135 ILE B C 1
ATOM 3368 O O . ILE B 1 135 ? 2.777 -23.688 -5.219 1 98.88 135 ILE B O 1
ATOM 3372 N N . GLU B 1 136 ? 0.713 -23.078 -5.453 1 98.69 136 GLU B N 1
ATOM 3373 C CA . GLU B 1 136 ? 0.863 -21.75 -4.859 1 98.69 136 GLU B CA 1
ATOM 3374 C C . GLU B 1 136 ? -0.119 -21.547 -3.709 1 98.69 136 GLU B C 1
ATOM 3376 O O . GLU B 1 136 ? -1.334 -21.625 -3.902 1 98.69 136 GLU B O 1
ATOM 3381 N N . LEU B 1 137 ? 0.382 -21.344 -2.51 1 97.81 137 LEU B N 1
ATOM 3382 C CA . LEU B 1 137 ? -0.488 -20.969 -1.401 1 97.81 137 LEU B CA 1
ATOM 3383 C C . LEU B 1 137 ? -0.723 -19.469 -1.382 1 97.81 137 LEU B C 1
ATOM 3385 O O . LEU B 1 137 ? 0.219 -18.688 -1.216 1 97.81 137 LEU B O 1
ATOM 3389 N N . ASN B 1 138 ? -1.938 -19.062 -1.66 1 96.62 138 ASN B N 1
ATOM 3390 C CA . ASN B 1 138 ? -2.348 -17.672 -1.518 1 96.62 138 ASN B CA 1
ATOM 3391 C C . ASN B 1 138 ? -2.496 -17.266 -0.051 1 96.62 138 ASN B C 1
ATOM 3393 O O . ASN B 1 138 ? -3.344 -17.812 0.66 1 96.62 138 ASN B O 1
ATOM 3397 N N . THR B 1 139 ? -1.696 -16.328 0.396 1 94.06 139 THR B N 1
ATOM 3398 C CA . THR B 1 139 ? -1.666 -15.992 1.816 1 94.06 139 THR B CA 1
ATOM 3399 C C . THR B 1 139 ? -2.449 -14.711 2.086 1 94.06 139 THR B C 1
ATOM 3401 O O . THR B 1 139 ? -2.32 -14.109 3.156 1 94.06 139 THR B O 1
ATOM 3404 N N . SER B 1 140 ? -3.211 -14.188 1.071 1 79.06 140 SER B N 1
ATOM 3405 C CA . SER B 1 140 ? -3.877 -12.898 1.174 1 79.06 140 SER B CA 1
ATOM 3406 C C . SER B 1 140 ? -5.238 -13.023 1.854 1 79.06 140 SER B C 1
ATOM 3408 O O . SER B 1 140 ? -5.871 -14.078 1.785 1 79.06 140 SER B O 1
ATOM 3410 N N . CYS B 1 141 ? -5.5 -12.953 3.119 1 61.75 141 CYS B N 1
ATOM 3411 C CA . CYS B 1 141 ? -6.871 -12.992 3.607 1 61.75 141 CYS B CA 1
ATOM 3412 C C . CYS B 1 141 ? -7.535 -11.625 3.479 1 61.75 141 CYS B C 1
ATOM 3414 O O . CYS B 1 141 ? -8.156 -11.141 4.426 1 61.75 141 CYS B O 1
ATOM 3416 N N . PRO B 1 142 ? -7.301 -10.852 2.463 1 48.81 142 PRO B N 1
ATOM 3417 C CA . PRO B 1 142 ? -7.816 -9.5 2.707 1 48.81 142 PRO B CA 1
ATOM 3418 C C . PRO B 1 142 ? -9.328 -9.477 2.928 1 48.81 142 PRO B C 1
ATOM 3420 O O . PRO B 1 142 ? -9.836 -8.617 3.65 1 48.81 142 PRO B O 1
ATOM 3423 N N . ASN B 1 143 ? -10.18 -10.305 2.123 1 51.12 143 ASN B N 1
ATOM 3424 C CA . ASN B 1 143 ? -11.602 -10.039 1.977 1 51.12 143 ASN B CA 1
ATOM 3425 C C . ASN B 1 143 ? -12.438 -10.914 2.908 1 51.12 143 ASN B C 1
ATOM 3427 O O . ASN B 1 143 ? -13.656 -10.984 2.768 1 51.12 143 ASN B O 1
ATOM 3431 N N . ILE B 1 144 ? -11.648 -11.656 3.756 1 49.41 144 ILE B N 1
ATOM 3432 C CA . ILE B 1 144 ? -12.508 -12.375 4.688 1 49.41 144 ILE B CA 1
ATOM 3433 C C . ILE B 1 144 ? -12.812 -11.492 5.895 1 49.41 144 ILE B C 1
ATOM 3435 O O . ILE B 1 144 ? -11.891 -11.016 6.566 1 49.41 144 ILE B O 1
ATOM 3439 N N . LYS B 1 145 ? -14.078 -11.242 5.918 1 51.25 145 LYS B N 1
ATOM 3440 C CA . LYS B 1 145 ? -14.617 -10.383 6.969 1 51.25 145 LYS B CA 1
ATOM 3441 C C . LYS B 1 145 ? -14.07 -10.781 8.336 1 51.25 145 LYS B C 1
ATOM 3443 O O . LYS B 1 145 ? -14.109 -11.953 8.711 1 51.25 145 LYS B O 1
ATOM 3448 N N . ASN B 1 146 ? -13.328 -9.805 9.039 1 48.88 146 ASN B N 1
ATOM 3449 C CA . ASN B 1 146 ? -12.867 -9.891 10.414 1 48.88 146 ASN B CA 1
ATOM 3450 C C . ASN B 1 146 ? -11.586 -10.719 10.531 1 48.88 146 ASN B C 1
ATOM 3452 O O . ASN B 1 146 ? -11.312 -11.312 11.578 1 48.88 146 ASN B O 1
ATOM 3456 N N . ALA B 1 147 ? -11.062 -11.039 9.383 1 53.47 147 ALA B N 1
ATOM 3457 C CA . ALA B 1 147 ? -9.797 -11.742 9.547 1 53.47 147 ALA B CA 1
ATOM 3458 C C . ALA B 1 147 ? -8.641 -10.938 8.945 1 53.47 147 ALA B C 1
ATOM 3460 O O . ALA B 1 147 ? -8.773 -10.375 7.859 1 53.47 147 ALA B O 1
ATOM 3461 N N . SER B 1 148 ? -7.598 -10.664 9.781 1 57.31 148 SER B N 1
ATOM 3462 C CA . SER B 1 148 ? -6.375 -10.094 9.234 1 57.31 148 SER B CA 1
ATOM 3463 C C . SER B 1 148 ? -5.785 -10.977 8.141 1 57.31 148 SER B C 1
ATOM 3465 O O . SER B 1 148 ? -5.738 -12.203 8.289 1 57.31 148 SER B O 1
ATOM 3467 N N . PRO B 1 149 ? -5.434 -10.219 7.031 1 67 149 PRO B N 1
ATOM 3468 C CA . PRO B 1 149 ? -4.711 -11.086 6.098 1 67 149 PRO B CA 1
ATOM 3469 C C . PRO B 1 149 ? -3.443 -11.68 6.707 1 67 149 PRO B C 1
ATOM 3471 O O . PRO B 1 149 ? -2.602 -10.945 7.23 1 67 149 PRO B O 1
ATOM 3474 N N . SER B 1 150 ? -3.396 -12.953 6.742 1 72.75 150 SER B N 1
ATOM 3475 C CA . SER B 1 150 ? -2.334 -13.695 7.406 1 72.75 150 SER B CA 1
ATOM 3476 C C . SER B 1 150 ? -0.967 -13.352 6.824 1 72.75 150 SER B C 1
ATOM 3478 O O . SER B 1 150 ? 0.047 -13.43 7.523 1 72.75 150 SER B O 1
ATOM 3480 N N . GLY B 1 151 ? -1.034 -12.812 5.598 1 84.62 151 GLY B N 1
ATOM 3481 C CA . GLY B 1 151 ? 0.23 -12.492 4.953 1 84.62 151 GLY B CA 1
ATOM 3482 C C . GLY B 1 151 ? 0.949 -11.32 5.594 1 84.62 151 GLY B C 1
ATOM 3483 O O . GLY B 1 151 ? 2.146 -11.125 5.375 1 84.62 151 GLY B O 1
ATOM 3484 N N . TYR B 1 152 ? 0.299 -10.57 6.41 1 89 152 TYR B N 1
ATOM 3485 C CA . TYR B 1 152 ? 0.918 -9.43 7.082 1 89 152 TYR B CA 1
ATOM 3486 C C . TYR B 1 152 ? 1.369 -9.812 8.492 1 89 152 TYR B C 1
ATOM 3488 O O . TYR B 1 152 ? 2.193 -9.117 9.094 1 89 152 TYR B O 1
ATOM 3496 N N . ALA B 1 153 ? 0.812 -10.758 9.047 1 88.94 153 ALA B N 1
ATOM 3497 C CA . ALA B 1 153 ? 1.278 -11.414 10.258 1 88.94 153 ALA B CA 1
ATOM 3498 C C . ALA B 1 153 ? 1.839 -12.797 9.953 1 88.94 153 ALA B C 1
ATOM 3500 O O . ALA B 1 153 ? 1.256 -13.812 10.352 1 88.94 153 ALA B O 1
ATOM 3501 N N . PHE B 1 154 ? 3.014 -12.836 9.367 1 93.12 154 PHE B N 1
ATOM 3502 C CA . PHE B 1 154 ? 3.529 -14.016 8.68 1 93.12 154 PHE B CA 1
ATOM 3503 C C . PHE B 1 154 ? 3.76 -15.156 9.656 1 93.12 154 PHE B C 1
ATOM 3505 O O . PHE B 1 154 ? 3.623 -16.328 9.297 1 93.12 154 PHE B O 1
ATOM 3512 N N . HIS B 1 155 ? 4.035 -14.844 10.922 1 92.44 155 HIS B N 1
ATOM 3513 C CA . HIS B 1 155 ? 4.266 -15.875 11.938 1 92.44 155 HIS B CA 1
ATOM 3514 C C . HIS B 1 155 ? 3.023 -16.734 12.141 1 92.44 155 HIS B C 1
ATOM 3516 O O . HIS B 1 155 ? 3.127 -17.906 12.516 1 92.44 155 HIS B O 1
ATOM 3522 N N . LEU B 1 156 ? 1.909 -16.188 11.844 1 91.06 156 LEU B N 1
ATOM 3523 C CA . LEU B 1 156 ? 0.656 -16.906 12.031 1 91.06 156 LEU B CA 1
ATOM 3524 C C . LEU B 1 156 ? 0.472 -17.969 10.945 1 91.06 156 LEU B C 1
ATOM 3526 O O . LEU B 1 156 ? -0.382 -18.844 11.07 1 91.06 156 LEU B O 1
ATOM 3530 N N . LEU B 1 157 ? 1.279 -17.938 9.914 1 93.44 157 LEU B N 1
ATOM 3531 C CA . LEU B 1 157 ? 1.172 -18.875 8.797 1 93.44 157 LEU B CA 1
ATOM 3532 C C . LEU B 1 157 ? 1.944 -20.156 9.094 1 93.44 157 LEU B C 1
ATOM 3534 O O . LEU B 1 157 ? 1.872 -21.109 8.32 1 93.44 157 LEU B O 1
ATOM 3538 N N . LYS B 1 158 ? 2.715 -20.25 10.18 1 93.88 158 LYS B N 1
ATOM 3539 C CA . LYS B 1 158 ? 3.629 -21.359 10.461 1 93.88 158 LYS B CA 1
ATOM 3540 C C . LYS B 1 158 ? 2.912 -22.703 10.383 1 93.88 158 LYS B C 1
ATOM 3542 O O . LYS B 1 158 ? 3.414 -23.641 9.766 1 93.88 158 LYS B O 1
ATOM 3547 N N . PRO B 1 159 ? 1.677 -22.812 10.969 1 94.12 159 PRO B N 1
ATOM 3548 C CA . PRO B 1 159 ? 0.998 -24.109 10.867 1 94.12 159 PRO B CA 1
ATOM 3549 C C . PRO B 1 159 ? 0.733 -24.531 9.422 1 94.12 159 PRO B C 1
ATOM 3551 O O . PRO B 1 159 ? 0.884 -25.703 9.086 1 94.12 159 PRO B O 1
ATOM 3554 N N . LEU B 1 160 ? 0.334 -23.609 8.609 1 95.31 160 LEU B N 1
ATOM 3555 C CA . LEU B 1 160 ? 0.089 -23.906 7.207 1 95.31 160 LEU B CA 1
ATOM 3556 C C . LEU B 1 160 ? 1.395 -24.203 6.48 1 95.31 160 LEU B C 1
ATOM 3558 O O . LEU B 1 160 ? 1.45 -25.125 5.648 1 95.31 160 LEU B O 1
ATOM 3562 N N . LEU B 1 161 ? 2.428 -23.469 6.824 1 95.44 161 LEU B N 1
ATOM 3563 C CA . LEU B 1 161 ? 3.729 -23.656 6.191 1 95.44 161 LEU B CA 1
ATOM 3564 C C . LEU B 1 161 ? 4.305 -25.031 6.535 1 95.44 161 LEU B C 1
ATOM 3566 O O . LEU B 1 161 ? 4.988 -25.641 5.715 1 95.44 161 LEU B O 1
ATOM 3570 N N . HIS B 1 162 ? 4.023 -25.5 7.68 1 94.88 162 HIS B N 1
ATOM 3571 C CA . HIS B 1 162 ? 4.465 -26.844 8.07 1 94.88 162 HIS B CA 1
ATOM 3572 C C . HIS B 1 162 ? 3.844 -27.906 7.18 1 94.88 162 HIS B C 1
ATOM 3574 O O . HIS B 1 162 ? 4.504 -28.891 6.828 1 94.88 162 HIS B O 1
ATOM 3580 N N . VAL B 1 163 ? 2.6 -27.719 6.836 1 96.25 163 VAL B N 1
ATOM 3581 C CA . VAL B 1 163 ? 1.919 -28.656 5.945 1 96.25 163 VAL B CA 1
ATOM 3582 C C . VAL B 1 163 ? 2.639 -28.703 4.598 1 96.25 163 VAL B C 1
ATOM 3584 O O . VAL B 1 163 ? 2.902 -29.781 4.066 1 96.25 163 VAL B O 1
ATOM 3587 N N . LEU B 1 164 ? 2.965 -27.578 4.086 1 96.69 164 LEU B N 1
ATOM 3588 C CA . LEU B 1 164 ? 3.654 -27.5 2.803 1 96.69 164 LEU B CA 1
ATOM 3589 C C . LEU B 1 164 ? 5.047 -28.109 2.896 1 96.69 164 LEU B C 1
ATOM 3591 O O . LEU B 1 164 ? 5.48 -28.812 1.98 1 96.69 164 LEU B O 1
ATOM 3595 N N . ALA B 1 165 ? 5.719 -27.797 3.963 1 94.94 165 ALA B N 1
ATOM 3596 C CA . ALA B 1 165 ? 7.062 -28.328 4.168 1 94.94 165 ALA B CA 1
ATOM 3597 C C . ALA B 1 165 ? 7.047 -29.844 4.207 1 94.94 165 ALA B C 1
ATOM 3599 O O . ALA B 1 165 ? 7.906 -30.5 3.604 1 94.94 165 ALA B O 1
ATOM 3600 N N . GLU B 1 166 ? 6.121 -30.375 4.91 1 94.5 166 GLU B N 1
ATOM 3601 C CA . GLU B 1 166 ? 5.996 -31.828 5 1 94.5 166 GLU B CA 1
ATOM 3602 C C . GLU B 1 166 ? 5.734 -32.438 3.631 1 94.5 166 GLU B C 1
ATOM 3604 O O . GLU B 1 166 ? 6.344 -33.438 3.273 1 94.5 166 GLU B O 1
ATOM 3609 N N . ALA B 1 167 ? 4.863 -31.859 2.9 1 95.81 167 ALA B N 1
ATOM 3610 C CA . ALA B 1 167 ? 4.531 -32.375 1.57 1 95.81 167 ALA B CA 1
ATOM 3611 C C . ALA B 1 167 ? 5.746 -32.312 0.646 1 95.81 167 ALA B C 1
ATOM 3613 O O . ALA B 1 167 ? 6.016 -33.25 -0.092 1 95.81 167 ALA B O 1
ATOM 3614 N N . ALA B 1 168 ? 6.441 -31.203 0.687 1 94.19 168 ALA B N 1
ATOM 3615 C CA . ALA B 1 168 ? 7.609 -31.031 -0.169 1 94.19 168 ALA B CA 1
ATOM 3616 C C . ALA B 1 168 ? 8.727 -31.984 0.211 1 94.19 168 ALA B C 1
ATOM 3618 O O . ALA B 1 168 ? 9.477 -32.438 -0.652 1 94.19 168 ALA B O 1
ATOM 3619 N N . THR B 1 169 ? 8.828 -32.25 1.479 1 92.5 169 THR B N 1
ATOM 3620 C CA . THR B 1 169 ? 9.836 -33.188 1.951 1 92.5 169 THR B CA 1
ATOM 3621 C C . THR B 1 169 ? 9.492 -34.594 1.491 1 92.5 169 THR B C 1
ATOM 3623 O O . THR B 1 169 ? 10.383 -35.375 1.101 1 92.5 169 THR B O 1
ATOM 3626 N N . ALA B 1 170 ? 8.258 -34.906 1.53 1 94.38 170 ALA B N 1
ATOM 3627 C CA . ALA B 1 170 ? 7.801 -36.25 1.155 1 94.38 170 ALA B CA 1
ATOM 3628 C C . ALA B 1 170 ? 7.922 -36.469 -0.351 1 94.38 170 ALA B C 1
ATOM 3630 O O . ALA B 1 170 ? 8.094 -37.594 -0.809 1 94.38 170 ALA B O 1
ATOM 3631 N N . ASP B 1 171 ? 7.789 -35.469 -1.144 1 96.19 171 ASP B N 1
ATOM 3632 C CA . ASP B 1 171 ? 7.887 -35.5 -2.6 1 96.19 171 ASP B CA 1
ATOM 3633 C C . ASP B 1 171 ? 8.789 -34.375 -3.119 1 96.19 171 ASP B C 1
ATOM 3635 O O . ASP B 1 171 ? 8.336 -33.25 -3.34 1 96.19 171 ASP B O 1
ATOM 3639 N N . SER B 1 172 ? 9.984 -34.688 -3.441 1 93 172 SER B N 1
ATOM 3640 C CA . SER B 1 172 ? 10.977 -33.688 -3.842 1 93 172 SER B CA 1
ATOM 3641 C C . SER B 1 172 ? 10.641 -33.094 -5.203 1 93 172 SER B C 1
ATOM 3643 O O . SER B 1 172 ? 11.203 -32.062 -5.59 1 93 172 SER B O 1
ATOM 3645 N N . SER B 1 173 ? 9.773 -33.75 -5.891 1 96.56 173 SER B N 1
ATOM 3646 C CA . SER B 1 173 ? 9.391 -33.219 -7.199 1 96.56 173 SER B CA 1
ATOM 3647 C C . SER B 1 173 ? 8.289 -32.188 -7.074 1 96.56 173 SER B C 1
ATOM 3649 O O . SER B 1 173 ? 7.977 -31.484 -8.039 1 96.56 173 SER B O 1
ATOM 3651 N N . LEU B 1 174 ? 7.703 -32.031 -5.902 1 97.38 174 LEU B N 1
ATOM 3652 C CA . LEU B 1 174 ? 6.621 -31.078 -5.695 1 97.38 174 LEU B CA 1
ATOM 3653 C C . LEU B 1 174 ? 7.164 -29.656 -5.598 1 97.38 174 LEU B C 1
ATOM 3655 O O . LEU B 1 174 ? 8.008 -29.375 -4.746 1 97.38 174 LEU B O 1
ATOM 3659 N N . THR B 1 175 ? 6.75 -28.812 -6.492 1 98.12 175 THR B N 1
ATOM 3660 C CA . THR B 1 175 ? 7.074 -27.391 -6.441 1 98.12 175 THR B CA 1
ATOM 3661 C C . THR B 1 175 ? 5.992 -26.609 -5.699 1 98.12 175 THR B C 1
ATOM 3663 O O . THR B 1 175 ? 4.816 -26.688 -6.055 1 98.12 175 THR B O 1
ATOM 3666 N N . VAL B 1 176 ? 6.41 -25.891 -4.645 1 97.88 176 VAL B N 1
ATOM 3667 C CA . VAL B 1 176 ? 5.469 -25.109 -3.848 1 97.88 176 VAL B CA 1
ATOM 3668 C C . VAL B 1 176 ? 5.941 -23.656 -3.768 1 97.88 176 VAL B C 1
ATOM 3670 O O . VAL B 1 176 ? 7.141 -23.391 -3.686 1 97.88 176 VAL B O 1
ATOM 3673 N N . GLY B 1 177 ? 5.062 -22.734 -3.836 1 97.75 177 GLY B N 1
ATOM 3674 C CA . GLY B 1 177 ? 5.336 -21.312 -3.654 1 97.75 177 GLY B CA 1
ATOM 3675 C C . GLY B 1 177 ? 4.254 -20.594 -2.877 1 97.75 177 GLY B C 1
ATOM 3676 O O . GLY B 1 177 ? 3.277 -21.203 -2.443 1 97.75 177 GLY B O 1
ATOM 3677 N N . LEU B 1 178 ? 4.496 -19.375 -2.576 1 97.44 178 LEU B N 1
ATOM 3678 C CA . LEU B 1 178 ? 3.57 -18.516 -1.854 1 97.44 178 LEU B CA 1
ATOM 3679 C C . LEU B 1 178 ? 3.236 -17.266 -2.674 1 97.44 178 LEU B C 1
ATOM 3681 O O . LEU B 1 178 ? 4.109 -16.703 -3.336 1 97.44 178 LEU B O 1
ATOM 3685 N N . LYS B 1 179 ? 1.989 -16.906 -2.652 1 97.88 179 LYS B N 1
ATOM 3686 C CA . LYS B 1 179 ? 1.6 -15.562 -3.094 1 97.88 179 LYS B CA 1
ATOM 3687 C C . LYS B 1 179 ? 1.419 -14.625 -1.904 1 97.88 179 LYS B C 1
ATOM 3689 O O . LYS B 1 179 ? 0.615 -14.891 -1.01 1 97.88 179 LYS B O 1
ATOM 3694 N N . LEU B 1 180 ? 2.172 -13.555 -1.904 1 97.19 180 LEU B N 1
ATOM 3695 C CA . LEU B 1 180 ? 2.275 -12.688 -0.736 1 97.19 180 LEU B CA 1
ATOM 3696 C C . LEU B 1 180 ? 1.512 -11.391 -0.956 1 97.19 180 LEU B C 1
ATOM 3698 O O . LEU B 1 180 ? 1.389 -10.922 -2.09 1 97.19 180 LEU B O 1
ATOM 3702 N N . PRO B 1 181 ? 0.914 -10.812 0.128 1 95.56 181 PRO B N 1
ATOM 3703 C CA . PRO B 1 181 ? 0.396 -9.453 -0.008 1 95.56 181 PRO B CA 1
ATOM 3704 C C . PRO B 1 181 ? 1.498 -8.422 -0.252 1 95.56 181 PRO B C 1
ATOM 3706 O O . PRO B 1 181 ? 2.682 -8.734 -0.101 1 95.56 181 PRO B O 1
ATOM 3709 N N . PRO B 1 182 ? 1.153 -7.254 -0.723 1 96.38 182 PRO B N 1
ATOM 3710 C CA . PRO B 1 182 ? 2.186 -6.223 -0.851 1 96.38 182 PRO B CA 1
ATOM 3711 C C . PRO B 1 182 ? 2.705 -5.738 0.501 1 96.38 182 PRO B C 1
ATOM 3713 O O . PRO B 1 182 ? 1.915 -5.352 1.367 1 96.38 182 PRO B O 1
ATOM 3716 N N . TYR B 1 183 ? 3.998 -5.828 0.659 1 95.56 183 TYR B N 1
ATOM 3717 C CA . TYR B 1 183 ? 4.645 -5.305 1.856 1 95.56 183 TYR B CA 1
ATOM 3718 C C . TYR B 1 183 ? 5.027 -3.84 1.673 1 95.56 183 TYR B C 1
ATOM 3720 O O . TYR B 1 183 ? 5.414 -3.424 0.577 1 95.56 183 TYR B O 1
ATOM 3728 N N . VAL B 1 184 ? 4.941 -3.08 2.797 1 94.94 184 VAL B N 1
ATOM 3729 C CA . VAL B 1 184 ? 5.059 -1.638 2.615 1 94.94 184 VAL B CA 1
ATOM 3730 C C . VAL B 1 184 ? 6.211 -1.103 3.465 1 94.94 184 VAL B C 1
ATOM 3732 O O . VAL B 1 184 ? 6.551 0.081 3.387 1 94.94 184 VAL B O 1
ATOM 3735 N N . TYR B 1 185 ? 6.832 -1.91 4.27 1 91.88 185 TYR B N 1
ATOM 3736 C CA . TYR B 1 185 ? 8.023 -1.52 5.008 1 91.88 185 TYR B CA 1
ATOM 3737 C C . TYR B 1 185 ? 8.945 -2.715 5.223 1 91.88 185 TYR B C 1
ATOM 3739 O O . TYR B 1 185 ? 8.508 -3.865 5.152 1 91.88 185 TYR B O 1
ATOM 3747 N N . ARG B 1 186 ? 10.148 -2.541 5.539 1 91.12 186 ARG B N 1
ATOM 3748 C CA . ARG B 1 186 ? 11.25 -3.498 5.469 1 91.12 186 ARG B CA 1
ATOM 3749 C C . ARG B 1 186 ? 11 -4.691 6.387 1 91.12 186 ARG B C 1
ATOM 3751 O O . ARG B 1 186 ? 11.258 -5.836 6.008 1 91.12 186 ARG B O 1
ATOM 3758 N N . GLU B 1 187 ? 10.5 -4.488 7.613 1 91.31 187 GLU B N 1
ATOM 3759 C CA . GLU B 1 187 ? 10.367 -5.543 8.617 1 91.31 187 GLU B CA 1
ATOM 3760 C C . GLU B 1 187 ? 9.414 -6.633 8.141 1 91.31 187 GLU B C 1
ATOM 3762 O O . GLU B 1 187 ? 9.562 -7.801 8.516 1 91.31 187 GLU B O 1
ATOM 3767 N N . GLN B 1 188 ? 8.484 -6.266 7.359 1 93.75 188 GLN B N 1
ATOM 3768 C CA . GLN B 1 188 ? 7.555 -7.27 6.844 1 93.75 188 GLN B CA 1
ATOM 3769 C C . GLN B 1 188 ? 8.281 -8.305 5.996 1 93.75 188 GLN B C 1
ATOM 3771 O O . GLN B 1 188 ? 7.984 -9.5 6.074 1 93.75 188 GLN B O 1
ATOM 3776 N N . PHE B 1 189 ? 9.266 -7.852 5.148 1 95.38 189 PHE B N 1
ATOM 3777 C CA . PHE B 1 189 ? 10.07 -8.75 4.324 1 95.38 189 PHE B CA 1
ATOM 3778 C C . PHE B 1 189 ? 10.945 -9.641 5.195 1 95.38 189 PHE B C 1
ATOM 3780 O O . PHE B 1 189 ? 11 -10.852 4.988 1 95.38 189 PHE B O 1
ATOM 3787 N N . VAL B 1 190 ? 11.586 -9.023 6.133 1 93.62 190 VAL B N 1
ATOM 3788 C CA . VAL B 1 190 ? 12.523 -9.727 7.008 1 93.62 190 VAL B CA 1
ATOM 3789 C C . VAL B 1 190 ? 11.781 -10.773 7.828 1 93.62 190 VAL B C 1
ATOM 3791 O O . VAL B 1 190 ? 12.234 -11.914 7.949 1 93.62 190 VAL B O 1
ATOM 3794 N N . ASP B 1 191 ? 10.586 -10.391 8.344 1 92.88 191 ASP B N 1
ATOM 3795 C CA . ASP B 1 191 ? 9.781 -11.305 9.148 1 92.88 191 ASP B CA 1
ATOM 3796 C C . ASP B 1 191 ? 9.383 -12.539 8.344 1 92.88 191 ASP B C 1
ATOM 3798 O O . ASP B 1 191 ? 9.469 -13.664 8.836 1 92.88 191 ASP B O 1
ATOM 3802 N N . ALA B 1 192 ? 8.945 -12.328 7.137 1 94.69 192 ALA B N 1
ATOM 3803 C CA . ALA B 1 192 ? 8.547 -13.438 6.281 1 94.69 192 ALA B CA 1
ATOM 3804 C C . ALA B 1 192 ? 9.727 -14.375 6.016 1 94.69 192 ALA B C 1
ATOM 3806 O O . ALA B 1 192 ? 9.594 -15.594 6.148 1 94.69 192 ALA B O 1
ATOM 3807 N N . LEU B 1 193 ? 10.891 -13.805 5.688 1 95.19 193 LEU B N 1
ATOM 3808 C CA . LEU B 1 193 ? 12.062 -14.609 5.355 1 95.19 193 LEU B CA 1
ATOM 3809 C C . LEU B 1 193 ? 12.602 -15.32 6.59 1 95.19 193 LEU B C 1
ATOM 3811 O O . LEU B 1 193 ? 13.117 -16.438 6.492 1 95.19 193 LEU B O 1
ATOM 3815 N N . GLU B 1 194 ? 12.5 -14.664 7.742 1 93.5 194 GLU B N 1
ATOM 3816 C CA . GLU B 1 194 ? 12.898 -15.305 8.984 1 93.5 194 GLU B CA 1
ATOM 3817 C C . GLU B 1 194 ? 12.055 -16.547 9.266 1 93.5 194 GLU B C 1
ATOM 3819 O O . GLU B 1 194 ? 12.586 -17.609 9.602 1 93.5 194 GLU B O 1
ATOM 3824 N N . VAL B 1 195 ? 10.758 -16.391 9.133 1 94.06 195 VAL B N 1
ATOM 3825 C CA . VAL B 1 195 ? 9.852 -17.516 9.367 1 94.06 195 VAL B CA 1
ATOM 3826 C C . VAL B 1 195 ? 10.164 -18.641 8.383 1 94.06 195 VAL B C 1
ATOM 3828 O O . VAL B 1 195 ? 10.25 -19.812 8.766 1 94.06 195 VAL B O 1
ATOM 3831 N N . LEU B 1 196 ? 10.383 -18.328 7.113 1 94.81 196 LEU B N 1
ATOM 3832 C CA . LEU B 1 196 ? 10.656 -19.328 6.094 1 94.81 196 LEU B CA 1
ATOM 3833 C C . LEU B 1 196 ? 11.992 -20.031 6.355 1 94.81 196 LEU B C 1
ATOM 3835 O O . LEU B 1 196 ? 12.125 -21.234 6.113 1 94.81 196 LEU B O 1
ATOM 3839 N N . SER B 1 197 ? 12.953 -19.281 6.859 1 92.19 197 SER B N 1
ATOM 3840 C CA . SER B 1 197 ? 14.281 -19.828 7.109 1 92.19 197 SER B CA 1
ATOM 3841 C C . SER B 1 197 ? 14.266 -20.797 8.281 1 92.19 197 SER B C 1
ATOM 3843 O O . SER B 1 197 ? 15.133 -21.656 8.391 1 92.19 197 SER B O 1
ATOM 3845 N N . GLU B 1 198 ? 13.305 -20.688 9.148 1 89.38 198 GLU B N 1
ATOM 3846 C CA . GLU B 1 198 ? 13.219 -21.5 10.352 1 89.38 198 GLU B CA 1
ATOM 3847 C C . GLU B 1 198 ? 12.609 -22.875 10.039 1 89.38 198 GLU B C 1
ATOM 3849 O O . GLU B 1 198 ? 12.742 -23.812 10.82 1 89.38 198 GLU B O 1
ATOM 3854 N N . LEU B 1 199 ? 11.758 -23.016 9.078 1 82.69 199 LEU B N 1
ATOM 3855 C CA . LEU B 1 199 ? 10.961 -24.219 8.82 1 82.69 199 LEU B CA 1
ATOM 3856 C C . LEU B 1 199 ? 11.789 -25.266 8.086 1 82.69 199 LEU B C 1
ATOM 3858 O O . LEU B 1 199 ? 11.312 -26.375 7.824 1 82.69 199 LEU B O 1
ATOM 3862 N N . GLY B 1 200 ? 13.094 -25.359 8.086 1 61.59 200 GLY B N 1
ATOM 3863 C CA . GLY B 1 200 ? 13.898 -26.484 7.637 1 61.59 200 GLY B CA 1
ATOM 3864 C C . GLY B 1 200 ? 15.148 -26.078 6.887 1 61.59 200 GLY B C 1
ATOM 3865 O O . GLY B 1 200 ? 15.352 -24.891 6.629 1 61.59 200 GLY B O 1
ATOM 3866 N N . PRO B 1 201 ? 16.078 -27.062 6.863 1 57.03 201 PRO B N 1
ATOM 3867 C CA . PRO B 1 201 ? 17.406 -26.828 6.309 1 57.03 201 PRO B CA 1
ATOM 3868 C C . PRO B 1 201 ? 17.359 -26.359 4.855 1 57.03 201 PRO B C 1
ATOM 3870 O O . PRO B 1 201 ? 18.266 -25.641 4.402 1 57.03 201 PRO B O 1
ATOM 3873 N N . ALA B 1 202 ? 16.375 -26.953 4.098 1 62 202 ALA B N 1
ATOM 3874 C CA . ALA B 1 202 ? 16.25 -26.609 2.684 1 62 202 ALA B CA 1
ATOM 3875 C C . ALA B 1 202 ? 14.938 -25.859 2.414 1 62 202 ALA B C 1
ATOM 3877 O O . ALA B 1 202 ? 13.922 -26.125 3.062 1 62 202 ALA B O 1
ATOM 3878 N N . SER B 1 203 ? 15.008 -24.766 1.75 1 74.81 203 SER B N 1
ATOM 3879 C CA . SER B 1 203 ? 13.805 -23.984 1.456 1 74.81 203 SER B CA 1
ATOM 3880 C C . SER B 1 203 ? 12.773 -24.844 0.717 1 74.81 203 SER B C 1
ATOM 3882 O O . SER B 1 203 ? 13.023 -25.297 -0.401 1 74.81 203 SER B O 1
ATOM 3884 N N . PHE B 1 204 ? 11.773 -25.297 1.385 1 90.81 204 PHE B N 1
ATOM 3885 C CA . PHE B 1 204 ? 10.672 -26.031 0.771 1 90.81 204 PHE B CA 1
ATOM 3886 C C . PHE B 1 204 ? 9.852 -25.125 -0.134 1 90.81 204 PHE B C 1
ATOM 3888 O O . PHE B 1 204 ? 9.07 -25.609 -0.957 1 90.81 204 PHE B O 1
ATOM 3895 N N . ILE B 1 205 ? 10.141 -23.859 -0.034 1 95.62 205 ILE B N 1
ATOM 3896 C CA . ILE B 1 205 ? 9.477 -22.891 -0.895 1 95.62 205 ILE B CA 1
ATOM 3897 C C . ILE B 1 205 ? 10.32 -22.625 -2.141 1 95.62 205 ILE B C 1
ATOM 3899 O O . ILE B 1 205 ? 11.492 -22.266 -2.039 1 95.62 205 ILE B O 1
ATOM 3903 N N . ALA B 1 206 ? 9.688 -22.828 -3.254 1 96.94 206 ALA B N 1
ATOM 3904 C CA . ALA B 1 206 ? 10.422 -22.672 -4.508 1 96.94 206 ALA B CA 1
ATOM 3905 C C . ALA B 1 206 ? 10.289 -21.266 -5.062 1 96.94 206 ALA B C 1
ATOM 3907 O O . ALA B 1 206 ? 11.18 -20.781 -5.773 1 96.94 206 ALA B O 1
ATOM 3908 N N . PHE B 1 207 ? 9.164 -20.609 -4.754 1 97.62 207 PHE B N 1
ATOM 3909 C CA . PHE B 1 207 ? 9 -19.281 -5.328 1 97.62 207 PHE B CA 1
ATOM 3910 C C . PHE B 1 207 ? 8.086 -18.422 -4.457 1 97.62 207 PHE B C 1
ATOM 3912 O O . PHE B 1 207 ? 7.281 -18.953 -3.688 1 97.62 207 PHE B O 1
ATOM 3919 N N . LEU B 1 208 ? 8.32 -17.172 -4.516 1 97.25 208 LEU B N 1
ATOM 3920 C CA . LEU B 1 208 ? 7.43 -16.141 -3.984 1 97.25 208 LEU B CA 1
ATOM 3921 C C . LEU B 1 208 ? 6.812 -15.328 -5.113 1 97.25 208 LEU B C 1
ATOM 3923 O O . LEU B 1 208 ? 7.531 -14.797 -5.965 1 97.25 208 LEU B O 1
ATOM 3927 N N . THR B 1 209 ? 5.48 -15.352 -5.184 1 98 209 THR B N 1
ATOM 3928 C CA . THR B 1 209 ? 4.75 -14.445 -6.066 1 98 209 THR B CA 1
ATOM 3929 C C . THR B 1 209 ? 4.41 -13.141 -5.344 1 98 209 THR B C 1
ATOM 3931 O O . THR B 1 209 ? 3.639 -13.148 -4.383 1 98 209 THR B O 1
ATOM 3934 N N . CYS B 1 210 ? 4.957 -12.094 -5.812 1 95.56 210 CYS B N 1
ATOM 3935 C CA . CYS B 1 210 ? 4.723 -10.789 -5.199 1 95.56 210 CYS B CA 1
ATOM 3936 C C . CYS B 1 210 ? 4.336 -9.75 -6.246 1 95.56 210 CYS B C 1
ATOM 3938 O O . CYS B 1 210 ? 5.113 -9.469 -7.16 1 95.56 210 CYS B O 1
ATOM 3940 N N . CYS B 1 211 ? 3.066 -9.312 -6.098 1 94.25 211 CYS B N 1
ATOM 3941 C CA . CYS B 1 211 ? 2.248 -9.383 -4.891 1 94.25 211 CYS B CA 1
ATOM 3942 C C . CYS B 1 211 ? 0.77 -9.508 -5.242 1 94.25 211 CYS B C 1
ATOM 3944 O O . CYS B 1 211 ? 0.39 -9.367 -6.406 1 94.25 211 CYS B O 1
ATOM 3946 N N . ASN B 1 212 ? -0.032 -9.938 -4.246 1 94.5 212 ASN B N 1
ATOM 3947 C CA . ASN B 1 212 ? -1.484 -9.828 -4.336 1 94.5 212 ASN B CA 1
ATOM 3948 C C . ASN B 1 212 ? -1.936 -8.367 -4.398 1 94.5 212 ASN B C 1
ATOM 3950 O O . ASN B 1 212 ? -1.106 -7.461 -4.434 1 94.5 212 ASN B O 1
ATOM 3954 N N . THR B 1 213 ? -3.225 -8.172 -4.516 1 95.88 213 THR B N 1
ATOM 3955 C CA . THR B 1 213 ? -3.781 -6.832 -4.625 1 95.88 213 THR B CA 1
ATOM 3956 C C . THR B 1 213 ? -3.576 -6.051 -3.33 1 95.88 213 THR B C 1
ATOM 3958 O O . THR B 1 213 ? -3.367 -6.645 -2.27 1 95.88 213 THR B O 1
ATOM 3961 N N . LEU B 1 214 ? -3.508 -4.762 -3.486 1 96.38 214 LEU B N 1
ATOM 3962 C CA . LEU B 1 214 ? -3.352 -3.873 -2.342 1 96.38 214 LEU B CA 1
ATOM 3963 C C . LEU B 1 214 ? -4.703 -3.561 -1.706 1 96.38 214 LEU B C 1
ATOM 3965 O O . LEU B 1 214 ? -5.547 -2.902 -2.32 1 96.38 214 LEU B O 1
ATOM 3969 N N . GLY B 1 215 ? -4.883 -3.988 -0.492 1 94.25 215 GLY B N 1
ATOM 3970 C CA . GLY B 1 215 ? -6.152 -3.82 0.2 1 94.25 215 GLY B CA 1
ATOM 3971 C C . GLY B 1 215 ? -6.383 -2.402 0.683 1 94.25 215 GLY B C 1
ATOM 3972 O O . GLY B 1 215 ? -5.559 -1.518 0.45 1 94.25 215 GLY B O 1
ATOM 3973 N N . ASN B 1 216 ? -7.648 -2.295 1.236 1 94.81 216 ASN B N 1
ATOM 3974 C CA . ASN B 1 216 ? -8.109 -1.073 1.888 1 94.81 216 ASN B CA 1
ATOM 3975 C C . ASN B 1 216 ? -8.102 0.111 0.925 1 94.81 216 ASN B C 1
ATOM 3977 O O . ASN B 1 216 ? -7.703 1.217 1.296 1 94.81 216 ASN B O 1
ATOM 3981 N N . SER B 1 217 ? -8.477 -0.115 -0.294 1 96.69 217 SER B N 1
ATOM 3982 C CA . SER B 1 217 ? -8.523 0.941 -1.3 1 96.69 217 SER B CA 1
ATOM 3983 C C . SER B 1 217 ? -9.961 1.234 -1.724 1 96.69 217 SER B C 1
ATOM 3985 O O . SER B 1 217 ? -10.852 0.401 -1.54 1 96.69 217 SER B O 1
ATOM 3987 N N . LEU B 1 218 ? -10.188 2.424 -2.217 1 95.44 218 LEU B N 1
ATOM 3988 C CA . LEU B 1 218 ? -11.539 2.877 -2.531 1 95.44 218 LEU B CA 1
ATOM 3989 C C . LEU B 1 218 ? -11.562 3.658 -3.84 1 95.44 218 LEU B C 1
ATOM 3991 O O . LEU B 1 218 ? -10.664 4.465 -4.102 1 95.44 218 LEU B O 1
ATOM 3995 N N . LEU B 1 219 ? -12.469 3.352 -4.676 1 94.25 219 LEU B N 1
ATOM 3996 C CA . LEU B 1 219 ? -12.797 4.152 -5.852 1 94.25 219 LEU B CA 1
ATOM 3997 C C . LEU B 1 219 ? -14.273 4.539 -5.844 1 94.25 219 LEU B C 1
ATOM 3999 O O . LEU B 1 219 ? -15.109 3.807 -5.305 1 94.25 219 LEU B O 1
ATOM 4003 N N . PHE B 1 220 ? -14.547 5.656 -6.438 1 92.56 220 PHE B N 1
ATOM 4004 C CA . PHE B 1 220 ? -15.93 6.086 -6.594 1 92.56 220 PHE B CA 1
ATOM 4005 C C . PHE B 1 220 ? -16.453 5.734 -7.984 1 92.56 220 PHE B C 1
ATOM 4007 O O . PHE B 1 220 ? -15.664 5.535 -8.914 1 92.56 220 PHE B O 1
ATOM 4014 N N . PRO B 1 221 ? -17.781 5.656 -8.102 1 91.56 221 PRO B N 1
ATOM 4015 C CA . PRO B 1 221 ? -18.375 5.254 -9.375 1 91.56 221 PRO B CA 1
ATOM 4016 C C . PRO B 1 221 ? -17.938 6.137 -10.539 1 91.56 221 PRO B C 1
ATOM 4018 O O . PRO B 1 221 ? -17.766 5.652 -11.664 1 91.56 221 PRO B O 1
ATOM 4021 N N . GLU B 1 222 ? -17.703 7.379 -10.336 1 87.94 222 GLU B N 1
ATOM 4022 C CA . GLU B 1 222 ? -17.312 8.305 -11.398 1 87.94 222 GLU B CA 1
ATOM 4023 C C . GLU B 1 222 ? -15.906 7.996 -11.914 1 87.94 222 GLU B C 1
ATOM 4025 O O . GLU B 1 222 ? -15.531 8.445 -13 1 87.94 222 GLU B O 1
ATOM 4030 N N . GLN B 1 223 ? -15.18 7.262 -11.156 1 90.31 223 GLN B N 1
ATOM 4031 C CA . GLN B 1 223 ? -13.789 6.965 -11.508 1 90.31 223 GLN B CA 1
ATOM 4032 C C . GLN B 1 223 ? -13.695 5.664 -12.297 1 90.31 223 GLN B C 1
ATOM 4034 O O . GLN B 1 223 ? -12.609 5.273 -12.727 1 90.31 223 GLN B O 1
ATOM 4039 N N . VAL B 1 224 ? -14.859 5.066 -12.422 1 91.38 224 VAL B N 1
ATOM 4040 C CA . VAL B 1 224 ? -14.82 3.762 -13.07 1 91.38 224 VAL B CA 1
ATOM 4041 C C . VAL B 1 224 ? -15.805 3.734 -14.234 1 91.38 224 VAL B C 1
ATOM 4043 O O . VAL B 1 224 ? -16.734 4.543 -14.289 1 91.38 224 VAL B O 1
ATOM 4046 N N . GLY B 1 225 ? -15.438 3.078 -15.359 1 76.56 225 GLY B N 1
ATOM 4047 C CA . GLY B 1 225 ? -16.281 2.988 -16.547 1 76.56 225 GLY B CA 1
ATOM 4048 C C . GLY B 1 225 ? -17.688 2.494 -16.234 1 76.56 225 GLY B C 1
ATOM 4049 O O . GLY B 1 225 ? -18.469 3.197 -15.609 1 76.56 225 GLY B O 1
ATOM 4050 N N . ALA B 1 226 ? -18.125 1.281 -16.609 1 59.66 226 ALA B N 1
ATOM 4051 C CA . ALA B 1 226 ? -19.469 0.741 -16.656 1 59.66 226 ALA B CA 1
ATOM 4052 C C . ALA B 1 226 ? -20.109 0.747 -15.266 1 59.66 226 ALA B C 1
ATOM 4054 O O . ALA B 1 226 ? -20.109 -0.271 -14.57 1 59.66 226 ALA B O 1
ATOM 4055 N N . ALA B 1 227 ? -19.922 1.921 -14.445 1 53.62 227 ALA B N 1
ATOM 4056 C CA . ALA B 1 227 ? -20.531 1.721 -13.133 1 53.62 227 ALA B CA 1
ATOM 4057 C C . ALA B 1 227 ? -22.031 1.467 -13.242 1 53.62 227 ALA B C 1
ATOM 4059 O O . ALA B 1 227 ? -22.766 2.277 -13.812 1 53.62 227 ALA B O 1
ATOM 4060 N N . SER B 1 228 ? -22.438 0.317 -13.578 1 49.31 228 SER B N 1
ATOM 4061 C CA . SER B 1 228 ? -23.875 0.059 -13.57 1 49.31 228 SER B CA 1
ATOM 4062 C C . SER B 1 228 ? -24.562 0.787 -12.422 1 49.31 228 SER B C 1
ATOM 4064 O O . SER B 1 228 ? -25.766 1.013 -12.453 1 49.31 228 SER B O 1
ATOM 4066 N N . THR B 1 229 ? -24.109 0.481 -11.07 1 53.59 229 THR B N 1
ATOM 4067 C CA . THR B 1 229 ? -25.047 0.365 -9.969 1 53.59 229 THR B CA 1
ATOM 4068 C C . THR B 1 229 ? -25.156 1.683 -9.203 1 53.59 229 THR B C 1
ATOM 4070 O O . THR B 1 229 ? -24.25 2.506 -9.25 1 53.59 229 THR B O 1
ATOM 4073 N N . ASP B 1 230 ? -26.297 2.074 -8.961 1 62.19 230 ASP B N 1
ATOM 4074 C CA . ASP B 1 230 ? -26.797 3.043 -7.988 1 62.19 230 ASP B CA 1
ATOM 4075 C C . ASP B 1 230 ? -26.016 2.969 -6.684 1 62.19 230 ASP B C 1
ATOM 4077 O O . ASP B 1 230 ? -26.484 3.426 -5.637 1 62.19 230 ASP B O 1
ATOM 4081 N N . SER B 1 231 ? -24.703 2.471 -6.855 1 76.5 231 SER B N 1
ATOM 4082 C CA . SER B 1 231 ? -23.984 2.273 -5.594 1 76.5 231 SER B CA 1
ATOM 4083 C C . SER B 1 231 ? -23.172 3.506 -5.223 1 76.5 231 SER B C 1
ATOM 4085 O O . SER B 1 231 ? -22.766 4.273 -6.098 1 76.5 231 SER B O 1
ATOM 4087 N N . GLN B 1 232 ? -23.062 3.828 -3.992 1 86.88 232 GLN B N 1
ATOM 4088 C CA . GLN B 1 232 ? -22.297 4.93 -3.416 1 86.88 232 GLN B CA 1
ATOM 4089 C C . GLN B 1 232 ? -20.812 4.777 -3.705 1 86.88 232 GLN B C 1
ATOM 4091 O O . GLN B 1 232 ? -20.078 5.77 -3.777 1 86.88 232 GLN B O 1
ATOM 4096 N N . PHE B 1 233 ? -20.375 3.559 -3.922 1 92.25 233 PHE B N 1
ATOM 4097 C CA . PHE B 1 233 ? -18.969 3.268 -4.168 1 92.25 233 PHE B CA 1
ATOM 4098 C C . PHE B 1 233 ? -18.797 2.414 -5.418 1 92.25 233 PHE B C 1
ATOM 4100 O O . PHE B 1 233 ? -19.781 1.892 -5.953 1 92.25 233 PHE B O 1
ATOM 4107 N N . ALA B 1 234 ? -17.578 2.361 -5.953 1 93.44 234 ALA B N 1
ATOM 4108 C CA . ALA B 1 234 ? -17.312 1.677 -7.219 1 93.44 234 ALA B CA 1
ATOM 4109 C C . ALA B 1 234 ? -17.547 0.174 -7.086 1 93.44 234 ALA B C 1
ATOM 4111 O O . ALA B 1 234 ? -17.875 -0.497 -8.07 1 93.44 234 ALA B O 1
ATOM 4112 N N . VAL B 1 235 ? -17.25 -0.405 -5.93 1 93.25 235 VAL B N 1
ATOM 4113 C CA . VAL B 1 235 ? -17.578 -1.792 -5.617 1 93.25 235 VAL B CA 1
ATOM 4114 C C . VAL B 1 235 ? -18.547 -1.84 -4.438 1 93.25 235 VAL B C 1
ATOM 4116 O O . VAL B 1 235 ? -18.547 -0.951 -3.586 1 93.25 235 VAL B O 1
ATOM 4119 N N . PRO B 1 236 ? -19.391 -2.865 -4.355 1 90.88 236 PRO B N 1
ATOM 4120 C CA . PRO B 1 236 ? -20.438 -2.908 -3.34 1 90.88 236 PRO B CA 1
ATOM 4121 C C . PRO B 1 236 ? -19.891 -2.889 -1.916 1 90.88 236 PRO B C 1
ATOM 4123 O O . PRO B 1 236 ? -20.562 -2.41 -0.997 1 90.88 236 PRO B O 1
ATOM 4126 N N . THR B 1 237 ? -18.688 -3.357 -1.663 1 90.94 237 THR B N 1
ATOM 4127 C CA . THR B 1 237 ? -18.094 -3.447 -0.329 1 90.94 237 THR B CA 1
ATOM 4128 C C . THR B 1 237 ? -17.422 -2.135 0.052 1 90.94 237 THR B C 1
ATOM 4130 O O . THR B 1 237 ? -16.828 -2.025 1.129 1 90.94 237 THR B O 1
ATOM 4133 N N . ALA B 1 238 ? -17.484 -1.122 -0.798 1 91.94 238 ALA B N 1
ATOM 4134 C CA . ALA B 1 238 ? -16.797 0.157 -0.664 1 91.94 238 ALA B CA 1
ATOM 4135 C C . ALA B 1 238 ? -15.281 -0.019 -0.801 1 91.94 238 ALA B C 1
ATOM 4137 O O . ALA B 1 238 ? -14.672 0.498 -1.741 1 91.94 238 ALA B O 1
ATOM 4138 N N . LEU B 1 239 ? -14.766 -0.836 0.12 1 93.88 239 LEU B N 1
ATOM 4139 C CA . LEU B 1 239 ? -13.328 -1.117 0.089 1 93.88 239 LEU B CA 1
ATOM 4140 C C . LEU B 1 239 ? -13.039 -2.371 -0.73 1 93.88 239 LEU B C 1
ATOM 4142 O O . LEU B 1 239 ? -13.859 -3.289 -0.777 1 93.88 239 LEU B O 1
ATOM 4146 N N . GLY B 1 240 ? -11.875 -2.344 -1.367 1 94.75 240 GLY B N 1
ATOM 4147 C CA . GLY B 1 240 ? -11.453 -3.484 -2.162 1 94.75 240 GLY B CA 1
ATOM 4148 C C . GLY B 1 240 ? -9.945 -3.57 -2.328 1 94.75 240 GLY B C 1
ATOM 4149 O O . GLY B 1 240 ? -9.203 -2.852 -1.659 1 94.75 240 GLY B O 1
ATOM 4150 N N . GLY B 1 241 ? -9.562 -4.551 -3.182 1 95.81 241 GLY B N 1
ATOM 4151 C CA . GLY B 1 241 ? -8.156 -4.711 -3.543 1 95.81 241 GLY B CA 1
ATOM 4152 C C . GLY B 1 241 ? -7.781 -3.971 -4.809 1 95.81 241 GLY B C 1
ATOM 4153 O O . GLY B 1 241 ? -8.383 -4.18 -5.863 1 95.81 241 GLY B O 1
ATOM 4154 N N . LEU B 1 242 ? -6.785 -3.111 -4.668 1 97.31 242 LEU B N 1
ATOM 4155 C CA . LEU B 1 242 ? -6.285 -2.309 -5.781 1 97.31 242 LEU B CA 1
ATOM 4156 C C . LEU B 1 242 ? -5.242 -3.078 -6.582 1 97.31 242 LEU B C 1
ATOM 4158 O O . LEU B 1 242 ? -4.379 -3.742 -6.004 1 97.31 242 LEU B O 1
ATOM 4162 N N . SER B 1 243 ? -5.312 -3.051 -7.898 1 97.19 243 SER B N 1
ATOM 4163 C CA . SER B 1 243 ? -4.355 -3.699 -8.789 1 97.19 243 SER B CA 1
ATOM 4164 C C . SER B 1 243 ? -4.137 -2.879 -10.055 1 97.19 243 SER B C 1
ATOM 4166 O O . SER B 1 243 ? -4.734 -1.813 -10.219 1 97.19 243 SER B O 1
ATOM 4168 N N . GLY B 1 244 ? -3.223 -3.32 -10.898 1 96.38 244 GLY B N 1
ATOM 4169 C CA . GLY B 1 244 ? -2.943 -2.621 -12.148 1 96.38 244 GLY B CA 1
ATOM 4170 C C . GLY B 1 244 ? -1.904 -1.525 -11.992 1 96.38 244 GLY B C 1
ATOM 4171 O O . GLY B 1 244 ? -1.013 -1.622 -11.148 1 96.38 244 GLY B O 1
ATOM 4172 N N . GLU B 1 245 ? -1.991 -0.583 -12.836 1 94.5 245 GLU B N 1
ATOM 4173 C CA . GLU B 1 245 ? -0.956 0.433 -13 1 94.5 245 GLU B CA 1
ATOM 4174 C C . GLU B 1 245 ? -0.672 1.15 -11.68 1 94.5 245 GLU B C 1
ATOM 4176 O O . GLU B 1 245 ? 0.475 1.495 -11.391 1 94.5 245 GLU B O 1
ATOM 4181 N N . SER B 1 246 ? -1.646 1.357 -10.891 1 95.62 246 SER B N 1
ATOM 4182 C CA . SER B 1 246 ? -1.521 2.16 -9.68 1 95.62 246 SER B CA 1
ATOM 4183 C C . SER B 1 246 ? -0.618 1.48 -8.656 1 95.62 246 SER B C 1
ATOM 4185 O O . SER B 1 246 ? -0.038 2.145 -7.797 1 95.62 246 SER B O 1
ATOM 4187 N N . VAL B 1 247 ? -0.494 0.147 -8.703 1 96.88 247 VAL B N 1
ATOM 4188 C CA . VAL B 1 247 ? 0.277 -0.537 -7.672 1 96.88 247 VAL B CA 1
ATOM 4189 C C . VAL B 1 247 ? 1.624 -0.979 -8.242 1 96.88 247 VAL B C 1
ATOM 4191 O O . VAL B 1 247 ? 2.387 -1.68 -7.57 1 96.88 247 VAL B O 1
ATOM 4194 N N . HIS B 1 248 ? 1.971 -0.585 -9.469 1 96.12 248 HIS B N 1
ATOM 4195 C CA . HIS B 1 248 ? 3.158 -1.097 -10.141 1 96.12 248 HIS B CA 1
ATOM 4196 C C . HIS B 1 248 ? 4.426 -0.719 -9.383 1 96.12 248 HIS B C 1
ATOM 4198 O O . HIS B 1 248 ? 5.305 -1.561 -9.18 1 96.12 248 HIS B O 1
ATOM 4204 N N . ALA B 1 249 ? 4.559 0.528 -8.977 1 96.44 249 ALA B N 1
ATOM 4205 C CA . ALA B 1 249 ? 5.754 0.972 -8.266 1 96.44 249 ALA B CA 1
ATOM 4206 C C . ALA B 1 249 ? 5.941 0.191 -6.969 1 96.44 249 ALA B C 1
ATOM 4208 O O . ALA B 1 249 ? 7.07 -0.158 -6.609 1 96.44 249 ALA B O 1
ATOM 4209 N N . LEU B 1 250 ? 4.836 -0.014 -6.262 1 97.44 250 LEU B N 1
ATOM 4210 C CA . LEU B 1 250 ? 4.887 -0.803 -5.035 1 97.44 250 LEU B CA 1
ATOM 4211 C C . LEU B 1 250 ? 5.312 -2.238 -5.328 1 97.44 250 LEU B C 1
ATOM 4213 O O . LEU B 1 250 ? 6.133 -2.807 -4.605 1 97.44 250 LEU B O 1
ATOM 4217 N N . ALA B 1 251 ? 4.73 -2.809 -6.387 1 97.12 251 ALA B N 1
ATOM 4218 C CA . ALA B 1 251 ? 5.074 -4.172 -6.785 1 97.12 251 ALA B CA 1
ATOM 4219 C C . ALA B 1 251 ? 6.559 -4.289 -7.117 1 97.12 251 ALA B C 1
ATOM 4221 O O . ALA B 1 251 ? 7.227 -5.238 -6.695 1 97.12 251 ALA B O 1
ATOM 4222 N N . LEU B 1 252 ? 7.062 -3.336 -7.871 1 96.56 252 LEU B N 1
ATOM 4223 C CA . LEU B 1 252 ? 8.484 -3.312 -8.188 1 96.56 252 LEU B CA 1
ATOM 4224 C C . LEU B 1 252 ? 9.328 -3.246 -6.922 1 96.56 252 LEU B C 1
ATOM 4226 O O . LEU B 1 252 ? 10.359 -3.92 -6.816 1 96.56 252 LEU B O 1
ATOM 4230 N N . GLY B 1 253 ? 8.898 -2.416 -5.98 1 96.81 253 GLY B N 1
ATOM 4231 C CA . GLY B 1 253 ? 9.602 -2.34 -4.711 1 96.81 253 GLY B CA 1
ATOM 4232 C C . GLY B 1 253 ? 9.633 -3.664 -3.967 1 96.81 253 GLY B C 1
ATOM 4233 O O . GLY B 1 253 ? 10.641 -4.008 -3.342 1 96.81 253 GLY B O 1
ATOM 4234 N N 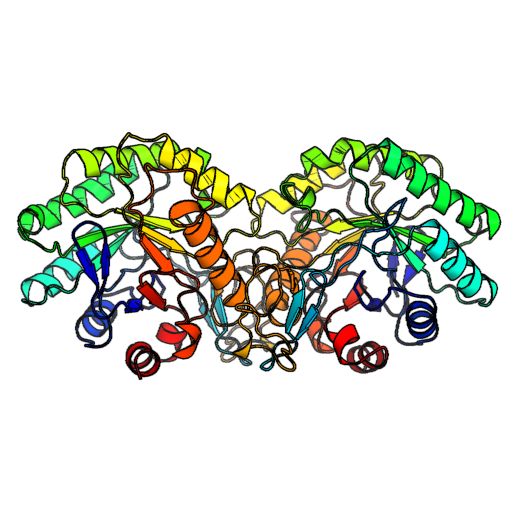. ASN B 1 254 ? 8.555 -4.383 -3.98 1 97.38 254 ASN B N 1
ATOM 4235 C CA . ASN B 1 254 ? 8.5 -5.688 -3.332 1 97.38 254 ASN B CA 1
ATOM 4236 C C . ASN B 1 254 ? 9.453 -6.684 -3.988 1 97.38 254 ASN B C 1
ATOM 4238 O O . ASN B 1 254 ? 10.211 -7.367 -3.301 1 97.38 254 ASN B O 1
ATOM 4242 N N . VAL B 1 255 ? 9.391 -6.762 -5.316 1 96.88 255 VAL B N 1
ATOM 4243 C CA . VAL B 1 255 ? 10.281 -7.648 -6.059 1 96.88 255 VAL B CA 1
ATOM 4244 C C . VAL B 1 255 ? 11.734 -7.312 -5.73 1 96.88 255 VAL B C 1
ATOM 4246 O O . VAL B 1 255 ? 12.516 -8.195 -5.379 1 96.88 255 VAL B O 1
ATOM 4249 N N . PHE B 1 256 ? 12.062 -6.066 -5.777 1 96 256 PHE B N 1
ATOM 4250 C CA . PHE B 1 256 ? 13.422 -5.594 -5.523 1 96 256 PHE B CA 1
ATOM 4251 C C . PHE B 1 256 ? 13.867 -5.965 -4.117 1 96 256 PHE B C 1
ATOM 4253 O O . PHE B 1 256 ? 14.984 -6.461 -3.926 1 96 256 PHE B O 1
ATOM 4260 N N . SER B 1 257 ? 13.047 -5.695 -3.131 1 95.75 257 SER B N 1
ATOM 4261 C CA . SER B 1 257 ? 13.383 -5.957 -1.736 1 95.75 257 SER B CA 1
ATOM 4262 C C . SER B 1 257 ? 13.633 -7.441 -1.496 1 95.75 257 SER B C 1
ATOM 4264 O O . SER B 1 257 ? 14.633 -7.816 -0.881 1 95.75 257 SER B O 1
ATOM 4266 N N . PHE B 1 258 ? 12.742 -8.312 -1.989 1 95.94 258 PHE B N 1
ATOM 4267 C CA . PHE B 1 258 ? 12.945 -9.75 -1.827 1 95.94 258 PHE B CA 1
ATOM 4268 C C . PHE B 1 258 ? 14.203 -10.203 -2.561 1 95.94 258 PHE B C 1
ATOM 4270 O O . PHE B 1 258 ? 14.984 -11 -2.033 1 95.94 258 PHE B O 1
ATOM 4277 N N . ALA B 1 259 ? 14.352 -9.719 -3.799 1 94.94 259 ALA B N 1
ATOM 4278 C CA . ALA B 1 259 ? 15.531 -10.094 -4.574 1 94.94 259 ALA B CA 1
ATOM 4279 C C . ALA B 1 259 ? 16.812 -9.742 -3.832 1 94.94 259 ALA B C 1
ATOM 4281 O O . ALA B 1 259 ? 17.75 -10.539 -3.775 1 94.94 259 ALA B O 1
ATOM 4282 N N . LYS B 1 260 ? 16.859 -8.57 -3.289 1 93.69 260 LYS B N 1
ATOM 4283 C CA . LYS B 1 260 ? 18.031 -8.109 -2.564 1 93.69 260 LYS B CA 1
ATOM 4284 C C . LYS B 1 260 ? 18.266 -8.953 -1.31 1 93.69 260 LYS B C 1
ATOM 4286 O O . LYS B 1 260 ? 19.406 -9.336 -1.014 1 93.69 260 LYS B O 1
ATOM 4291 N N . LEU B 1 261 ? 17.234 -9.227 -0.566 1 94.62 261 LEU B N 1
ATOM 4292 C CA . LEU B 1 261 ? 17.344 -9.914 0.717 1 94.62 261 LEU B CA 1
ATOM 4293 C C . LEU B 1 261 ? 17.656 -11.391 0.516 1 94.62 261 LEU B C 1
ATOM 4295 O O . LEU B 1 261 ? 18.297 -12.016 1.36 1 94.62 261 LEU B O 1
ATOM 4299 N N . ILE B 1 262 ? 17.188 -11.93 -0.637 1 93.81 262 ILE B N 1
ATOM 4300 C CA . ILE B 1 262 ? 17.359 -13.359 -0.868 1 93.81 262 ILE B CA 1
ATOM 4301 C C . ILE B 1 262 ? 18.625 -13.617 -1.665 1 93.81 262 ILE B C 1
ATOM 4303 O O . ILE B 1 262 ? 19.375 -14.562 -1.379 1 93.81 262 ILE B O 1
ATOM 4307 N N . HIS B 1 263 ? 18.953 -12.766 -2.678 1 91.81 263 HIS B N 1
ATOM 4308 C CA . HIS B 1 263 ? 20 -13.055 -3.645 1 91.81 263 HIS B CA 1
ATOM 4309 C C . HIS B 1 263 ? 21.109 -12.008 -3.582 1 91.81 263 HIS B C 1
ATOM 4311 O O . HIS B 1 263 ? 22.203 -12.227 -4.117 1 91.81 263 HIS B O 1
ATOM 4317 N N . GLY B 1 264 ? 20.875 -10.883 -3.014 1 88.44 264 GLY B N 1
ATOM 4318 C CA . GLY B 1 264 ? 21.812 -9.773 -3.064 1 88.44 264 GLY B CA 1
ATOM 4319 C C . GLY B 1 264 ? 22.812 -9.781 -1.925 1 88.44 264 GLY B C 1
ATOM 4320 O O . GLY B 1 264 ? 22.922 -10.781 -1.204 1 88.44 264 GLY B O 1
ATOM 4321 N N . PRO B 1 265 ? 23.578 -8.758 -1.839 1 83.62 265 PRO B N 1
ATOM 4322 C CA . PRO B 1 265 ? 24.625 -8.664 -0.819 1 83.62 265 PRO B CA 1
ATOM 4323 C C . PRO B 1 265 ? 24.062 -8.656 0.602 1 83.62 265 PRO B C 1
ATOM 4325 O O . PRO B 1 265 ? 24.781 -9 1.55 1 83.62 265 PRO B O 1
ATOM 4328 N N . GLU B 1 266 ? 22.797 -8.32 0.688 1 81.12 266 GLU B N 1
ATOM 4329 C CA . GLU B 1 266 ? 22.141 -8.281 1.996 1 81.12 266 GLU B CA 1
ATOM 4330 C C . GLU B 1 266 ? 21.547 -9.633 2.361 1 81.12 266 GLU B C 1
ATOM 4332 O O . GLU B 1 266 ? 20.844 -9.758 3.363 1 81.12 266 GLU B O 1
ATOM 4337 N N . ALA B 1 267 ? 21.812 -10.523 1.454 1 83 267 ALA B N 1
ATOM 4338 C CA . ALA B 1 267 ? 21.25 -11.852 1.686 1 83 267 ALA B CA 1
ATOM 4339 C C . ALA B 1 267 ? 21.844 -12.492 2.934 1 83 267 ALA B C 1
ATOM 4341 O O . ALA B 1 267 ? 23.062 -12.664 3.023 1 83 267 ALA B O 1
ATOM 4342 N N . CYS B 1 268 ? 20.953 -12.633 3.971 1 79.88 268 CYS B N 1
ATOM 4343 C CA . CYS B 1 268 ? 21.422 -13.25 5.207 1 79.88 268 CYS B CA 1
ATOM 4344 C C . CYS B 1 268 ? 20.719 -14.578 5.449 1 79.88 268 CYS B C 1
ATOM 4346 O O . CYS B 1 268 ? 20.953 -15.227 6.477 1 79.88 268 CYS B O 1
ATOM 4348 N N . PHE B 1 269 ? 19.906 -14.93 4.492 1 87.06 269 PHE B N 1
ATOM 4349 C CA . PHE B 1 269 ? 19.188 -16.203 4.598 1 87.06 269 PHE B CA 1
ATOM 4350 C C . PHE B 1 269 ? 19.688 -17.188 3.557 1 87.06 269 PHE B C 1
ATOM 4352 O O . PHE B 1 269 ? 19 -17.469 2.572 1 87.06 269 PHE B O 1
ATOM 4359 N N . THR B 1 270 ? 20.719 -17.859 3.797 1 84 270 THR B N 1
ATOM 4360 C CA . THR B 1 270 ? 21.391 -18.703 2.812 1 84 270 THR B CA 1
ATOM 4361 C C . THR B 1 270 ? 20.5 -19.891 2.438 1 84 270 THR B C 1
ATOM 4363 O O . THR B 1 270 ? 20.547 -20.359 1.3 1 84 270 THR B O 1
ATOM 4366 N N . THR B 1 271 ? 19.766 -20.312 3.357 1 88.5 271 THR B N 1
ATOM 4367 C CA . THR B 1 271 ? 18.906 -21.484 3.133 1 88.5 271 THR B CA 1
ATOM 4368 C C . THR B 1 271 ? 17.797 -21.156 2.15 1 88.5 271 THR B C 1
ATOM 4370 O O . THR B 1 271 ? 17.125 -22.062 1.637 1 88.5 271 THR B O 1
ATOM 4373 N N . LEU B 1 272 ? 17.609 -19.859 1.879 1 93.38 272 LEU B N 1
ATOM 4374 C CA . LEU B 1 272 ? 16.5 -19.438 1.026 1 93.38 272 LEU B CA 1
ATOM 4375 C C . LEU B 1 272 ? 17 -19.016 -0.354 1 93.38 272 LEU B C 1
ATOM 4377 O O . LEU B 1 272 ? 16.234 -18.516 -1.172 1 93.38 272 LEU B O 1
ATOM 4381 N N . SER B 1 273 ? 18.219 -19.297 -0.691 1 91.94 273 SER B N 1
ATOM 4382 C CA . SER B 1 273 ? 18.891 -18.766 -1.869 1 91.94 273 SER B CA 1
ATOM 4383 C C . SER B 1 273 ? 18.281 -19.312 -3.154 1 91.94 273 SER B C 1
ATOM 4385 O O . SER B 1 273 ? 18.453 -18.75 -4.23 1 91.94 273 SER B O 1
ATOM 4387 N N . LYS B 1 274 ? 17.594 -20.391 -3.059 1 93.25 274 LYS B N 1
ATOM 4388 C CA . LYS B 1 274 ? 17.047 -21.016 -4.262 1 93.25 274 LYS B CA 1
ATOM 4389 C C . LYS B 1 274 ? 15.664 -20.484 -4.594 1 93.25 274 LYS B C 1
ATOM 4391 O O . LYS B 1 274 ? 15.117 -20.781 -5.656 1 93.25 274 LYS B O 1
ATOM 4396 N N . ILE B 1 275 ? 15.133 -19.719 -3.74 1 96.31 275 ILE B 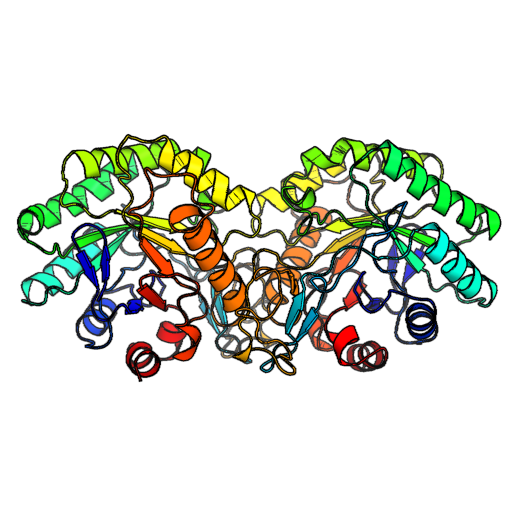N 1
ATOM 4397 C CA . ILE B 1 275 ? 13.789 -19.188 -3.967 1 96.31 275 ILE B CA 1
ATOM 4398 C C . ILE B 1 275 ? 13.805 -18.266 -5.184 1 96.31 275 ILE B C 1
ATOM 4400 O O . ILE B 1 275 ? 14.664 -17.391 -5.301 1 96.31 275 ILE B O 1
ATOM 4404 N N . ARG B 1 276 ? 12.914 -18.531 -6.094 1 96.5 276 ARG B N 1
ATOM 4405 C CA . ARG B 1 276 ? 12.711 -17.656 -7.242 1 96.5 276 ARG B CA 1
ATOM 4406 C C . ARG B 1 276 ? 11.578 -16.672 -6.984 1 96.5 276 ARG B C 1
ATOM 4408 O O . ARG B 1 276 ? 10.703 -16.938 -6.156 1 96.5 276 ARG B O 1
ATOM 4415 N N . ILE B 1 277 ? 11.648 -15.547 -7.684 1 97.12 277 ILE B N 1
ATOM 4416 C CA . ILE B 1 277 ? 10.648 -14.5 -7.504 1 97.12 277 ILE B CA 1
ATOM 4417 C C . ILE B 1 277 ? 9.828 -14.344 -8.781 1 97.12 277 ILE B C 1
ATOM 4419 O O . ILE B 1 277 ? 10.391 -14.18 -9.867 1 97.12 277 ILE B O 1
ATOM 4423 N N . ILE B 1 278 ? 8.516 -14.461 -8.641 1 97.69 278 ILE B N 1
ATOM 4424 C CA . ILE B 1 278 ? 7.578 -14.102 -9.703 1 97.69 278 ILE B CA 1
ATOM 4425 C C . ILE B 1 278 ? 6.984 -12.727 -9.422 1 97.69 278 ILE B C 1
ATOM 4427 O O . ILE B 1 278 ? 6.219 -12.555 -8.477 1 97.69 278 ILE B O 1
ATOM 4431 N N . GLY B 1 279 ? 7.363 -11.75 -10.211 1 97.06 279 GLY B N 1
ATOM 4432 C CA . GLY B 1 279 ? 6.852 -10.398 -10.047 1 97.06 279 GLY B CA 1
ATOM 4433 C C . GLY B 1 279 ? 5.465 -10.203 -10.625 1 97.06 279 GLY B C 1
ATOM 4434 O O . GLY B 1 279 ? 5.223 -10.539 -11.789 1 97.06 279 GLY B O 1
ATOM 4435 N N . VAL B 1 280 ? 4.566 -9.711 -9.812 1 96.25 280 VAL B N 1
ATOM 4436 C CA . VAL B 1 280 ? 3.195 -9.453 -10.242 1 96.25 280 VAL B CA 1
ATOM 4437 C C . VAL B 1 280 ? 2.734 -8.102 -9.703 1 96.25 280 VAL B C 1
ATOM 4439 O O . VAL B 1 280 ? 3.006 -7.758 -8.547 1 96.25 280 VAL B O 1
ATOM 4442 N N . GLY B 1 281 ? 1.986 -7.316 -10.555 1 95.19 281 GLY B N 1
ATOM 4443 C CA . GLY B 1 281 ? 1.428 -6.031 -10.172 1 95.19 281 GLY B CA 1
ATOM 4444 C C . GLY B 1 281 ? 1.69 -4.941 -11.195 1 95.19 281 GLY B C 1
ATOM 4445 O O . GLY B 1 281 ? 2.807 -4.43 -11.289 1 95.19 281 GLY B O 1
ATOM 4446 N N . GLY B 1 282 ? 0.698 -4.586 -11.914 1 94.12 282 GLY B N 1
ATOM 4447 C CA . GLY B 1 282 ? 0.776 -3.461 -12.828 1 94.12 282 GLY B CA 1
ATOM 4448 C C . GLY B 1 282 ? 1.596 -3.76 -14.07 1 94.12 282 GLY B C 1
ATOM 4449 O O . GLY B 1 282 ? 2.24 -2.865 -14.625 1 94.12 282 GLY B O 1
ATOM 4450 N N . VAL B 1 283 ? 1.686 -4.973 -14.422 1 94.12 283 VAL B N 1
ATOM 4451 C CA . VAL B 1 283 ? 2.408 -5.352 -15.633 1 94.12 283 VAL B CA 1
ATOM 4452 C C . VAL B 1 283 ? 1.538 -5.082 -16.859 1 94.12 283 VAL B C 1
ATOM 4454 O O . VAL B 1 283 ? 0.829 -5.973 -17.328 1 94.12 283 VAL B O 1
ATOM 4457 N N . THR B 1 284 ? 1.682 -3.842 -17.312 1 90.38 284 THR B N 1
ATOM 4458 C CA . THR B 1 284 ? 0.731 -3.41 -18.344 1 90.38 284 THR B CA 1
ATOM 4459 C C . THR B 1 284 ? 1.452 -3.062 -19.641 1 90.38 284 THR B C 1
ATOM 4461 O O . THR B 1 284 ? 0.843 -2.531 -20.562 1 90.38 284 THR B O 1
ATOM 4464 N N . SER B 1 285 ? 2.752 -3.273 -19.609 1 81.5 285 SER B N 1
ATOM 4465 C CA . SER B 1 285 ? 3.549 -3.041 -20.812 1 81.5 285 SER B CA 1
ATOM 4466 C C . SER B 1 285 ? 4.809 -3.896 -20.812 1 81.5 285 SER B C 1
ATOM 4468 O O . SER B 1 285 ? 5.18 -4.469 -19.781 1 81.5 285 SER B O 1
ATOM 4470 N N . LYS B 1 286 ? 5.477 -3.943 -21.969 1 75.38 286 LYS B N 1
ATOM 4471 C CA . LYS B 1 286 ? 6.719 -4.695 -22.109 1 75.38 286 LYS B CA 1
ATOM 4472 C C . LYS B 1 286 ? 7.805 -4.145 -21.188 1 75.38 286 LYS B C 1
ATOM 4474 O O . LYS B 1 286 ? 8.547 -4.91 -20.578 1 75.38 286 LYS B O 1
ATOM 4479 N N . ASP B 1 287 ? 7.871 -2.863 -21.125 1 64.12 287 ASP B N 1
ATOM 4480 C CA . ASP B 1 287 ? 8.898 -2.201 -20.328 1 64.12 287 ASP B CA 1
ATOM 4481 C C . ASP B 1 287 ? 8.711 -2.504 -18.844 1 64.12 287 ASP B C 1
ATOM 4483 O O . ASP B 1 287 ? 9.672 -2.484 -18.062 1 64.12 287 ASP B O 1
ATOM 4487 N N . ALA B 1 288 ? 7.582 -2.729 -18.547 1 54.94 288 ALA B N 1
ATOM 4488 C CA . ALA B 1 288 ? 7.246 -2.994 -17.141 1 54.94 288 ALA B CA 1
ATOM 4489 C C . ALA B 1 288 ? 7.711 -4.387 -16.719 1 54.94 288 ALA B C 1
ATOM 4491 O O . ALA B 1 288 ? 7.621 -4.746 -15.547 1 54.94 288 ALA B O 1
ATOM 4492 N N . ALA B 1 289 ? 8.258 -4.996 -17.734 1 53.38 289 ALA B N 1
ATOM 4493 C CA . ALA B 1 289 ? 8.789 -6.328 -17.469 1 53.38 289 ALA B CA 1
ATOM 4494 C C . ALA B 1 289 ? 10.219 -6.258 -16.953 1 53.38 289 ALA B C 1
ATOM 4496 O O . ALA B 1 289 ? 10.875 -7.289 -16.766 1 53.38 289 ALA B O 1
ATOM 4497 N N . GLU B 1 290 ? 10.695 -4.996 -16.703 1 60.22 290 GLU B N 1
ATOM 4498 C CA . GLU B 1 290 ? 11.961 -4.777 -16.016 1 60.22 290 GLU B CA 1
ATOM 4499 C C . GLU B 1 290 ? 11.914 -5.348 -14.594 1 60.22 290 GLU B C 1
ATOM 4501 O O . GLU B 1 290 ? 11.055 -4.98 -13.797 1 60.22 290 GLU B O 1
ATOM 4506 N N . ARG B 1 291 ? 12.633 -6.465 -14.383 1 68.25 291 ARG B N 1
ATOM 4507 C CA . ARG B 1 291 ? 12.406 -7.574 -13.469 1 68.25 291 ARG B CA 1
ATOM 4508 C C . ARG B 1 291 ? 12.797 -7.191 -12.039 1 68.25 291 ARG B C 1
ATOM 4510 O O . ARG B 1 291 ? 12.555 -7.949 -11.102 1 68.25 291 ARG B O 1
ATOM 4517 N N . ALA B 1 292 ? 13.094 -5.746 -11.906 1 85.19 292 ALA B N 1
ATOM 4518 C CA . ALA B 1 292 ? 13.484 -5.34 -10.555 1 85.19 292 ALA B CA 1
ATOM 4519 C C . ALA B 1 292 ? 14.086 -6.508 -9.781 1 8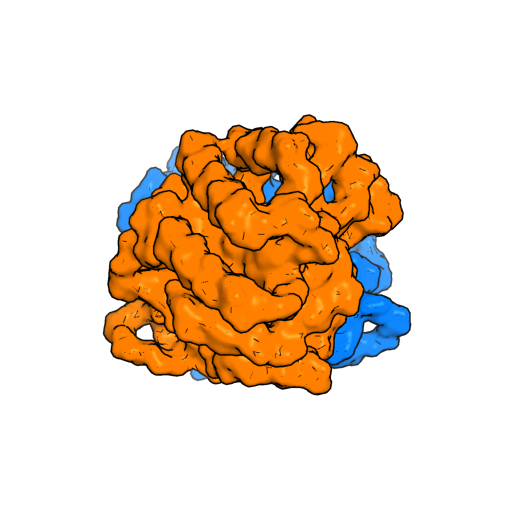5.19 292 ALA B C 1
ATOM 4521 O O . ALA B 1 292 ? 14.094 -6.504 -8.547 1 85.19 292 ALA B O 1
ATOM 4522 N N . GLY B 1 293 ? 14.461 -7.574 -10.391 1 90.75 293 GLY B N 1
ATOM 4523 C CA . GLY B 1 293 ? 15.055 -8.742 -9.766 1 90.75 293 GLY B CA 1
ATOM 4524 C C . GLY B 1 293 ? 14.18 -9.977 -9.859 1 90.75 293 GLY B C 1
ATOM 4525 O O . GLY B 1 293 ? 14.562 -11.055 -9.391 1 90.75 293 GLY B O 1
ATOM 4526 N N . ALA B 1 294 ? 13.031 -9.906 -10.531 1 95.38 294 ALA B N 1
ATOM 4527 C CA . ALA B 1 294 ? 12.133 -11.055 -10.672 1 95.38 294 ALA B CA 1
ATOM 4528 C C . ALA B 1 294 ? 12.688 -12.062 -11.672 1 95.38 294 ALA B C 1
ATOM 4530 O O . ALA B 1 294 ? 13.375 -11.688 -12.625 1 95.38 294 ALA B O 1
ATOM 4531 N N . ASP B 1 295 ? 12.398 -13.336 -11.484 1 95.75 295 ASP B N 1
ATOM 4532 C CA . ASP B 1 295 ? 12.789 -14.406 -12.391 1 95.75 295 ASP B CA 1
ATOM 4533 C C . ASP B 1 295 ? 11.742 -14.625 -13.477 1 95.75 295 ASP B C 1
ATOM 4535 O O . ASP B 1 295 ? 12.062 -15.078 -14.578 1 95.75 295 ASP B O 1
ATOM 4539 N N . ALA B 1 296 ? 10.562 -14.422 -13.203 1 96.38 296 ALA B N 1
ATOM 4540 C CA . ALA B 1 296 ? 9.414 -14.438 -14.102 1 96.38 296 ALA B CA 1
ATOM 4541 C C . ALA B 1 296 ? 8.438 -13.312 -13.758 1 96.38 296 ALA B C 1
ATOM 4543 O O . ALA B 1 296 ? 8.523 -12.711 -12.688 1 96.38 296 ALA B O 1
ATOM 4544 N N . VAL B 1 297 ? 7.621 -13.008 -14.703 1 96.56 297 VAL B N 1
ATOM 4545 C CA . VAL B 1 297 ? 6.652 -11.938 -14.516 1 96.56 297 VAL B CA 1
ATOM 4546 C C . VAL B 1 297 ? 5.242 -12.453 -14.797 1 96.56 297 VAL B C 1
ATOM 4548 O O . VAL B 1 297 ? 5.035 -13.234 -15.727 1 96.56 297 VAL B O 1
ATOM 4551 N N . ALA B 1 298 ? 4.32 -12.031 -13.953 1 97.06 298 ALA B N 1
ATOM 4552 C CA . ALA B 1 298 ? 2.93 -12.438 -14.125 1 97.06 298 ALA B CA 1
ATOM 4553 C C . ALA B 1 298 ? 2.018 -11.219 -14.273 1 97.06 298 ALA B C 1
ATOM 4555 O O . ALA B 1 298 ? 2.379 -10.109 -13.875 1 97.06 298 ALA B O 1
ATOM 4556 N N . CYS B 1 299 ? 0.916 -11.477 -14.867 1 95.81 299 CYS B N 1
ATOM 4557 C CA . CYS B 1 299 ? -0.044 -10.43 -15.195 1 95.81 299 CYS B CA 1
ATOM 4558 C C . CYS B 1 299 ? -1.462 -10.852 -14.828 1 95.81 299 CYS B C 1
ATOM 4560 O O . CYS B 1 299 ? -1.83 -12.016 -15 1 95.81 299 CYS B O 1
ATOM 4562 N N . ALA B 1 300 ? -2.285 -9.891 -14.305 1 97.25 300 ALA B N 1
ATOM 4563 C CA . ALA B 1 300 ? -3.686 -10.172 -14 1 97.25 300 ALA B CA 1
ATOM 4564 C C . ALA B 1 300 ? -4.602 -9.094 -14.57 1 97.25 300 ALA B C 1
ATOM 4566 O O . ALA B 1 300 ? -5.383 -9.359 -15.492 1 97.25 300 ALA B O 1
ATOM 4567 N N . THR B 1 301 ? -4.422 -7.824 -14.148 1 97.12 301 THR B N 1
ATOM 4568 C CA . THR B 1 301 ? -5.332 -6.75 -14.531 1 97.12 301 THR B CA 1
ATOM 4569 C C . THR B 1 301 ? -5.312 -6.531 -16.031 1 97.12 301 THR B C 1
ATOM 4571 O O . THR B 1 301 ? -6.367 -6.422 -16.672 1 97.12 301 THR B O 1
ATOM 4574 N N . PHE B 1 302 ? -4.148 -6.445 -16.609 1 96.81 302 PHE B N 1
ATOM 4575 C CA . PHE B 1 302 ? -4.043 -6.242 -18.047 1 96.81 302 PHE B CA 1
ATOM 4576 C C . PHE B 1 302 ? -4.633 -7.426 -18.797 1 96.81 302 PHE B C 1
ATOM 4578 O O . PHE B 1 302 ? -5.27 -7.25 -19.844 1 96.81 302 PHE B O 1
ATOM 4585 N N . PHE B 1 303 ? -4.41 -8.648 -18.328 1 97.75 303 PHE B N 1
ATOM 4586 C CA . PHE B 1 303 ? -5.035 -9.852 -18.859 1 97.75 303 PHE B CA 1
ATOM 4587 C C . PHE B 1 303 ? -6.555 -9.758 -18.781 1 97.75 303 PHE B C 1
ATOM 4589 O O . PHE B 1 303 ? -7.25 -10.086 -19.75 1 97.75 303 PHE B O 1
ATOM 4596 N N . GLY B 1 304 ? -7.062 -9.281 -17.672 1 97.19 304 GLY B N 1
ATOM 4597 C CA . GLY B 1 304 ? -8.5 -9.078 -17.547 1 97.19 304 GLY B CA 1
ATOM 4598 C C . GLY B 1 304 ? -9.055 -8.094 -18.562 1 97.19 304 GLY B C 1
ATOM 4599 O O . GLY B 1 304 ? -10.156 -8.281 -19.078 1 97.19 304 GLY B O 1
ATOM 4600 N N . LYS B 1 305 ? -8.305 -7.121 -18.828 1 95.81 305 LYS B N 1
ATOM 4601 C CA . LYS B 1 305 ? -8.75 -6.062 -19.719 1 95.81 305 LYS B CA 1
ATOM 4602 C C . LYS B 1 305 ? -8.641 -6.492 -21.188 1 95.81 305 LYS B C 1
ATOM 4604 O O . LYS B 1 305 ? -9.539 -6.242 -21.984 1 95.81 305 LYS B O 1
ATOM 4609 N N . GLU B 1 306 ? -7.566 -7.195 -21.594 1 96.81 306 GLU B N 1
ATOM 4610 C CA . GLU B 1 306 ? -7.234 -7.441 -22.984 1 96.81 306 GLU B CA 1
ATOM 4611 C C . GLU B 1 306 ? -7.512 -8.891 -23.375 1 96.81 306 GLU B C 1
ATOM 4613 O O . GLU B 1 306 ? -7.492 -9.242 -24.547 1 96.81 306 GLU B O 1
ATOM 4618 N N . GLY B 1 307 ? -7.797 -9.688 -22.406 1 97.56 307 GLY B N 1
ATOM 4619 C CA . GLY B 1 307 ? -7.824 -11.109 -22.688 1 97.56 307 GLY B CA 1
ATOM 4620 C C . GLY B 1 307 ? -6.445 -11.703 -22.906 1 97.56 307 GLY B C 1
ATOM 4621 O O . GLY B 1 307 ? -5.438 -11.094 -22.531 1 97.56 307 GLY B O 1
ATOM 4622 N N . VAL B 1 308 ? -6.398 -12.859 -23.422 1 97.69 308 VAL B N 1
ATOM 4623 C CA . VAL B 1 308 ? -5.164 -13.617 -23.594 1 97.69 308 VAL B CA 1
ATOM 4624 C C . VAL B 1 308 ? -4.188 -12.836 -24.469 1 97.69 308 VAL B C 1
ATOM 4626 O O . VAL B 1 308 ? -2.971 -13 -24.344 1 97.69 308 VAL B O 1
ATOM 4629 N N . ARG B 1 309 ? -4.664 -11.953 -25.312 1 96.81 309 ARG B N 1
ATOM 4630 C CA . ARG B 1 309 ? -3.811 -11.156 -26.188 1 96.81 309 ARG B CA 1
ATOM 4631 C C . ARG B 1 309 ? -2.848 -10.289 -25.391 1 96.81 309 ARG B C 1
ATOM 4633 O O . ARG B 1 309 ? -1.831 -9.836 -25.906 1 96.81 309 ARG B O 1
ATOM 4640 N N . ALA B 1 310 ? -3.197 -10.023 -24.078 1 96.75 310 ALA B N 1
ATOM 4641 C CA . ALA B 1 310 ? -2.314 -9.273 -23.203 1 96.75 310 ALA B CA 1
ATOM 4642 C C . ALA B 1 310 ? -0.898 -9.844 -23.219 1 96.75 310 ALA B C 1
ATOM 4644 O O . ALA B 1 310 ? 0.079 -9.094 -23.25 1 96.75 310 ALA B O 1
ATOM 4645 N N . PHE B 1 311 ? -0.795 -11.125 -23.25 1 97.12 311 PHE B N 1
ATOM 4646 C CA . PHE B 1 311 ? 0.506 -11.773 -23.141 1 97.12 311 PHE B CA 1
ATOM 4647 C C . PHE B 1 311 ? 1.291 -11.625 -24.438 1 97.12 311 PHE B C 1
ATOM 4649 O O . PHE B 1 311 ? 2.521 -11.547 -24.422 1 97.12 311 PHE B O 1
ATOM 4656 N N . GLU B 1 312 ? 0.598 -11.594 -25.547 1 96.62 312 GLU B N 1
ATOM 4657 C CA . GLU B 1 312 ? 1.254 -11.258 -26.812 1 96.62 312 GLU B CA 1
ATOM 4658 C C . GLU B 1 312 ? 1.807 -9.836 -26.781 1 96.62 312 GLU B C 1
ATOM 4660 O O . GLU B 1 312 ? 2.945 -9.602 -27.188 1 96.62 312 GLU B O 1
ATOM 4665 N N . ILE B 1 313 ? 1.022 -8.953 -26.297 1 95.06 313 ILE B N 1
ATOM 4666 C CA . ILE B 1 313 ? 1.419 -7.547 -26.219 1 95.06 313 ILE B CA 1
ATOM 4667 C C . ILE B 1 313 ? 2.633 -7.406 -25.312 1 95.06 313 ILE B C 1
ATOM 4669 O O . ILE B 1 313 ? 3.576 -6.68 -25.625 1 95.06 313 ILE B O 1
ATOM 4673 N N . LEU B 1 314 ? 2.66 -8.086 -24.172 1 94.12 314 LEU B N 1
ATOM 4674 C CA . LEU B 1 314 ? 3.725 -7.996 -23.188 1 94.12 314 LEU B CA 1
ATOM 4675 C C . LEU B 1 314 ? 5.012 -8.625 -23.703 1 94.12 314 LEU B C 1
ATOM 4677 O O . LEU B 1 314 ? 6.102 -8.305 -23.234 1 94.12 314 LEU B O 1
ATOM 4681 N N . SER B 1 315 ? 4.922 -9.547 -24.656 1 91.12 315 SER B N 1
ATOM 4682 C CA . SER B 1 315 ? 6.07 -10.266 -25.188 1 91.12 315 SER B CA 1
ATOM 4683 C C . SER B 1 315 ? 6.707 -9.516 -26.344 1 91.12 315 SER B C 1
ATOM 4685 O O . SER B 1 315 ? 7.84 -9.797 -26.734 1 91.12 315 SER B O 1
ATOM 4687 N N . SER B 1 316 ? 5.988 -8.648 -27.062 1 80.62 316 SER B N 1
ATOM 4688 C CA . SER B 1 316 ? 6.461 -7.957 -28.266 1 80.62 316 SER B CA 1
ATOM 4689 C C . SER B 1 316 ? 7.328 -6.758 -27.906 1 80.62 316 SER B C 1
ATOM 4691 O O . SER B 1 316 ? 7.059 -6.062 -26.922 1 80.62 316 SER B O 1
#

Secondary structure (DSSP, 8-state):
-EEETTEEESSSEEEPS-TTS-SHHHHHHHHH-TT-SBEEPPPB-SS-----TT--EEEBSSSSEEEE---S-SS-HHHHHHHHHHHHHT------EEEEE--SSHHHHHHHHHHHHHHHHHTTGGG-SS-SEEEEEE---TTSTT---GGGSGGGGHHHHHHHHHHHHH-TT-EEEEEEPPP-SHHHHHHHHHHHHHS-SS----EEEE---EEEEE--GGGBTT--S--SSSSTTSEEEEEEGGGHHHHHHHHHHHHHHHHSTT---GGGTT-EEEEES---SSGGG--TT-SEEEESHHHHHHTTHHHHHHH-/-EEETTEEESSSEEEPS-TTS-SHHHHHHHHH-TT-SBEEPPPB-SS-----TT--EEEBSSSSEEEE---S-SS-HHHHHHHHHHHHHT------EEEEE--SSHHHHHHHHHHHHHHHHHTTGGG-SS-SEEEEEE---TTSTT---GGGSGGGGHHHHHHHHHHHHH-TT-EEEEEEPPP-SHHHHHHHHHHHHHS-SS----EEEE---EEEEE--GGGBSS--S--SSSSTTSEEEEEEGGGHHHHHHHHHHHHHHHHSTT---GGGTT-EEEEES---SSGGG--TT-SEEEESHHHHHHTTHHHHHHH-

InterPro domains:
  IPR005720 Dihydroorotate dehydrogenase, catalytic [PF01180] (27-312)
  IPR012135 Dihydroorotate dehydrogenase, class 1/ 2 [PIRSF000164] (30-313)
  IPR013785 Aldolase-type TIM barrel [G3DSA:3.20.20.70] (11-312)
  IPR023359 Dihydroorotate dehydrogenase A, chain A, domain 2 [G3DSA:2.30.26.10] (52-243)
  IPR050074 Dihydroorotate dehydrogenase [PTHR48109] (4-310)

Organism: Coprinellus micaceus (NCBI:txid71717)

Solvent-accessible surface area (backbone atoms only — not comparable to full-atom values): 31428 Å² total; per-residue (Å²): 108,36,78,44,67,36,29,45,27,51,43,41,28,26,46,39,63,32,86,69,26,69,46,62,69,40,44,49,54,47,66,68,34,82,46,33,3,32,39,28,32,24,36,19,27,78,78,27,31,93,78,54,89,53,44,44,74,43,47,38,66,86,49,71,24,34,42,28,48,52,76,60,29,57,54,25,41,70,57,52,53,53,44,51,48,57,55,53,73,73,43,89,69,59,59,22,39,32,46,25,29,47,60,97,42,53,68,54,39,48,51,49,52,50,52,53,51,48,51,31,56,74,72,48,34,68,79,37,87,57,16,38,64,33,40,26,41,48,34,59,30,72,83,45,86,96,39,73,32,42,45,77,46,42,77,73,40,48,64,52,49,48,51,50,37,52,52,26,68,76,33,78,51,52,24,31,26,37,33,33,42,65,54,52,50,70,62,58,56,51,50,45,51,51,56,57,56,65,74,43,84,61,50,55,49,20,31,42,33,31,29,48,54,42,38,38,12,29,51,44,34,90,49,28,50,89,57,78,66,97,48,88,28,50,44,80,67,40,47,22,29,34,34,10,51,50,36,22,37,40,22,38,20,41,26,29,51,50,32,34,40,38,72,35,94,66,38,80,44,74,53,42,51,75,45,36,35,34,28,23,42,26,42,74,40,47,74,56,61,64,40,52,61,30,62,27,39,24,29,43,54,43,34,65,73,57,36,73,58,34,40,51,58,43,70,106,109,36,78,43,67,34,31,44,26,51,45,41,28,27,46,40,63,33,88,69,26,69,45,61,70,39,44,48,54,48,65,67,34,82,47,34,3,33,39,28,32,25,35,18,26,79,78,29,32,91,75,54,88,53,43,43,75,45,46,38,65,86,50,71,25,35,42,28,48,50,75,59,27,57,53,25,39,69,58,51,52,52,43,50,49,56,56,53,74,73,43,88,68,59,60,22,40,32,47,25,29,46,60,96,43,52,68,54,39,48,52,49,53,50,52,54,51,48,51,30,56,74,72,46,33,70,80,37,87,58,15,39,64,31,39,27,40,49,34,59,30,72,81,44,86,97,41,74,33,43,45,79,46,44,76,74,39,50,64,52,48,49,51,51,37,52,52,25,67,76,33,78,51,52,24,32,26,37,32,33,42,66,55,52,53,70,60,58,57,52,51,44,51,51,54,56,56,66,75,40,83,60,50,54,47,20,31,41,33,30,29,49,54,40,37,37,12,30,52,44,34,89,51,28,54,88,56,79,65,96,48,90,28,51,44,79,68,40,46,21,30,33,34,10,52,50,37,21,36,39,23,38,20,41,27,31,51,51,32,33,40,38,70,36,93,66,37,78,44,74,51,42,52,76,44,36,35,33,29,23,41,28,42,73,43,40,76,57,60,63,41,51,61,30,62,28,39,26,30,43,54,43,34,64,73,55,35,74,57,35,39,52,56,43,70,97

Nearest PDB structures (foldseek):
  6vnd-assembly1_A  TM=7.932E-01  e=5.600E-14  Homo sapiens
  3f1q-assembly1_A  TM=7.718E-01  e=4.105E-14  Homo sapiens
  2fqi-assembly1_A  TM=7.708E-01  e=2.488E-13  Homo sapiens
  6uy4-assembly1_A  TM=7.667E-01  e=1.934E-12  Schistosoma mansoni
  2bod-assembly1_X  TM=4.563E-01  e=1.278E+00  Thermobifida fusca

Foldseek 3Di:
DDDFQQADFPPLEEADQAPQQQDLVSVLLRVPDNLGRAYEHFAAFQQADDDDPLFDKFAFPPFLKIWTLHDTHRDHLVRVLVSLLVNVVVDPDSRAYEYEYEDPDLVRLLVSLVVQVVSCVVVVQLVDGRGRYAYEYEQQPQNDPPDHRCLQVVLSCLSVVLSLVVSCVVRVNYAYAYAHAQDDDQVSLVVNLVSQLPSDQARSHREYEDHWFAWFDFAACVRTPPQPDPARTSGNVRIGGMFAQVCLVSLLVRQLSNQCCQDNPVPPRPNRNNYAYEGEGRLQALVSVPRNRHPHYHYYSNCVVPPSCSSVRNND/DDDFQQADFPPLEEADQAPQQQALVSVLLRVPDNLGRAYEHFAAFQQADDDDQLFDKFAFPVFLKIWTLHDTHRDHLVRVLVSLLVNPVVDPDSRAYEYEYEDPDLVRLLVSLVVQVVSCVVSVQLVDGRGRYAYEYEQQPQNDPPDHRCLQVVLSCLSVVLSLLVSCVVRVNYAYAYAHAQDDDQVSLVVNLVSQLPNDQARSHREYEDHWFAWPDFAACVRTPPQPDPARTSGNVRIGGMFAQVCLVSLLVRQLSNLCCQDNPVPPRPNRNNYAYEGEGRLQALVSPPRNRHPHYHYYSNCVVPPSCSSVRNND

pLDDT: mean 92.08, std 10.76, range [48.75, 98.94]

Radius of gyration: 25.27 Å; Cα contacts (8 Å, |Δi|>4): 1520; chains: 2; bounding box: 51×80×59 Å

Sequence (632 aa):
MVTIGSIEVSPPLLNSSCAWSSDLGHLQGLYDSPFTGAITTRTATLEGFKQDESHTVVFSNASTTALNSYGYSPHPLSQYLVWVKQILQKSNSDKPIIVSITSHTEEGLKSLVSAIQGLRQEIGDMARTPSRVAIELNTSCPNIKNASPSGYAFHLLKPLLHVLAEAATADSSLTVGLKLPPYVYREQFVDALEVLSELGPASFIAFLTCCNTLGNSLLFPEQVGAASTDSQFAVPTALGGLSGESVHALALGNVFSFAKLIHGPEACFTTLSKIRIIGVGGVTSKDAAERAGADAVACATFFGKEGVRAFEILSSMVTIGSIEVSPPLLNSSCAWSSDLGHLQGLYDSPFTGAITTRTATLEGFKQDESHTVVFSNASTTALNSYGYSPHPLSQYLVWVKQILQKSNSDKPIIVSITSHTEEGLKSLVSAIQGLRQEIGDMARTPSRVAIELNTSCPNIKNASPSGYAFHLLKPLLHVLAEAATADSSLTVGLKLPPYVYREQFVDALEVLSELGPASFIAFLTCCNTLGNSLLFPEQVGAASTDSQFAVPTALGGLSGESVHALALGNVFSFAKLIHGPEACFTTLSKIRIIGVGGVTSKDAAERAGADAVACATFFGKEGVRAFEILSS